Protein AF-A0A7J5XRP5-F1 (afdb_monomer_lite)

Radius of gyration: 28.53 Å; chains: 1; bounding box: 67×53×75 Å

InterPro domains:
  IPR001680 WD40 repeat [PS50082] (343-384)
  IPR001680 WD40 repeat [SM00320] (336-375)
  IPR011047 Quinoprotein alcohol dehydrogenase-like superfamily [SSF50998] (285-408)
  IPR015943 WD40/YVTN repeat-like-containing domain superfamily [G3DSA:2.130.10.10] (275-428)
  IPR051696 DENN Domain-Containing GEFs [PTHR12296] (22-413)

Sequence (429 aa):
MHMLLSLIYQVKTDSEKLLVQPDEHVKKFKLPLHTLHLEEFVRCIQECGIVKDVATIHRLFDALSDGEPKRVEPDLFKVFYNFWKEMEGQAQDVDLPSEVIDHLDNSECVYKLSSCIKTSHGVGKIAMTQKRLFLLSVGRLGFLEIAKFRDIEDVKISSAPFLLVRIPSLRIKTSGKLEVFEANLKTETELWNLMVKEMWAGRRMADQHKDPQYMTQALTNVLLIDAVMGCLQTQRSIIAASKLAYFDKIKYEVPMMVPKTTSETLKHKINPSLDLAEPQTVHWGRVVVFDAASWSMLQDCIQVGETQLNCMLGLVQEQVWIGSQDSVIYIIDTHSMSCNKQLTEHRHEVTGLTVDHRDVQMYSCSSDGTVLQWDSASLKVKRQIHVSCDRLSSIQIYDGTLWCCCDDSIVELKKSGTPQRRMVLLTTY

Secondary structure (DSSP, 8-state):
-HHHHHHHHHHHHTTS---PPPPTT--------SPBPHHHHHHHHHHTTS---HHHHHHHHHHH--SSS--B-HHHHHHHHHHHHHHHHHHHS----HHHHTTS-TT--EEEEPPSEEETTEEEEEEEESSEEEEEESSTTS-EEEEEGGGEEEEEEEEEEETTEEEEEEEEEETT-SSPEEE--GGGHHHHHHHHHHHHHHHHHHHHHT-THHHHHHHHHHHHHHHHHHHH-STTHHHHHHTT-HHHHHTTS------HHHHHHHTT---TTTT--S-----TTEE--B-TTT-PBPS--EE--SS-EEEEEEETTTEEEEEETTS-EEEEETTTTEEEEEE---SS-EEEEEEETTTTEEEEEETTSEEEEE-TTT--EEEEEE--SS-EEEEEEETTEEEEEESSEEEEEETTS-EEEEEE-----

Foldseek 3Di:
DVVLLVLLVCVVPVPDDDDDDDDPPDPDQDQDPAKDDLVRQLVSCVVLPLDNDSVLSNLLQQLQFDDPPTIHGSVLSVLLSVLLVVLSVCQSPPPADPLVVVVADPSKGFSDWAPFWQKPVGTFIWTDTLFAIWGQHDDDRRIDTQETLQFWDDWDWDWDDDPPDTFIWIWTDGPPDPDIIIIRRRPCNLLVSLLSLLLSLLVVVCVQLVNCVSSVLSSSLSSSLVSQLSSPVDPCSSVSSSSSSDSSVCVPVDPPCDDPVVSVVNSPDDPVCPPDDDPDDPQAQWAWDADPVVRDTDPDIERQDRFHWAEWDDDDPQWIWIWTQCQKIFIARNVVRYGPDIDRPGPGTWQEKEADPVVRWIWTDHQQQWIFIADPPPRDTPDIAGDPANTFRYWYDDPQWIWTDGPFWIWTAHPVNHTDDIGGDDDPD

pLDDT: mean 79.95, std 18.97, range [25.89, 97.94]

Structure (mmCIF, N/CA/C/O backbone):
data_AF-A0A7J5XRP5-F1
#
_entry.id   AF-A0A7J5XRP5-F1
#
loop_
_atom_site.group_PDB
_atom_site.id
_atom_site.type_symbol
_atom_site.label_atom_id
_atom_site.label_alt_id
_atom_site.label_comp_id
_atom_site.label_asym_id
_atom_site.label_entity_id
_atom_site.label_seq_id
_atom_site.pdbx_PDB_ins_code
_atom_site.Cartn_x
_atom_site.Cartn_y
_atom_site.Cartn_z
_atom_site.occupancy
_atom_site.B_iso_or_equiv
_atom_site.auth_seq_id
_atom_site.auth_comp_id
_atom_site.auth_asym_id
_atom_site.auth_atom_id
_atom_site.pdbx_PDB_model_num
ATOM 1 N N . MET A 1 1 ? 6.418 -5.985 10.157 1.00 39.41 1 MET A N 1
ATOM 2 C CA . MET A 1 1 ? 5.352 -6.428 9.217 1.00 39.41 1 MET A CA 1
ATOM 3 C C . MET A 1 1 ? 5.629 -7.749 8.471 1.00 39.41 1 MET A C 1
ATOM 5 O O . MET A 1 1 ? 4.698 -8.531 8.362 1.00 39.41 1 MET A O 1
ATOM 9 N N . HIS A 1 2 ? 6.859 -8.061 8.016 1.00 29.69 2 HIS A N 1
ATOM 10 C CA . HIS A 1 2 ? 7.181 -9.383 7.416 1.00 29.69 2 HIS A CA 1
ATOM 11 C C . HIS A 1 2 ? 6.915 -10.569 8.368 1.00 29.69 2 HIS A C 1
ATOM 13 O O . HIS A 1 2 ? 6.499 -11.632 7.930 1.00 29.69 2 HIS A O 1
ATOM 19 N N . MET A 1 3 ? 7.077 -10.359 9.679 1.00 31.64 3 MET A N 1
ATOM 20 C CA . MET A 1 3 ? 6.757 -11.358 10.712 1.00 31.64 3 MET A CA 1
ATOM 21 C C . MET A 1 3 ? 5.239 -11.561 10.897 1.00 31.64 3 MET A C 1
ATOM 23 O O . MET A 1 3 ? 4.789 -12.669 11.151 1.00 31.64 3 MET A O 1
ATOM 27 N N . LEU A 1 4 ? 4.448 -10.500 10.698 1.00 37.31 4 LEU A N 1
ATOM 28 C CA . LEU A 1 4 ? 2.985 -10.509 10.824 1.00 37.31 4 LEU A CA 1
ATOM 29 C C . LEU A 1 4 ? 2.333 -11.217 9.626 1.00 37.31 4 LEU A C 1
ATOM 31 O O . LEU A 1 4 ? 1.384 -11.968 9.795 1.00 37.31 4 LEU A O 1
ATOM 35 N N . LEU A 1 5 ? 2.893 -11.037 8.425 1.00 37.50 5 LEU A N 1
ATOM 36 C CA . LEU A 1 5 ? 2.474 -11.762 7.220 1.00 37.50 5 LEU A CA 1
ATOM 37 C C . LEU A 1 5 ? 2.942 -13.229 7.226 1.00 37.50 5 LEU A C 1
ATOM 39 O O . LEU A 1 5 ? 2.206 -14.097 6.769 1.00 37.50 5 LEU A O 1
ATOM 43 N N . SER A 1 6 ? 4.122 -13.518 7.790 1.00 31.50 6 SER A N 1
ATOM 44 C CA . SER A 1 6 ? 4.639 -14.887 7.938 1.00 31.50 6 SER A CA 1
ATOM 45 C C . SER A 1 6 ? 3.804 -15.737 8.904 1.00 31.50 6 SER A C 1
ATOM 47 O O . SER A 1 6 ? 3.537 -16.894 8.587 1.00 31.50 6 SER A O 1
ATOM 49 N N . LEU A 1 7 ? 3.338 -15.181 10.032 1.00 35.69 7 LEU A N 1
ATOM 50 C CA . LEU A 1 7 ? 2.505 -15.937 10.979 1.00 35.69 7 LEU A CA 1
ATOM 51 C C . LEU A 1 7 ? 1.075 -16.169 10.474 1.00 35.69 7 LEU A C 1
ATOM 53 O O . LEU A 1 7 ? 0.518 -17.241 10.691 1.00 35.69 7 LEU A O 1
ATOM 57 N N . ILE A 1 8 ? 0.489 -15.200 9.764 1.00 40.91 8 ILE A N 1
ATOM 58 C CA . ILE A 1 8 ? -0.857 -15.342 9.184 1.00 40.91 8 ILE A CA 1
ATOM 59 C C . ILE A 1 8 ? -0.892 -16.460 8.124 1.00 40.91 8 ILE A C 1
ATOM 61 O O . ILE A 1 8 ? -1.912 -17.131 7.977 1.00 40.91 8 ILE A O 1
ATOM 65 N N . TYR A 1 9 ? 0.223 -16.700 7.424 1.00 35.28 9 TYR A N 1
ATOM 66 C CA . TYR A 1 9 ? 0.339 -17.791 6.455 1.00 35.28 9 TYR A CA 1
ATOM 67 C C . TYR A 1 9 ? 0.461 -19.171 7.128 1.00 35.28 9 TYR A C 1
ATOM 69 O O . TYR A 1 9 ? -0.163 -20.117 6.665 1.00 35.28 9 TYR A O 1
ATOM 77 N N . GLN A 1 10 ? 1.182 -19.291 8.250 1.00 32.75 10 GLN A N 1
ATOM 78 C CA . GLN A 1 10 ? 1.394 -20.584 8.924 1.00 32.75 10 GLN A CA 1
ATOM 79 C C . GLN A 1 10 ? 0.151 -21.122 9.652 1.00 32.75 10 GLN A C 1
ATOM 81 O O . GLN A 1 10 ? -0.114 -22.321 9.620 1.00 32.75 10 GLN A O 1
ATOM 86 N N . VAL A 1 11 ? -0.668 -20.259 10.262 1.00 36.84 11 VAL A N 1
ATOM 87 C CA . VAL A 1 11 ? -1.780 -20.722 11.119 1.00 36.84 11 VAL A CA 1
ATOM 88 C C . VAL A 1 11 ? -2.961 -21.303 10.321 1.00 36.84 11 VAL A C 1
ATOM 90 O O . VAL A 1 11 ? -3.718 -22.111 10.855 1.00 36.84 11 VAL A O 1
ATOM 93 N N . LYS A 1 12 ? -3.114 -20.973 9.028 1.00 36.12 12 LYS A N 1
ATOM 94 C CA . LYS A 1 12 ? -4.201 -21.520 8.188 1.00 36.12 12 LYS A CA 1
ATOM 95 C C . LYS A 1 12 ? -3.837 -22.777 7.390 1.00 36.12 12 LYS A C 1
ATOM 97 O O . LYS A 1 12 ? -4.752 -23.456 6.931 1.00 36.12 12 LYS A O 1
ATOM 102 N N . THR A 1 13 ? -2.556 -23.125 7.260 1.00 34.62 13 THR A N 1
ATOM 103 C CA . THR A 1 13 ? -2.113 -24.345 6.554 1.00 34.62 13 THR A CA 1
ATOM 104 C C . THR A 1 13 ? -1.671 -25.485 7.474 1.00 34.62 13 THR A C 1
ATOM 106 O O . THR A 1 13 ? -1.651 -26.626 7.028 1.00 34.62 13 THR A O 1
ATOM 109 N N . ASP A 1 14 ? -1.429 -25.239 8.765 1.00 31.20 14 ASP A N 1
ATOM 110 C CA . ASP A 1 14 ? -0.902 -26.261 9.691 1.00 31.20 14 ASP A CA 1
ATOM 111 C C . ASP A 1 14 ? -1.982 -27.089 10.420 1.00 31.20 14 ASP A C 1
ATOM 113 O O . ASP A 1 14 ? -1.748 -27.647 11.496 1.00 31.20 14 ASP A O 1
ATOM 117 N N . SER A 1 15 ? -3.167 -27.255 9.820 1.00 34.41 15 SER A N 1
ATOM 118 C CA . SER A 1 15 ? -4.133 -28.261 10.300 1.00 34.41 15 SER A CA 1
ATOM 119 C C . SER A 1 15 ? -3.737 -29.708 9.956 1.00 34.41 15 SER A C 1
ATOM 121 O O . SER A 1 15 ? -4.424 -30.640 10.371 1.00 34.41 15 SER A O 1
ATOM 123 N N . GLU A 1 16 ? -2.567 -29.929 9.344 1.00 32.91 16 GLU A N 1
ATOM 124 C CA . GLU A 1 16 ? -1.901 -31.233 9.303 1.00 32.91 16 GLU A CA 1
ATOM 125 C C . GLU A 1 16 ? -0.414 -31.130 9.700 1.00 32.91 16 GLU A C 1
ATOM 127 O O . GLU A 1 16 ? 0.451 -30.794 8.904 1.00 32.91 16 GLU A O 1
ATOM 132 N N . LYS A 1 17 ? -0.147 -31.439 10.979 1.00 35.19 17 LYS A N 1
ATOM 133 C CA . LYS A 1 17 ? 1.115 -31.913 11.592 1.00 35.19 17 LYS A CA 1
ATOM 134 C C . LYS A 1 17 ? 2.434 -31.642 10.840 1.00 35.19 17 LYS A C 1
ATOM 136 O O . LYS A 1 17 ? 2.765 -32.382 9.922 1.00 35.19 17 LYS A O 1
ATOM 141 N N . LEU A 1 18 ? 3.318 -30.857 11.467 1.00 25.89 18 LEU A N 1
ATOM 142 C CA . LEU A 1 18 ? 4.744 -31.193 11.629 1.00 25.89 18 LEU A CA 1
ATOM 143 C C . LEU A 1 18 ? 5.338 -30.429 12.828 1.00 25.89 18 LEU A C 1
ATOM 145 O O . LEU A 1 18 ? 5.325 -29.205 12.888 1.00 25.89 18 LEU A O 1
ATOM 149 N N . LEU A 1 19 ? 5.844 -31.176 13.813 1.00 33.69 19 LEU A N 1
ATOM 150 C CA . LEU A 1 19 ? 6.581 -30.654 14.967 1.00 33.69 19 LEU A CA 1
ATOM 151 C C . LEU A 1 19 ? 7.938 -30.115 14.492 1.00 33.69 19 LEU A C 1
ATOM 153 O O . LEU A 1 19 ? 8.854 -30.901 14.252 1.00 33.69 19 LEU A O 1
ATOM 157 N N . VAL A 1 20 ? 8.078 -28.795 14.377 1.00 28.69 20 VAL A N 1
ATOM 158 C CA . VAL A 1 20 ? 9.371 -28.136 14.141 1.00 28.69 20 VAL A CA 1
ATOM 159 C C . VAL A 1 20 ? 9.915 -27.624 15.476 1.00 28.69 20 VAL A C 1
ATOM 161 O O . VAL A 1 20 ? 9.215 -26.955 16.236 1.00 28.69 20 VAL A O 1
ATOM 164 N N . GLN A 1 21 ? 11.154 -28.008 15.792 1.00 29.02 21 GLN A N 1
ATOM 165 C CA . GLN A 1 21 ? 11.863 -27.608 17.011 1.00 29.02 21 GLN A CA 1
ATOM 166 C C . GLN A 1 21 ? 12.104 -26.085 17.049 1.00 29.02 21 GLN A C 1
ATOM 168 O O . GLN A 1 21 ? 12.302 -25.483 15.994 1.00 29.02 21 GLN A O 1
ATOM 173 N N . PRO A 1 22 ? 12.110 -25.448 18.236 1.00 33.38 22 PRO A N 1
ATOM 174 C CA . PRO A 1 22 ? 12.289 -24.006 18.347 1.00 33.38 22 PRO A CA 1
ATOM 175 C C . PRO A 1 22 ? 13.739 -23.605 18.047 1.00 33.38 22 PRO A C 1
ATOM 177 O O . PRO A 1 22 ? 14.674 -24.062 18.700 1.00 33.38 22 PRO A O 1
ATOM 180 N N . ASP A 1 23 ? 13.899 -22.727 17.061 1.00 28.50 23 ASP A N 1
ATOM 181 C CA . ASP A 1 23 ? 15.174 -22.164 16.623 1.00 28.50 23 ASP A CA 1
ATOM 182 C C . ASP A 1 23 ? 15.768 -21.235 17.709 1.00 28.50 23 ASP A C 1
ATOM 184 O O . ASP A 1 23 ? 15.154 -20.247 18.127 1.00 28.50 23 ASP A O 1
ATOM 188 N N . GLU A 1 24 ? 16.962 -21.564 18.209 1.00 28.39 24 GLU A N 1
ATOM 189 C CA . GLU A 1 24 ? 17.597 -20.980 19.407 1.00 28.39 24 GLU A CA 1
ATOM 190 C C . GLU A 1 24 ? 18.203 -19.567 19.203 1.00 28.39 24 GLU A C 1
ATOM 192 O O . GLU A 1 24 ? 18.837 -19.026 20.109 1.00 28.39 24 GLU A O 1
ATOM 197 N N . HIS A 1 25 ? 17.993 -18.919 18.049 1.00 33.16 25 HIS A N 1
ATOM 198 C CA . HIS A 1 25 ? 18.662 -17.656 17.677 1.00 33.16 25 HIS A CA 1
ATOM 199 C C . HIS A 1 25 ? 17.788 -16.385 17.697 1.00 33.16 25 HIS A C 1
ATOM 201 O O . HIS A 1 25 ? 18.220 -15.322 17.239 1.00 33.16 25 HIS A O 1
ATOM 207 N N . VAL A 1 26 ? 16.584 -16.416 18.277 1.00 39.00 26 VAL A N 1
ATOM 208 C CA . VAL A 1 26 ? 15.756 -15.202 18.399 1.00 39.00 26 VAL A CA 1
ATOM 209 C C . VAL A 1 26 ? 16.257 -14.327 19.555 1.00 39.00 26 VAL A C 1
ATOM 211 O O . VAL A 1 26 ? 15.934 -14.554 20.724 1.00 39.00 26 VAL A O 1
ATOM 214 N N . LYS A 1 27 ? 17.024 -13.271 19.246 1.00 42.69 27 LYS A N 1
ATOM 215 C CA . LYS A 1 27 ? 17.283 -12.178 20.201 1.00 42.69 27 LYS A CA 1
ATOM 216 C C . LYS A 1 27 ? 15.938 -11.606 20.662 1.00 42.69 27 LYS A C 1
ATOM 218 O O . LYS A 1 27 ? 15.273 -10.898 19.913 1.00 42.69 27 LYS A O 1
ATOM 223 N N . LYS A 1 28 ? 15.532 -11.896 21.902 1.00 62.59 28 LYS A N 1
ATOM 224 C CA . LYS A 1 28 ? 14.346 -11.276 22.510 1.00 62.59 28 LYS A CA 1
ATOM 225 C C . LYS A 1 28 ? 14.557 -9.762 22.570 1.00 62.59 28 LYS A C 1
ATOM 227 O O . LYS A 1 28 ? 15.511 -9.302 23.201 1.00 62.59 28 LYS A O 1
ATOM 232 N N . PHE A 1 29 ? 13.676 -9.010 21.911 1.00 83.12 29 PHE A N 1
ATOM 233 C CA . PHE A 1 29 ? 13.659 -7.550 21.969 1.00 83.12 29 PHE A CA 1
ATOM 234 C C . PHE A 1 29 ? 13.621 -7.081 23.430 1.00 83.12 29 PHE A C 1
ATOM 236 O O . PHE A 1 29 ? 12.859 -7.611 24.244 1.00 83.12 29 PHE A O 1
ATOM 243 N N . LYS A 1 30 ? 14.463 -6.101 23.769 1.00 83.69 30 LYS A N 1
ATOM 244 C CA . LYS A 1 30 ? 14.527 -5.509 25.107 1.00 83.69 30 LYS A CA 1
ATOM 245 C C . LYS A 1 30 ? 13.911 -4.120 25.064 1.00 83.69 30 LYS A C 1
ATOM 247 O O . LYS A 1 30 ? 14.303 -3.301 24.241 1.00 83.69 30 LYS A O 1
ATOM 252 N N . LEU A 1 31 ? 12.980 -3.865 25.980 1.00 90.06 31 LEU A N 1
ATOM 253 C CA . LEU A 1 31 ? 12.365 -2.550 26.116 1.00 90.06 31 LEU A CA 1
ATOM 254 C C . LEU A 1 31 ? 13.415 -1.492 26.500 1.00 90.06 31 LEU A C 1
ATOM 256 O O . LEU A 1 31 ? 14.315 -1.790 27.295 1.00 90.06 31 LEU A O 1
ATOM 260 N N . PRO A 1 32 ? 13.296 -0.267 25.965 1.00 90.50 32 PRO A N 1
ATOM 261 C CA . PRO A 1 32 ? 14.174 0.838 26.323 1.00 90.50 32 PRO A CA 1
ATOM 262 C C . PRO A 1 32 ? 14.011 1.191 27.807 1.00 90.50 32 PRO A C 1
ATOM 264 O O . PRO A 1 32 ? 12.912 1.132 28.354 1.00 90.50 32 PRO A O 1
ATOM 267 N N . LEU A 1 33 ? 15.120 1.553 28.457 1.00 91.56 33 LEU A N 1
ATOM 268 C CA . LEU A 1 33 ? 15.154 1.978 29.867 1.00 91.56 33 LEU A CA 1
ATOM 269 C C . LEU A 1 33 ? 15.451 3.476 30.033 1.00 91.56 33 LEU A C 1
ATOM 271 O O . LEU A 1 33 ? 15.318 4.006 31.131 1.00 91.56 33 LEU A O 1
ATOM 275 N N . HIS A 1 34 ? 15.874 4.145 28.962 1.00 92.62 34 HIS A N 1
ATOM 276 C CA . HIS A 1 34 ? 16.183 5.572 28.923 1.00 92.62 34 HIS A CA 1
ATOM 277 C C . HIS A 1 34 ? 15.242 6.282 27.954 1.00 92.62 34 HIS A C 1
ATOM 279 O O . HIS A 1 34 ? 14.737 5.674 27.007 1.00 92.62 34 HIS A O 1
ATOM 285 N N . THR A 1 35 ? 14.996 7.561 28.221 1.00 94.25 35 THR A N 1
ATOM 286 C CA . THR A 1 35 ? 14.204 8.438 27.362 1.00 94.25 35 THR A CA 1
ATOM 287 C C . THR A 1 35 ? 14.788 8.463 25.953 1.00 94.25 35 THR A C 1
ATOM 289 O O . THR A 1 35 ? 15.995 8.610 25.791 1.00 94.25 35 THR A O 1
ATOM 292 N N . LEU A 1 36 ? 13.930 8.307 24.946 1.00 94.19 36 LEU A N 1
ATOM 293 C CA . LEU A 1 36 ? 14.344 8.155 23.556 1.00 94.19 36 LEU A CA 1
ATOM 294 C C . LEU A 1 36 ? 14.269 9.486 22.810 1.00 94.19 36 LEU A C 1
ATOM 296 O O . LEU A 1 36 ? 13.195 10.095 22.713 1.00 94.19 36 LEU A O 1
ATOM 300 N N . HIS A 1 37 ? 15.391 9.894 22.222 1.00 93.69 37 HIS A N 1
ATOM 301 C CA . HIS A 1 37 ? 15.424 10.907 21.167 1.00 93.69 37 HIS A CA 1
ATOM 302 C C . HIS A 1 37 ? 15.103 10.287 19.798 1.00 93.69 37 HIS A C 1
ATOM 304 O O . HIS A 1 37 ? 15.028 9.068 19.661 1.00 93.69 37 HIS A O 1
ATOM 310 N N . LEU A 1 38 ? 14.900 11.119 18.770 1.00 92.38 38 LEU A N 1
ATOM 311 C CA . LEU A 1 38 ? 14.408 10.674 17.459 1.00 92.38 38 LEU A CA 1
ATOM 312 C C . LEU A 1 38 ? 15.224 9.514 16.861 1.00 92.38 38 LEU A C 1
ATOM 314 O O . LEU A 1 38 ? 14.645 8.508 16.466 1.00 92.38 38 LEU A O 1
ATOM 318 N N . GLU A 1 39 ? 16.554 9.620 16.825 1.00 90.31 39 GLU A N 1
ATOM 319 C CA . GLU A 1 39 ? 17.420 8.583 16.240 1.00 90.31 39 GLU A CA 1
ATOM 320 C C . GLU A 1 39 ? 17.348 7.255 17.012 1.00 90.31 39 GLU A C 1
ATOM 322 O O . GLU A 1 39 ? 17.267 6.176 16.421 1.00 90.31 39 GLU A O 1
ATOM 327 N N . GLU A 1 40 ? 17.317 7.327 18.344 1.00 90.38 40 GLU A N 1
ATOM 328 C CA . GLU A 1 40 ? 17.208 6.156 19.218 1.00 90.38 40 GLU A CA 1
ATOM 329 C C . GLU A 1 40 ? 15.834 5.498 19.094 1.00 90.38 40 GLU A C 1
ATOM 331 O O . GLU A 1 40 ? 15.734 4.271 19.048 1.00 90.38 40 GLU A O 1
ATOM 336 N N . PHE A 1 41 ? 14.784 6.313 18.985 1.00 93.62 41 PHE A N 1
ATOM 337 C CA . PHE A 1 41 ? 13.424 5.859 18.745 1.00 93.62 41 PHE A CA 1
ATOM 338 C C . PHE A 1 41 ? 13.301 5.156 17.390 1.00 93.62 41 PHE A C 1
ATOM 340 O O . PHE A 1 41 ? 12.716 4.075 17.324 1.00 93.62 41 PHE A O 1
ATOM 347 N N . VAL A 1 42 ? 13.902 5.710 16.327 1.00 88.00 42 VAL A N 1
ATOM 348 C CA . VAL A 1 42 ? 13.935 5.081 14.996 1.00 88.00 42 VAL A CA 1
ATOM 349 C C . VAL A 1 42 ? 14.564 3.697 15.064 1.00 88.00 42 VAL A C 1
ATOM 351 O O . VAL A 1 42 ? 13.936 2.722 14.644 1.00 88.00 42 VAL A O 1
ATOM 354 N N . ARG A 1 43 ? 15.755 3.590 15.664 1.00 83.56 43 ARG A N 1
ATOM 355 C CA . ARG A 1 43 ? 16.434 2.304 15.844 1.00 83.56 43 ARG A CA 1
ATOM 356 C C . ARG A 1 43 ? 15.577 1.324 16.650 1.00 83.56 43 ARG A C 1
ATOM 358 O O . ARG A 1 43 ? 15.403 0.184 16.233 1.00 83.56 43 ARG A O 1
ATOM 365 N N . CYS A 1 44 ? 14.992 1.771 17.761 1.00 88.12 44 CYS A N 1
ATOM 366 C CA . CYS A 1 44 ? 14.190 0.923 18.642 1.00 88.12 44 CYS A CA 1
ATOM 367 C C . CYS A 1 44 ? 12.935 0.361 17.945 1.00 88.12 44 CYS A C 1
ATOM 369 O O . CYS A 1 44 ? 12.639 -0.828 18.069 1.00 88.12 44 CYS A O 1
ATOM 371 N N . ILE A 1 45 ? 12.224 1.186 17.165 1.00 87.12 45 ILE A N 1
ATOM 372 C CA . ILE A 1 45 ? 11.043 0.761 16.393 1.00 87.12 45 ILE A CA 1
ATOM 373 C C . ILE A 1 45 ? 11.410 -0.235 15.281 1.00 87.12 45 ILE A C 1
ATOM 375 O O . ILE A 1 45 ? 10.663 -1.185 15.028 1.00 87.12 45 ILE A O 1
ATOM 379 N N . GLN A 1 46 ? 12.559 -0.045 14.628 1.00 82.56 46 GLN A N 1
ATOM 380 C CA . GLN A 1 46 ? 13.045 -0.968 13.601 1.00 82.56 46 GLN A CA 1
ATOM 381 C C . GLN A 1 46 ? 13.477 -2.312 14.204 1.00 82.56 46 GLN A C 1
ATOM 383 O O . GLN A 1 46 ? 13.098 -3.361 13.681 1.00 82.56 46 GLN A O 1
ATOM 388 N N . GLU A 1 47 ? 14.203 -2.292 15.326 1.00 81.12 47 GLU A N 1
ATOM 389 C CA . GLU A 1 47 ? 14.647 -3.492 16.049 1.00 81.12 47 GLU A CA 1
ATOM 390 C C . GLU A 1 47 ? 13.475 -4.330 16.575 1.00 81.12 47 GLU A C 1
ATOM 392 O O . GLU A 1 47 ? 13.533 -5.558 16.550 1.00 81.12 47 GLU A O 1
ATOM 397 N N . CYS A 1 48 ? 12.390 -3.689 17.020 1.00 80.44 48 CYS A N 1
ATOM 398 C CA . CYS A 1 48 ? 11.202 -4.392 17.506 1.00 80.44 48 CYS A CA 1
ATOM 399 C C . CYS A 1 48 ? 10.251 -4.856 16.385 1.00 80.44 48 CYS A C 1
ATOM 401 O O . CYS A 1 48 ? 9.258 -5.538 16.649 1.00 80.44 48 CYS A O 1
ATOM 403 N N . GLY A 1 49 ? 10.558 -4.517 15.126 1.00 79.81 49 GLY A N 1
ATOM 404 C CA . GLY A 1 49 ? 9.880 -5.034 13.936 1.00 79.81 49 GLY A CA 1
ATOM 405 C C . GLY A 1 49 ? 8.501 -4.432 13.640 1.00 79.81 49 GLY A C 1
ATOM 406 O O . GLY A 1 49 ? 7.800 -4.954 12.759 1.00 79.81 49 GLY A O 1
ATOM 407 N N . ILE A 1 50 ? 8.122 -3.347 14.331 1.00 81.94 50 ILE A N 1
ATOM 408 C CA . ILE A 1 50 ? 6.836 -2.652 14.158 1.00 81.94 50 ILE A CA 1
ATOM 409 C C . ILE A 1 50 ? 6.761 -2.042 12.751 1.00 81.94 50 ILE A C 1
ATOM 411 O O . ILE A 1 50 ? 5.963 -2.487 11.922 1.00 81.94 50 ILE A O 1
ATOM 415 N N . VAL A 1 51 ? 7.649 -1.093 12.434 1.00 82.25 51 VAL A N 1
ATOM 416 C CA . VAL A 1 51 ? 7.692 -0.366 11.151 1.00 82.25 51 VAL A CA 1
ATOM 417 C C . VAL A 1 51 ? 9.146 -0.209 10.710 1.00 82.25 51 VAL A C 1
ATOM 419 O O . VAL A 1 51 ? 10.019 0.029 11.537 1.00 82.25 51 VAL A O 1
ATOM 422 N N . LYS A 1 52 ? 9.412 -0.334 9.403 1.00 78.12 52 LYS A N 1
ATOM 423 C CA . LYS A 1 52 ? 10.750 -0.106 8.824 1.00 78.12 52 LYS A CA 1
ATOM 424 C C . LYS A 1 52 ? 10.921 1.292 8.222 1.00 78.12 52 LYS A C 1
ATOM 426 O O . LYS A 1 52 ? 12.022 1.835 8.270 1.00 78.12 52 LYS A O 1
ATOM 431 N N . ASP A 1 53 ? 9.850 1.856 7.662 1.00 80.25 53 ASP A N 1
ATOM 432 C CA . ASP A 1 53 ? 9.865 3.146 6.967 1.00 80.25 53 ASP A CA 1
ATOM 433 C C . ASP A 1 53 ? 10.153 4.317 7.918 1.00 80.25 53 ASP A C 1
ATOM 435 O O . ASP A 1 53 ? 9.347 4.638 8.792 1.00 80.25 53 ASP A O 1
ATOM 439 N N . VAL A 1 54 ? 11.284 4.990 7.707 1.00 80.06 54 VAL A N 1
ATOM 440 C CA . VAL A 1 54 ? 11.779 6.067 8.577 1.00 80.06 54 VAL A CA 1
ATOM 441 C C . VAL A 1 54 ? 10.811 7.250 8.623 1.00 80.06 54 VAL A C 1
ATOM 443 O O . VAL A 1 54 ? 10.554 7.786 9.700 1.00 80.06 54 VAL A O 1
ATOM 446 N N . ALA A 1 55 ? 10.202 7.624 7.493 1.00 84.19 55 ALA A N 1
ATOM 447 C CA . ALA A 1 55 ? 9.262 8.745 7.447 1.00 84.19 55 ALA A CA 1
ATOM 448 C C . ALA A 1 55 ? 8.016 8.485 8.312 1.00 84.19 55 ALA A C 1
ATOM 450 O O . ALA A 1 55 ? 7.531 9.378 9.008 1.00 84.19 55 ALA A O 1
ATOM 451 N N . THR A 1 56 ? 7.506 7.253 8.303 1.00 86.19 56 THR A N 1
ATOM 452 C CA . THR A 1 56 ? 6.403 6.824 9.171 1.00 86.19 56 THR A CA 1
ATOM 453 C C . THR A 1 56 ? 6.821 6.796 10.639 1.00 86.19 56 THR A C 1
ATOM 455 O O . THR A 1 56 ? 6.058 7.253 11.491 1.00 86.19 56 THR A O 1
ATOM 458 N N . ILE A 1 57 ? 8.045 6.354 10.945 1.00 88.25 57 ILE A N 1
ATOM 459 C CA . ILE A 1 57 ? 8.561 6.355 12.321 1.00 88.25 57 ILE A CA 1
ATOM 460 C C . ILE A 1 57 ? 8.731 7.783 12.858 1.00 88.25 57 ILE A C 1
ATOM 462 O O . ILE A 1 57 ? 8.423 8.029 14.020 1.00 88.25 57 ILE A O 1
ATOM 466 N N . HIS A 1 58 ? 9.129 8.748 12.025 1.00 90.12 58 HIS A N 1
ATOM 467 C CA . HIS A 1 58 ? 9.186 10.159 12.421 1.00 90.12 58 HIS A CA 1
ATOM 468 C C . HIS A 1 58 ? 7.799 10.701 12.796 1.00 90.12 58 HIS A C 1
ATOM 470 O O . HIS A 1 58 ? 7.650 11.346 13.831 1.00 90.12 58 HIS A O 1
ATOM 476 N N . ARG A 1 59 ? 6.758 10.385 12.008 1.00 93.94 59 ARG A N 1
ATOM 477 C CA . ARG A 1 59 ? 5.372 10.765 12.345 1.00 93.94 59 ARG A CA 1
ATOM 478 C C . ARG A 1 59 ? 4.888 10.098 13.634 1.00 93.94 59 ARG A C 1
ATOM 480 O O . ARG A 1 59 ? 4.156 10.720 14.398 1.00 93.94 59 ARG A O 1
ATOM 487 N N . LEU A 1 60 ? 5.298 8.851 13.880 1.00 95.25 60 LEU A N 1
ATOM 488 C CA . LEU A 1 60 ? 5.007 8.137 15.124 1.00 95.25 60 LEU A CA 1
ATOM 489 C C . LEU A 1 60 ? 5.707 8.781 16.324 1.00 95.25 60 LEU A C 1
ATOM 491 O O . LEU A 1 60 ? 5.071 8.982 17.355 1.00 95.25 60 LEU A O 1
ATOM 495 N N . PHE A 1 61 ? 6.982 9.141 16.181 1.00 95.19 61 PHE A N 1
ATOM 496 C CA . PHE A 1 61 ? 7.726 9.873 17.202 1.00 95.19 61 PHE A CA 1
ATOM 497 C C . PHE A 1 61 ? 7.018 11.184 17.535 1.00 95.19 61 PHE A C 1
ATOM 499 O O . PHE A 1 61 ? 6.695 11.425 18.692 1.00 95.19 61 PHE A O 1
ATOM 506 N N . ASP A 1 62 ? 6.660 11.966 16.514 1.00 93.25 62 ASP A N 1
ATOM 507 C CA . ASP A 1 62 ? 5.908 13.209 16.681 1.00 93.25 62 ASP A CA 1
ATOM 508 C C . ASP A 1 62 ? 4.543 13.002 17.349 1.00 93.25 62 ASP A C 1
ATOM 510 O O . ASP A 1 62 ? 4.047 13.914 18.013 1.00 93.25 62 ASP A O 1
ATOM 514 N N . ALA A 1 63 ? 3.903 11.847 17.148 1.00 93.88 63 ALA A N 1
ATOM 515 C CA . ALA A 1 63 ? 2.636 11.495 17.783 1.00 93.88 63 ALA A CA 1
ATOM 516 C C . ALA A 1 63 ? 2.792 11.123 19.262 1.00 93.88 63 ALA A C 1
ATOM 518 O O . ALA A 1 63 ? 1.903 11.432 20.048 1.00 93.88 63 ALA A O 1
ATOM 519 N N . LEU A 1 64 ? 3.902 10.490 19.641 1.00 93.44 64 LEU A N 1
ATOM 520 C CA . LEU A 1 64 ? 4.159 10.038 21.011 1.00 93.44 64 LEU A CA 1
ATOM 521 C C . LEU A 1 64 ? 4.949 11.048 21.854 1.00 93.44 64 LEU A C 1
ATOM 523 O O . LEU A 1 64 ? 4.945 10.951 23.076 1.00 93.44 64 LEU A O 1
ATOM 527 N N . SER A 1 65 ? 5.629 12.009 21.233 1.00 91.38 65 SER A N 1
ATOM 528 C CA . SER A 1 65 ? 6.368 13.048 21.944 1.00 91.38 65 SER A CA 1
ATOM 529 C C . SER A 1 65 ? 5.479 14.265 22.214 1.00 91.38 65 SER A C 1
ATOM 531 O O . SER A 1 65 ? 5.019 14.915 21.269 1.00 91.38 65 SER A O 1
ATOM 533 N N . ASP A 1 66 ? 5.306 14.620 23.487 1.00 75.44 66 ASP A N 1
ATOM 534 C CA . ASP A 1 66 ? 4.708 15.887 23.916 1.00 75.44 66 ASP A CA 1
ATOM 535 C C . ASP A 1 66 ? 5.778 16.754 24.609 1.00 75.44 66 ASP A C 1
ATOM 537 O O . ASP A 1 66 ? 6.429 16.313 25.555 1.00 75.44 66 ASP A O 1
ATOM 541 N N . GLY A 1 67 ? 5.951 18.001 24.152 1.00 69.81 67 GLY A N 1
ATOM 542 C CA . GLY A 1 67 ? 6.857 18.993 24.753 1.00 69.81 67 GLY A CA 1
ATOM 543 C C . GLY A 1 67 ? 8.118 19.317 23.941 1.00 69.81 67 GLY A C 1
ATOM 544 O O . GLY A 1 67 ? 8.376 18.730 22.894 1.00 69.81 67 GLY A O 1
ATOM 545 N N . GLU A 1 68 ? 8.892 20.285 24.442 1.00 77.12 68 GLU A N 1
ATOM 546 C CA . GLU A 1 68 ? 10.190 20.699 23.894 1.00 77.12 68 GLU A CA 1
ATOM 547 C C . GLU A 1 68 ? 11.284 20.532 24.971 1.00 77.12 68 GLU A C 1
ATOM 549 O O . GLU A 1 68 ? 11.117 21.048 26.081 1.00 77.12 68 GLU A O 1
ATOM 554 N N . PRO A 1 69 ? 12.401 19.833 24.689 1.00 83.94 69 PRO A N 1
ATOM 555 C CA . PRO A 1 69 ? 12.692 19.112 23.449 1.00 83.94 69 PRO A CA 1
ATOM 556 C C . PRO A 1 69 ? 11.841 17.841 23.311 1.00 83.94 69 PRO A C 1
ATOM 558 O O . PRO A 1 69 ? 11.583 17.149 24.300 1.00 83.94 69 PRO A O 1
ATOM 561 N N . LYS A 1 70 ? 11.451 17.509 22.076 1.00 91.69 70 LYS A N 1
ATOM 562 C CA . LYS A 1 70 ? 10.688 16.289 21.782 1.00 91.69 70 LYS A CA 1
ATOM 563 C C . LYS A 1 70 ? 11.451 15.032 22.192 1.00 91.69 70 LYS A C 1
ATOM 565 O O . LYS A 1 70 ? 12.597 14.826 21.786 1.00 91.69 70 LYS A O 1
ATOM 570 N N . ARG A 1 71 ? 10.782 14.180 22.965 1.00 93.06 71 ARG A N 1
ATOM 571 C CA . ARG A 1 71 ? 11.296 12.896 23.445 1.00 93.06 71 ARG A CA 1
ATOM 572 C C . ARG A 1 71 ? 10.160 11.949 23.818 1.00 93.06 71 ARG A C 1
ATOM 574 O O . ARG A 1 71 ? 9.053 12.407 24.094 1.00 93.06 71 ARG A O 1
ATOM 581 N N . VAL A 1 72 ? 10.442 10.648 23.831 1.00 94.19 72 VAL A N 1
ATOM 582 C CA . VAL A 1 72 ? 9.488 9.606 24.242 1.00 94.19 72 VAL A CA 1
ATOM 583 C C . VAL A 1 72 ? 10.007 8.927 25.503 1.00 94.19 72 VAL A C 1
ATOM 585 O O . VAL A 1 72 ? 11.095 8.352 25.504 1.00 94.19 72 VAL A O 1
ATOM 588 N N . GLU A 1 73 ? 9.232 9.000 26.584 1.00 93.69 73 GLU A N 1
ATOM 589 C CA . GLU A 1 73 ? 9.603 8.371 27.853 1.00 93.69 73 GLU A CA 1
ATOM 590 C C . GLU A 1 73 ? 9.510 6.832 27.771 1.00 93.69 73 GLU A C 1
ATOM 592 O O . GLU A 1 73 ? 8.619 6.310 27.088 1.00 93.69 73 GLU A O 1
ATOM 597 N N . PRO A 1 74 ? 10.376 6.082 28.484 1.00 94.50 74 PRO A N 1
ATOM 598 C CA . PRO A 1 74 ? 10.395 4.615 28.451 1.00 94.50 74 PRO A CA 1
ATOM 599 C C . PRO A 1 74 ? 9.047 3.977 28.784 1.00 94.50 74 PRO A C 1
ATOM 601 O O . PRO A 1 74 ? 8.627 3.022 28.130 1.00 94.50 74 PRO A O 1
ATOM 604 N N . ASP A 1 75 ? 8.349 4.531 29.778 1.00 93.56 75 ASP A N 1
ATOM 605 C CA . ASP A 1 75 ? 7.043 4.037 30.212 1.00 93.56 75 ASP A CA 1
ATOM 606 C C . ASP A 1 75 ? 5.993 4.197 29.112 1.00 93.56 75 ASP A C 1
ATOM 608 O O . ASP A 1 75 ? 5.220 3.273 28.856 1.00 93.56 75 ASP A O 1
ATOM 612 N N . LEU A 1 76 ? 6.012 5.326 28.397 1.00 93.50 76 LEU A N 1
ATOM 613 C CA . LEU A 1 76 ? 5.106 5.559 27.277 1.00 93.50 76 LEU A CA 1
ATOM 614 C C . LEU A 1 76 ? 5.405 4.606 26.113 1.00 93.50 76 LEU A C 1
ATOM 616 O O . LEU A 1 76 ? 4.483 4.013 25.551 1.00 93.50 76 LEU A O 1
ATOM 620 N N . PHE A 1 77 ? 6.686 4.404 25.783 1.00 94.25 77 PHE A N 1
ATOM 621 C CA . PHE A 1 77 ? 7.085 3.432 24.763 1.00 94.25 77 PHE A CA 1
ATOM 622 C C . PHE A 1 77 ? 6.625 2.019 25.130 1.00 94.25 77 PHE A C 1
ATOM 624 O O . PHE A 1 77 ? 6.113 1.292 24.282 1.00 94.25 77 PHE A O 1
ATOM 631 N N . LYS A 1 78 ? 6.776 1.625 26.399 1.00 93.81 78 LYS A N 1
ATOM 632 C CA . LYS A 1 78 ? 6.341 0.319 26.898 1.00 93.81 78 LYS A CA 1
ATOM 633 C C . LYS A 1 78 ? 4.831 0.131 26.767 1.00 93.81 78 LYS A C 1
ATOM 635 O O . LYS A 1 78 ? 4.408 -0.930 26.315 1.00 93.81 78 LYS A O 1
ATOM 640 N N . VAL A 1 79 ? 4.029 1.135 27.129 1.00 94.00 79 VAL A N 1
ATOM 641 C CA . VAL A 1 79 ? 2.566 1.084 26.958 1.00 94.00 79 VAL A CA 1
ATOM 642 C C . VAL A 1 79 ? 2.205 0.938 25.479 1.00 94.00 79 VAL A C 1
ATOM 644 O O . VAL A 1 79 ? 1.439 0.043 25.129 1.00 94.00 79 VAL A O 1
ATOM 647 N N . PHE A 1 80 ? 2.813 1.744 24.603 1.00 94.50 80 PHE A N 1
ATOM 648 C CA . PHE A 1 80 ? 2.615 1.648 23.154 1.00 94.50 80 PHE A CA 1
ATOM 649 C C . PHE A 1 80 ? 2.981 0.260 22.606 1.00 94.50 80 PHE A C 1
ATOM 651 O O . PHE A 1 80 ? 2.192 -0.350 21.887 1.00 94.50 80 PHE A O 1
ATOM 658 N N . TYR A 1 81 ? 4.157 -0.258 22.966 1.00 92.12 81 TYR A N 1
ATOM 659 C CA . TYR A 1 81 ? 4.644 -1.557 22.508 1.00 92.12 81 TYR A CA 1
ATOM 660 C C . TYR A 1 81 ? 3.736 -2.703 22.968 1.00 92.12 81 TYR A C 1
ATOM 662 O O . TYR A 1 81 ? 3.409 -3.583 22.175 1.00 92.12 81 TYR A O 1
ATOM 670 N N . ASN A 1 82 ? 3.296 -2.682 24.229 1.00 90.75 82 ASN A N 1
ATOM 671 C CA . ASN A 1 82 ? 2.378 -3.689 24.755 1.00 90.75 82 ASN A CA 1
ATOM 672 C C . ASN A 1 82 ? 1.035 -3.648 24.025 1.00 90.75 82 ASN A C 1
ATOM 674 O O . ASN A 1 82 ? 0.555 -4.692 23.598 1.00 90.75 82 ASN A O 1
ATOM 678 N N . PHE A 1 83 ? 0.478 -2.455 23.799 1.00 90.88 83 PHE A N 1
ATOM 679 C CA . PHE A 1 83 ? -0.775 -2.306 23.062 1.00 90.88 83 PHE A CA 1
ATOM 680 C C . PHE A 1 83 ? -0.652 -2.819 21.621 1.00 90.88 83 PHE A C 1
ATOM 682 O O . PHE A 1 83 ? -1.513 -3.552 21.142 1.00 90.88 83 PHE A O 1
ATOM 689 N N . TRP A 1 84 ? 0.458 -2.508 20.941 1.00 89.69 84 TRP A N 1
ATOM 690 C CA . TRP A 1 84 ? 0.747 -3.055 19.614 1.00 89.69 84 TRP A CA 1
ATOM 691 C C . TRP A 1 84 ? 0.782 -4.590 19.621 1.00 89.69 84 TRP A C 1
ATOM 693 O O . TRP A 1 84 ? 0.229 -5.230 18.728 1.00 89.69 84 TRP A O 1
ATOM 703 N N . LYS A 1 85 ? 1.420 -5.198 20.628 1.00 86.00 85 LYS A N 1
ATOM 704 C CA . LYS A 1 85 ? 1.501 -6.660 20.754 1.00 86.00 85 LYS A CA 1
ATOM 705 C C . LYS A 1 85 ? 0.166 -7.308 21.103 1.00 86.00 85 LYS A C 1
ATOM 707 O O . LYS A 1 85 ? -0.134 -8.374 20.575 1.00 86.00 85 LYS A O 1
ATOM 712 N N . GLU A 1 86 ? -0.657 -6.657 21.917 1.00 85.88 86 GLU A N 1
ATOM 713 C CA . GLU A 1 86 ? -2.030 -7.094 22.180 1.00 85.88 86 GLU A CA 1
ATOM 714 C C . GLU A 1 86 ? -2.885 -7.054 20.908 1.00 85.88 86 GLU A C 1
ATOM 716 O O . GLU A 1 86 ? -3.601 -8.012 20.630 1.00 85.88 86 GLU A O 1
ATOM 721 N N . MET A 1 87 ? -2.773 -5.994 20.100 1.00 83.38 87 MET A N 1
ATOM 722 C CA . MET A 1 87 ? -3.447 -5.912 18.800 1.00 83.38 87 MET A CA 1
ATOM 723 C C . MET A 1 87 ? -2.992 -7.014 17.834 1.00 83.38 87 MET A C 1
ATOM 725 O O . MET A 1 87 ? -3.822 -7.604 17.148 1.00 83.38 87 MET A O 1
ATOM 729 N N . GLU A 1 88 ? -1.686 -7.297 17.775 1.00 75.75 88 GLU A N 1
ATOM 730 C CA . GLU A 1 88 ? -1.118 -8.363 16.937 1.00 75.75 88 GLU A CA 1
ATOM 731 C C . GLU A 1 88 ? -1.674 -9.739 17.336 1.00 75.75 88 GLU A C 1
ATOM 733 O O . GLU A 1 88 ? -2.104 -10.491 16.463 1.00 75.75 88 GLU A O 1
ATOM 738 N N . GLY A 1 89 ? -1.756 -10.031 18.640 1.00 72.44 89 GLY A N 1
ATOM 739 C CA . GLY A 1 89 ? -2.380 -11.259 19.143 1.00 72.44 89 GLY A CA 1
ATOM 740 C C . GLY A 1 89 ? -3.882 -11.326 18.850 1.00 72.44 89 GLY A C 1
ATOM 741 O O . GLY A 1 89 ? -4.369 -12.329 18.340 1.00 72.44 89 GLY A O 1
ATOM 742 N N . GLN A 1 90 ? -4.620 -10.234 19.076 1.00 71.38 90 GLN A N 1
ATOM 743 C CA . GLN A 1 90 ? -6.059 -10.179 18.783 1.00 71.38 90 GLN A CA 1
ATOM 744 C C . GLN A 1 90 ? -6.371 -10.383 17.300 1.00 71.38 90 GLN A C 1
ATOM 746 O O . GLN A 1 90 ? -7.407 -10.959 16.991 1.00 71.38 90 GLN A O 1
ATOM 751 N N . ALA A 1 91 ? -5.508 -9.917 16.392 1.00 68.69 91 ALA A N 1
ATOM 752 C CA . ALA A 1 91 ? -5.666 -10.128 14.955 1.00 68.69 91 ALA A CA 1
ATOM 753 C C . ALA A 1 91 ? -5.387 -11.584 14.529 1.00 68.69 91 ALA A C 1
ATOM 755 O O . ALA A 1 91 ? -5.949 -12.039 13.534 1.00 68.69 91 ALA A O 1
ATOM 756 N N . GLN A 1 92 ? -4.540 -12.312 15.265 1.00 63.00 92 GLN A N 1
ATOM 757 C CA . GLN A 1 92 ? -4.244 -13.731 15.019 1.00 63.00 92 GLN A CA 1
ATOM 758 C C . GLN A 1 92 ? -5.348 -14.655 15.559 1.00 63.00 92 GLN A C 1
ATOM 760 O O . GLN A 1 92 ? -5.691 -15.631 14.898 1.00 63.00 92 GLN A O 1
ATOM 765 N N . ASP A 1 93 ? -5.959 -14.293 16.691 1.00 60.84 93 ASP A N 1
ATOM 766 C CA . ASP A 1 93 ? -6.987 -15.083 17.385 1.00 60.84 93 ASP A CA 1
ATOM 767 C C . ASP A 1 93 ? -8.432 -14.614 17.098 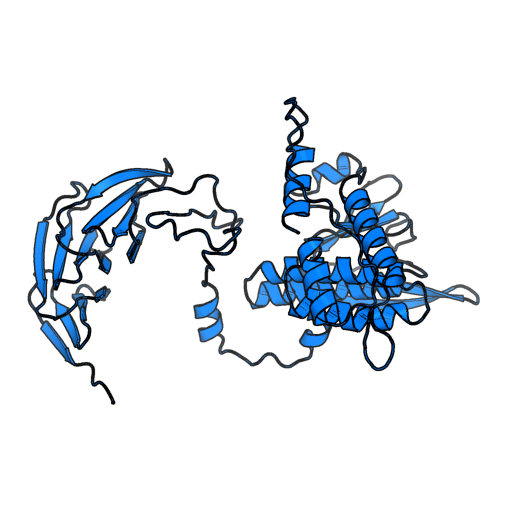1.00 60.84 93 ASP A C 1
ATOM 769 O O . ASP A 1 93 ? -9.339 -14.823 17.911 1.00 60.84 93 ASP A O 1
ATOM 773 N N . VAL A 1 94 ? -8.693 -13.942 15.966 1.00 67.50 94 VAL A N 1
ATOM 774 C CA . VAL A 1 94 ? -10.069 -13.534 15.628 1.00 67.50 94 VAL A CA 1
ATOM 775 C C . VAL A 1 94 ? -10.910 -14.766 15.289 1.00 67.50 94 VAL A C 1
ATOM 777 O O . VAL A 1 94 ? -10.860 -15.277 14.172 1.00 67.50 94 VAL A O 1
ATOM 780 N N . ASP A 1 95 ? -11.750 -15.187 16.234 1.00 67.88 95 ASP A N 1
ATOM 781 C CA . ASP A 1 95 ? -12.771 -16.210 16.008 1.00 67.88 95 ASP A CA 1
ATOM 782 C C . ASP A 1 95 ? -13.902 -15.640 15.131 1.00 67.88 95 ASP A C 1
ATOM 784 O O . ASP A 1 95 ? -14.806 -14.933 15.596 1.00 67.88 95 ASP A O 1
ATOM 788 N N . LEU A 1 96 ? -13.790 -15.863 13.819 1.00 74.00 96 LEU A N 1
ATOM 789 C CA . LEU A 1 96 ? -14.812 -15.510 12.839 1.00 74.00 96 LEU A CA 1
ATOM 790 C C . LEU A 1 96 ? -15.712 -16.727 12.585 1.00 74.00 96 LEU A C 1
ATOM 792 O O . LEU A 1 96 ? -15.188 -17.804 12.302 1.00 74.00 96 LEU A O 1
ATOM 796 N N . PRO A 1 97 ? -17.050 -16.563 12.594 1.00 73.19 97 PRO A N 1
ATOM 797 C CA . PRO A 1 97 ? -17.961 -17.619 12.162 1.00 73.19 97 PRO A CA 1
ATOM 798 C C . PRO A 1 97 ? -17.585 -18.145 10.772 1.00 73.19 97 PRO A C 1
ATOM 800 O O . PRO A 1 97 ? -17.174 -17.363 9.909 1.00 73.19 97 PRO A O 1
ATOM 803 N N . SER A 1 98 ? -17.744 -19.448 10.534 1.00 73.69 98 SER A N 1
ATOM 804 C CA . SER A 1 98 ? -17.367 -20.088 9.266 1.00 73.69 98 SER A CA 1
ATOM 805 C C . SER A 1 98 ? -18.035 -19.427 8.060 1.00 73.69 98 SER A C 1
ATOM 807 O O . SER A 1 98 ? -17.390 -19.224 7.036 1.00 73.69 98 SER A O 1
ATOM 809 N N . GLU A 1 99 ? -19.277 -18.962 8.218 1.00 72.44 99 GLU A N 1
ATOM 810 C CA . GLU A 1 99 ? -20.002 -18.250 7.167 1.00 72.44 99 GLU A CA 1
ATOM 811 C C . GLU A 1 99 ? -19.306 -16.947 6.766 1.00 72.44 99 GLU A C 1
ATOM 813 O O . GLU A 1 99 ? -19.406 -16.528 5.622 1.00 72.44 99 GLU A O 1
ATOM 818 N N . VAL A 1 100 ? -18.596 -16.284 7.682 1.00 74.56 100 VAL A N 1
ATOM 819 C CA . VAL A 1 100 ? -17.807 -15.082 7.376 1.00 74.56 100 VAL A CA 1
ATOM 820 C C . VAL A 1 100 ? -16.531 -15.460 6.635 1.00 74.56 100 VAL A C 1
ATOM 822 O O . VAL A 1 100 ? -16.158 -14.767 5.692 1.00 74.56 100 VAL A O 1
ATOM 825 N N . ILE A 1 101 ? -15.871 -16.546 7.050 1.00 77.56 101 ILE A N 1
ATOM 826 C CA . ILE A 1 101 ? -14.626 -17.026 6.438 1.00 77.56 101 ILE A CA 1
ATOM 827 C C . ILE A 1 101 ? -14.847 -17.335 4.955 1.00 77.56 101 ILE A C 1
ATOM 829 O O . ILE A 1 101 ? -14.033 -16.918 4.137 1.00 77.56 101 ILE A O 1
ATOM 833 N N . ASP A 1 102 ? -15.980 -17.948 4.606 1.00 78.56 102 ASP A N 1
ATOM 834 C CA . ASP A 1 102 ? -16.347 -18.271 3.220 1.00 78.56 102 ASP A CA 1
ATOM 835 C C . ASP A 1 102 ? -16.510 -17.032 2.319 1.00 78.56 102 ASP A C 1
ATOM 837 O O . ASP A 1 102 ? -16.429 -17.131 1.094 1.00 78.56 102 ASP A O 1
ATOM 841 N N . HIS A 1 103 ? -16.736 -15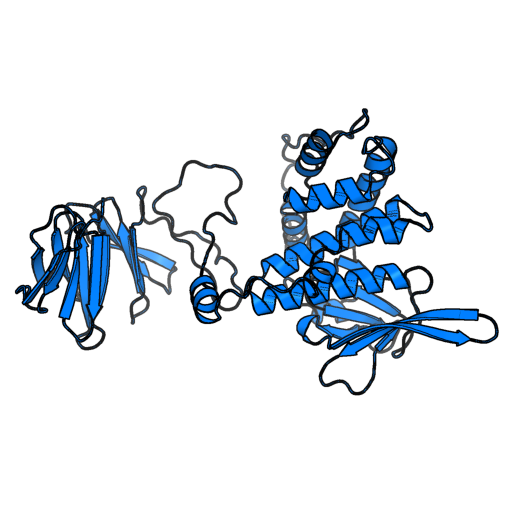.851 2.904 1.00 78.31 103 HIS A N 1
ATOM 842 C CA . HIS A 1 103 ? -16.842 -14.593 2.161 1.00 78.31 103 HIS A CA 1
ATOM 843 C C . HIS A 1 103 ? -15.504 -13.861 2.012 1.00 78.31 103 HIS A C 1
ATOM 845 O O . HIS A 1 103 ? -15.456 -12.875 1.268 1.00 78.31 103 HIS A O 1
ATOM 851 N N . LEU A 1 104 ? -14.449 -14.274 2.723 1.00 78.25 104 LEU A N 1
ATOM 852 C CA . LEU A 1 104 ? -13.123 -13.658 2.671 1.00 78.25 104 LEU A CA 1
ATOM 853 C C . LEU A 1 104 ? -12.258 -14.332 1.603 1.00 78.25 104 LEU A C 1
ATOM 855 O O . LEU A 1 104 ? -12.235 -15.553 1.480 1.00 78.25 104 LEU A O 1
ATOM 859 N N . ASP A 1 105 ? -11.490 -13.536 0.858 1.00 75.56 105 ASP A N 1
ATOM 860 C CA . ASP A 1 105 ? -10.497 -14.096 -0.065 1.00 75.56 105 ASP A CA 1
ATOM 861 C C . ASP A 1 105 ? -9.377 -14.812 0.719 1.00 75.56 105 ASP A C 1
ATOM 863 O O . ASP A 1 105 ? -9.069 -14.433 1.850 1.00 75.56 105 ASP A O 1
ATOM 867 N N . ASN A 1 106 ? -8.672 -15.765 0.093 1.00 68.38 106 ASN A N 1
ATOM 868 C CA . ASN A 1 106 ? -7.601 -16.549 0.739 1.00 68.38 106 ASN A CA 1
ATOM 869 C C . ASN A 1 106 ? -6.485 -15.707 1.397 1.00 68.38 106 ASN A C 1
ATOM 871 O O . ASN A 1 106 ? -5.804 -16.189 2.296 1.00 68.38 106 ASN A O 1
ATOM 875 N N . SER A 1 107 ? -6.296 -14.455 0.965 1.00 73.62 107 SER A N 1
ATOM 876 C CA . SER A 1 107 ? -5.321 -13.510 1.529 1.00 73.62 107 SER A CA 1
ATOM 877 C C . SER A 1 107 ? -5.945 -12.371 2.344 1.00 73.62 107 SER A C 1
ATOM 879 O O . SER A 1 107 ? -5.226 -11.495 2.823 1.00 73.62 107 SER A O 1
ATOM 881 N N . GLU A 1 108 ? -7.271 -12.325 2.495 1.00 79.88 108 GLU A N 1
ATOM 882 C CA . GLU A 1 108 ? -7.978 -11.268 3.221 1.00 79.88 108 GLU A CA 1
ATOM 883 C C . GLU A 1 108 ? -7.988 -11.537 4.731 1.00 79.88 108 GLU A C 1
ATOM 885 O O . GLU A 1 108 ? -8.350 -12.620 5.182 1.00 79.88 108 GLU A O 1
ATOM 890 N N . CYS A 1 109 ? -7.582 -10.536 5.518 1.00 83.31 109 CYS A N 1
ATOM 891 C CA . CYS A 1 109 ? -7.460 -10.649 6.971 1.00 83.31 109 CYS A CA 1
ATOM 892 C C . CYS A 1 109 ? -8.198 -9.511 7.670 1.00 83.31 109 CYS A C 1
ATOM 894 O O . CYS A 1 109 ? -8.235 -8.382 7.176 1.00 83.31 109 CYS A O 1
ATOM 896 N N . VAL A 1 110 ? -8.766 -9.802 8.841 1.00 86.38 110 VAL A N 1
ATOM 897 C CA . VAL A 1 110 ? -9.371 -8.786 9.706 1.00 86.38 110 VAL A CA 1
ATOM 898 C C . VAL A 1 110 ? -8.287 -8.185 10.589 1.00 86.38 110 VAL A C 1
ATOM 900 O O . VAL A 1 110 ? -7.684 -8.875 11.399 1.00 86.38 110 VAL A O 1
ATOM 903 N N . TYR A 1 111 ? -8.062 -6.883 10.440 1.00 87.12 111 TYR A N 1
ATOM 904 C CA . TYR A 1 111 ? -7.028 -6.150 11.175 1.00 87.12 111 TYR A CA 1
ATOM 905 C C . TYR A 1 111 ? -7.584 -5.347 12.347 1.00 87.12 111 TYR A C 1
ATOM 907 O O . TYR A 1 111 ? -6.852 -5.013 13.275 1.00 87.12 111 TYR A O 1
ATOM 915 N N . LYS A 1 112 ? -8.876 -5.008 12.304 1.00 89.94 112 LYS A N 1
ATOM 916 C CA . LYS A 1 112 ? -9.538 -4.251 13.365 1.00 89.94 112 LYS A CA 1
ATOM 917 C C . LYS A 1 112 ? -11.003 -4.636 13.482 1.00 89.94 112 LYS A C 1
ATOM 919 O O . LYS A 1 112 ? -11.704 -4.751 12.477 1.00 89.94 112 LYS A O 1
ATOM 924 N N . LEU A 1 113 ? -11.459 -4.747 14.725 1.00 91.00 113 LEU A N 1
ATOM 925 C CA . LEU A 1 113 ? -12.861 -4.889 15.099 1.00 91.00 113 LEU A CA 1
ATOM 926 C C . LEU A 1 113 ? -13.300 -3.722 15.982 1.00 91.00 113 LEU A C 1
ATOM 928 O O . LEU A 1 113 ? -12.529 -3.237 16.812 1.00 91.00 113 LEU A O 1
ATOM 932 N N . SER A 1 114 ? -14.542 -3.274 15.807 1.00 92.19 114 SER A N 1
ATOM 933 C CA . SER A 1 114 ? -15.166 -2.305 16.711 1.00 92.19 114 SER A CA 1
ATOM 934 C C . SER A 1 114 ? -15.746 -3.002 17.940 1.00 92.19 114 SER A C 1
ATOM 936 O O . SER A 1 114 ? -15.960 -4.222 17.951 1.00 92.19 114 SER A O 1
ATOM 938 N N . SER A 1 115 ? -16.127 -2.216 18.948 1.00 90.56 115 SER A N 1
ATOM 939 C CA . SER A 1 115 ? -17.118 -2.680 19.922 1.00 90.56 115 SER A CA 1
ATOM 940 C C . SER A 1 115 ? -18.452 -3.042 19.249 1.00 90.56 115 SER A C 1
ATOM 942 O O . SER A 1 115 ? -18.733 -2.668 18.105 1.00 90.56 115 SER A O 1
ATOM 944 N N . CYS A 1 116 ? -19.286 -3.814 19.953 1.00 91.50 116 CYS A N 1
ATOM 945 C CA . CYS A 1 116 ? -20.627 -4.149 19.478 1.00 91.50 116 CYS A CA 1
ATOM 946 C C . CYS A 1 116 ? -21.520 -2.900 19.528 1.00 91.50 116 CYS A C 1
ATOM 948 O O . CYS A 1 116 ? -21.765 -2.338 20.598 1.00 91.50 116 CYS A O 1
ATOM 950 N N . ILE A 1 117 ? -21.984 -2.457 18.363 1.00 92.62 117 ILE A N 1
ATOM 951 C CA . ILE A 1 117 ? -22.625 -1.158 18.164 1.00 92.62 117 ILE A CA 1
ATOM 952 C C . ILE A 1 117 ? -23.952 -1.295 17.421 1.00 92.62 117 ILE A C 1
ATOM 954 O O . ILE A 1 117 ? -24.224 -2.285 16.744 1.00 92.62 117 ILE A O 1
ATOM 958 N N . LYS A 1 118 ? -24.784 -0.255 17.521 1.00 92.12 118 LYS A N 1
ATOM 959 C CA . LYS A 1 118 ? -25.985 -0.117 16.694 1.00 92.12 118 LYS A CA 1
ATOM 960 C C . LYS A 1 118 ? -25.618 0.534 15.363 1.00 92.12 118 LYS A C 1
ATOM 962 O O . LYS A 1 118 ? -24.960 1.573 15.346 1.00 92.12 118 LYS A O 1
ATOM 967 N N . THR A 1 119 ? -26.104 -0.043 14.273 1.00 93.25 119 THR A N 1
ATOM 968 C CA . THR A 1 119 ? -25.966 0.494 12.918 1.00 93.25 119 THR A CA 1
ATOM 969 C C . THR A 1 119 ? -27.332 0.605 12.240 1.00 93.25 119 THR A C 1
ATOM 971 O O . THR A 1 119 ? -28.331 0.057 12.712 1.00 93.25 119 THR A O 1
ATOM 974 N N . SER A 1 120 ? -27.358 1.289 11.101 1.00 92.25 120 SER A N 1
ATOM 975 C CA . SER A 1 120 ? -28.461 1.298 10.125 1.00 92.25 120 SER A CA 1
ATOM 976 C C . SER A 1 120 ? -28.912 -0.100 9.672 1.00 92.25 120 SER A C 1
ATOM 978 O O . SER A 1 120 ? -30.051 -0.252 9.252 1.00 92.25 120 SER A O 1
ATOM 980 N N . HIS A 1 121 ? -28.059 -1.120 9.808 1.00 90.94 121 HIS A N 1
ATOM 981 C CA . HIS A 1 121 ? -28.315 -2.497 9.374 1.00 90.94 121 HIS A CA 1
ATOM 982 C C . HIS A 1 121 ? -28.408 -3.482 10.554 1.00 90.94 121 HIS A C 1
ATOM 984 O O . HIS A 1 121 ? -28.217 -4.686 10.400 1.00 90.94 121 HIS A O 1
ATOM 990 N N . GLY A 1 122 ? -28.698 -2.971 11.755 1.00 90.38 122 GLY A N 1
ATOM 991 C CA . GLY A 1 122 ? -28.817 -3.770 12.974 1.00 90.38 122 GLY A CA 1
ATOM 992 C C . GLY A 1 122 ? -27.599 -3.671 13.891 1.00 90.38 122 GLY A C 1
ATOM 993 O O . GLY A 1 122 ? -26.748 -2.791 13.747 1.00 90.38 122 GLY A O 1
ATOM 994 N N . VAL A 1 123 ? -27.562 -4.538 14.902 1.00 91.56 123 VAL A N 1
ATOM 995 C CA . VAL A 1 123 ? -26.511 -4.553 15.930 1.00 91.56 123 VAL A CA 1
ATOM 996 C C . VAL A 1 123 ? -25.397 -5.514 15.522 1.00 91.56 123 VAL A C 1
ATOM 998 O O . VAL A 1 123 ? -25.668 -6.642 15.110 1.00 91.56 123 VAL A O 1
ATOM 1001 N N . GLY A 1 124 ? -24.146 -5.075 15.645 1.00 91.94 124 GLY A N 1
ATOM 1002 C CA . GLY A 1 124 ? -22.991 -5.876 15.252 1.00 91.94 124 GLY A CA 1
ATOM 1003 C C . GLY A 1 124 ? -21.652 -5.191 15.497 1.00 91.94 124 GLY A C 1
ATOM 1004 O O . GLY A 1 124 ? -21.595 -4.113 16.089 1.00 91.94 124 GLY A O 1
ATOM 1005 N N . LYS A 1 125 ? -20.572 -5.819 15.029 1.00 92.56 125 LYS A N 1
ATOM 1006 C CA . LYS A 1 125 ? -19.216 -5.247 15.033 1.00 92.56 125 LYS A CA 1
ATOM 1007 C C . LYS A 1 125 ? -18.796 -4.885 13.617 1.00 92.56 125 LYS A C 1
ATOM 1009 O O . LYS A 1 125 ? -18.990 -5.677 12.700 1.00 92.56 125 LYS A O 1
ATOM 1014 N N . ILE A 1 126 ? -18.198 -3.716 13.434 1.00 94.44 126 ILE A N 1
ATOM 1015 C CA . ILE A 1 126 ? -17.540 -3.370 12.176 1.00 94.44 126 ILE A CA 1
ATOM 1016 C C . ILE A 1 126 ? -16.179 -4.054 12.162 1.00 94.44 126 ILE A C 1
ATOM 1018 O O . ILE A 1 126 ? -15.422 -3.951 13.126 1.00 94.44 126 ILE A O 1
ATOM 1022 N N . ALA A 1 127 ? -15.877 -4.730 11.063 1.00 92.12 127 ALA A N 1
ATOM 1023 C CA . ALA A 1 127 ? -14.583 -5.311 10.778 1.00 92.12 127 ALA A CA 1
ATOM 1024 C C . ALA A 1 127 ? -13.919 -4.564 9.622 1.00 92.12 127 ALA A C 1
ATOM 1026 O O . ALA A 1 127 ? -14.573 -4.210 8.635 1.00 92.12 127 ALA A O 1
ATOM 1027 N N . MET A 1 128 ? -12.616 -4.333 9.753 1.00 94.06 128 MET A N 1
ATOM 1028 C CA . MET A 1 128 ? -11.781 -3.727 8.726 1.00 94.06 128 MET A CA 1
ATOM 1029 C C . MET A 1 128 ? -10.757 -4.737 8.225 1.00 94.06 128 MET A C 1
ATOM 1031 O O . MET A 1 128 ? -10.006 -5.310 9.016 1.00 94.06 128 MET A O 1
ATOM 1035 N N . THR A 1 129 ? -10.704 -4.900 6.908 1.00 90.50 129 THR A N 1
ATOM 1036 C CA . THR A 1 129 ? -9.650 -5.650 6.217 1.00 90.50 129 THR A CA 1
ATOM 1037 C C . THR A 1 129 ? -8.747 -4.702 5.448 1.00 90.50 129 THR A C 1
ATOM 1039 O O . THR A 1 129 ? -8.960 -3.490 5.427 1.00 90.50 129 THR A O 1
ATOM 1042 N N . GLN A 1 130 ? -7.756 -5.239 4.742 1.00 87.25 130 GLN A N 1
ATOM 1043 C CA . GLN A 1 130 ? -6.985 -4.456 3.783 1.00 87.25 130 GLN A CA 1
ATOM 1044 C C . GLN A 1 130 ? -7.780 -4.066 2.520 1.00 87.25 130 GLN A C 1
ATOM 1046 O O . GLN A 1 130 ? -7.272 -3.312 1.694 1.00 87.25 130 GLN A O 1
ATOM 1051 N N . LYS A 1 131 ? -9.011 -4.572 2.327 1.00 87.88 131 LYS A N 1
ATOM 1052 C CA . LYS A 1 131 ? -9.820 -4.344 1.112 1.00 87.88 131 LYS A CA 1
ATOM 1053 C C . LYS A 1 131 ? -11.112 -3.570 1.368 1.00 87.88 131 LYS A C 1
ATOM 1055 O O . LYS A 1 131 ? -11.520 -2.768 0.518 1.00 87.88 131 LYS A O 1
ATOM 1060 N N . ARG A 1 132 ? -11.781 -3.829 2.492 1.00 93.50 132 ARG A N 1
ATOM 1061 C CA . ARG A 1 132 ? -13.159 -3.387 2.724 1.00 93.50 132 ARG A CA 1
ATOM 1062 C C . ARG A 1 132 ? -13.527 -3.325 4.201 1.00 93.50 132 ARG A C 1
ATOM 1064 O O . ARG A 1 132 ? -12.794 -3.772 5.080 1.00 93.50 132 ARG A O 1
ATOM 1071 N N . LEU A 1 133 ? -14.709 -2.769 4.430 1.00 96.31 133 LEU A N 1
ATOM 1072 C CA . LEU A 1 133 ? -15.420 -2.779 5.695 1.00 96.31 133 LEU A CA 1
ATOM 1073 C C . LEU A 1 133 ? -16.621 -3.712 5.582 1.00 96.31 133 LEU A C 1
ATOM 1075 O O . LEU A 1 133 ? -17.364 -3.656 4.596 1.00 96.31 133 LEU A O 1
ATOM 1079 N N . PHE A 1 134 ? -16.859 -4.509 6.616 1.00 93.19 134 PHE A N 1
ATOM 1080 C CA . PHE A 1 134 ? -18.073 -5.308 6.737 1.00 93.19 134 PHE A CA 1
ATOM 1081 C C . PHE A 1 134 ? -18.608 -5.305 8.167 1.00 93.19 134 PHE A C 1
ATOM 1083 O O . PHE A 1 134 ? -17.893 -5.003 9.120 1.00 93.19 134 PHE A O 1
ATOM 1090 N N . LEU A 1 135 ? -19.898 -5.591 8.305 1.00 92.62 135 LEU A N 1
ATOM 1091 C CA . LEU A 1 135 ? -20.599 -5.698 9.573 1.00 92.62 135 LEU A CA 1
ATOM 1092 C C . LEU A 1 135 ? -20.789 -7.175 9.917 1.00 92.62 135 LEU A C 1
ATOM 1094 O O . LEU A 1 135 ? -21.422 -7.920 9.173 1.00 92.62 135 LEU A O 1
ATOM 1098 N N . LEU A 1 136 ? -20.286 -7.558 11.084 1.00 89.81 136 LEU A N 1
ATOM 1099 C CA . LEU A 1 136 ? -20.575 -8.821 11.745 1.00 89.81 136 LEU A CA 1
ATOM 1100 C C . LEU A 1 136 ? -21.854 -8.663 12.566 1.00 89.81 136 LEU A C 1
ATOM 1102 O O . LEU A 1 136 ? -21.815 -8.165 13.696 1.00 89.81 136 LEU A O 1
ATOM 1106 N N . SER A 1 137 ? -22.998 -9.002 11.973 1.00 84.75 137 SER A N 1
ATOM 1107 C CA . SER A 1 137 ? -24.308 -8.832 12.610 1.00 84.75 137 SER A CA 1
ATOM 1108 C C . SER A 1 137 ? -24.586 -9.930 13.633 1.00 84.75 137 SER A C 1
ATOM 1110 O O . SER A 1 137 ? -24.364 -11.107 13.354 1.00 84.75 137 SER A O 1
ATOM 1112 N N . VAL A 1 138 ? -25.176 -9.573 14.774 1.00 76.25 138 VAL A N 1
ATOM 1113 C CA . VAL A 1 138 ? -25.698 -10.561 15.727 1.00 76.25 138 VAL A CA 1
ATOM 1114 C C . VAL A 1 138 ? -27.026 -11.112 15.182 1.00 76.25 138 VAL A C 1
ATOM 1116 O O . VAL A 1 138 ? -28.061 -10.460 15.314 1.00 76.25 138 VAL A O 1
ATOM 1119 N N . GLY A 1 139 ? -27.011 -12.287 14.536 1.00 67.19 139 GLY A N 1
ATOM 1120 C CA . GLY A 1 139 ? -28.221 -12.988 14.070 1.00 67.19 139 GLY A CA 1
ATOM 1121 C C . GLY A 1 139 ? -28.232 -13.385 12.583 1.00 67.19 139 GLY A C 1
ATOM 1122 O O . GLY A 1 139 ? -27.230 -13.852 12.055 1.00 67.19 139 GLY A O 1
ATOM 1123 N N . ARG A 1 140 ? -29.396 -13.226 11.923 1.00 55.31 140 ARG A N 1
ATOM 1124 C CA . ARG A 1 140 ? -29.854 -13.947 10.705 1.00 55.31 140 ARG A CA 1
ATOM 1125 C C . ARG A 1 140 ? -28.959 -13.942 9.454 1.00 55.31 140 ARG A C 1
ATOM 1127 O O . ARG A 1 140 ? -29.276 -14.711 8.553 1.00 55.31 140 ARG A O 1
ATOM 1134 N N . LEU A 1 141 ? -27.915 -13.117 9.360 1.00 60.28 141 LEU A N 1
ATOM 1135 C CA . LEU A 1 141 ? -27.049 -13.084 8.170 1.00 60.28 141 LEU A CA 1
ATOM 1136 C C . LEU A 1 141 ? -25.542 -13.085 8.441 1.00 60.28 141 LEU A C 1
ATOM 1138 O O . LEU A 1 141 ? -24.808 -13.252 7.480 1.00 60.28 141 LEU A O 1
ATOM 1142 N N . GLY A 1 142 ? -25.074 -12.969 9.691 1.00 75.00 142 GLY A N 1
ATOM 1143 C CA . GLY A 1 142 ? -23.656 -13.080 10.094 1.00 75.00 142 GLY A CA 1
ATOM 1144 C C . GLY A 1 142 ? -22.665 -12.057 9.503 1.00 75.00 142 GLY A C 1
ATOM 1145 O O . GLY A 1 142 ? -21.752 -11.623 10.200 1.00 75.00 142 GLY A O 1
ATOM 1146 N N . PHE A 1 143 ? -22.867 -11.620 8.261 1.00 86.50 143 PHE A N 1
ATOM 1147 C CA . PHE A 1 143 ? -21.959 -10.858 7.422 1.00 86.50 143 PHE A CA 1
ATOM 1148 C C . PHE A 1 143 ? -22.738 -9.903 6.507 1.00 86.50 143 PHE A C 1
ATOM 1150 O O . PHE A 1 143 ? -23.695 -10.287 5.834 1.00 86.50 143 PHE A O 1
ATOM 1157 N N . LEU A 1 144 ? -22.296 -8.650 6.442 1.00 89.69 144 LEU A N 1
ATOM 1158 C CA . LEU A 1 144 ? -22.795 -7.654 5.496 1.00 89.69 144 LEU A CA 1
ATOM 1159 C C . LEU A 1 144 ? -21.640 -6.773 5.019 1.00 89.69 144 LEU A C 1
ATOM 1161 O O . LEU A 1 144 ? -21.048 -6.047 5.816 1.00 89.69 144 LEU A O 1
ATOM 1165 N N . GLU A 1 145 ? -21.354 -6.759 3.715 1.00 91.56 145 GLU A N 1
ATOM 1166 C CA . GLU A 1 145 ? -20.365 -5.834 3.151 1.00 91.56 145 GLU A CA 1
ATOM 1167 C C . GLU A 1 145 ? -20.878 -4.385 3.217 1.00 91.56 145 GLU A C 1
ATOM 1169 O O . GLU A 1 145 ? -21.835 -4.000 2.534 1.00 91.56 145 GLU A O 1
ATOM 1174 N N . ILE A 1 146 ? -20.206 -3.559 4.024 1.00 94.81 146 ILE A N 1
ATOM 1175 C CA . ILE A 1 146 ? -20.515 -2.134 4.167 1.00 94.81 146 ILE A CA 1
ATOM 1176 C C . ILE A 1 146 ? -20.045 -1.415 2.902 1.00 94.81 146 ILE A C 1
ATOM 1178 O O . ILE A 1 146 ? -20.864 -0.879 2.151 1.00 94.81 146 ILE A O 1
ATOM 1182 N N . ALA A 1 147 ? -18.734 -1.442 2.649 1.00 96.19 147 ALA A N 1
ATOM 1183 C CA . ALA A 1 147 ? -18.110 -0.787 1.506 1.00 96.19 147 ALA A CA 1
ATOM 1184 C C . ALA A 1 147 ? -16.704 -1.338 1.247 1.00 96.19 147 ALA A C 1
ATOM 1186 O O . ALA A 1 147 ? -15.918 -1.500 2.183 1.00 96.19 147 ALA A O 1
ATOM 1187 N N . LYS A 1 148 ? -16.336 -1.518 -0.023 1.00 95.38 148 LYS A N 1
ATOM 1188 C CA . LYS A 1 148 ? -14.924 -1.603 -0.420 1.00 95.38 148 LYS A CA 1
ATOM 1189 C C . LYS A 1 148 ? -14.331 -0.202 -0.412 1.00 95.38 148 LYS A C 1
ATOM 1191 O O . LYS A 1 148 ? -14.996 0.736 -0.842 1.00 95.38 148 LYS A O 1
ATOM 1196 N N . PHE A 1 149 ? -13.070 -0.046 -0.002 1.00 95.31 149 PHE A N 1
ATOM 1197 C CA . PHE A 1 149 ? -12.454 1.290 0.063 1.00 95.31 149 PHE A CA 1
ATOM 1198 C C . PHE A 1 149 ? -12.450 2.014 -1.288 1.00 95.31 149 PHE A C 1
ATOM 1200 O O . PHE A 1 149 ? -12.543 3.235 -1.325 1.00 95.31 149 PHE A O 1
ATOM 1207 N N . ARG A 1 150 ? -12.386 1.265 -2.398 1.00 93.25 150 ARG A N 1
ATOM 1208 C CA . ARG A 1 150 ? -12.420 1.818 -3.762 1.00 93.25 150 ARG A CA 1
ATOM 1209 C C . ARG A 1 150 ? -13.773 2.433 -4.138 1.00 93.25 150 ARG A C 1
ATOM 1211 O O . ARG A 1 150 ? -13.812 3.317 -4.982 1.00 93.25 150 ARG A O 1
ATOM 1218 N N . ASP A 1 151 ? -14.848 1.984 -3.492 1.00 93.81 151 ASP A N 1
ATOM 1219 C CA . ASP A 1 151 ? -16.224 2.374 -3.809 1.00 93.81 151 ASP A CA 1
ATOM 1220 C C . ASP A 1 151 ? -16.753 3.447 -2.843 1.00 93.81 151 ASP A C 1
ATOM 1222 O O . ASP A 1 151 ? -17.893 3.888 -2.968 1.00 93.81 151 ASP A O 1
ATOM 1226 N N . ILE A 1 152 ? -15.961 3.877 -1.853 1.00 95.69 152 ILE A N 1
ATOM 1227 C CA . ILE A 1 152 ? -16.356 4.938 -0.917 1.00 95.69 152 ILE A CA 1
ATOM 1228 C C . ILE A 1 152 ? -16.375 6.292 -1.641 1.00 95.69 152 ILE A C 1
ATOM 1230 O O . ILE A 1 152 ? -15.403 6.685 -2.288 1.00 95.69 152 ILE A O 1
ATOM 1234 N N . GLU A 1 153 ? -17.474 7.031 -1.479 1.00 94.44 153 GLU A N 1
ATOM 1235 C CA . GLU A 1 153 ? -17.666 8.380 -2.025 1.00 94.44 153 GLU A CA 1
ATOM 1236 C C . GLU A 1 153 ? -17.537 9.476 -0.963 1.00 94.44 153 GLU A C 1
ATOM 1238 O O . GLU A 1 153 ? -17.022 10.555 -1.255 1.00 94.44 153 GLU A O 1
ATOM 1243 N N . ASP A 1 154 ? -18.022 9.221 0.256 1.00 94.81 154 ASP A N 1
ATOM 1244 C CA . ASP A 1 154 ? -18.006 10.181 1.366 1.00 94.81 154 ASP A CA 1
ATOM 1245 C C . ASP A 1 154 ? -17.910 9.455 2.714 1.00 94.81 154 ASP A C 1
ATOM 1247 O O . ASP A 1 154 ? -18.539 8.412 2.916 1.00 94.81 154 ASP A O 1
ATOM 1251 N N . VAL A 1 155 ? -17.144 10.033 3.642 1.00 95.75 155 VAL A N 1
ATOM 1252 C CA . VAL A 1 155 ? -16.993 9.563 5.027 1.00 95.75 155 VAL A CA 1
ATOM 1253 C C . VAL A 1 155 ? -17.052 10.771 5.943 1.00 95.75 155 VAL A C 1
ATOM 1255 O O . VAL A 1 155 ? -16.208 11.671 5.862 1.00 95.75 155 VAL A O 1
ATOM 1258 N N . LYS A 1 156 ? -18.039 10.788 6.836 1.00 94.62 156 LYS A N 1
ATOM 1259 C CA . LYS A 1 156 ? -18.233 11.898 7.769 1.00 94.62 156 LYS A CA 1
ATOM 1260 C C . LYS A 1 156 ? -18.767 11.439 9.108 1.00 94.62 156 LYS A C 1
ATOM 1262 O O . LYS A 1 156 ? -19.438 10.415 9.219 1.00 94.62 156 LYS A O 1
ATOM 1267 N N . ILE A 1 157 ? -18.526 12.273 10.106 1.00 94.19 157 ILE A N 1
ATOM 1268 C CA . ILE A 1 157 ? -19.157 12.158 11.411 1.00 94.19 157 ILE A CA 1
ATOM 1269 C C . ILE A 1 157 ? -20.407 13.027 11.392 1.00 94.19 157 ILE A C 1
ATOM 1271 O O . ILE A 1 157 ? -20.364 14.205 11.035 1.00 94.19 157 ILE A O 1
ATOM 1275 N N . SER A 1 158 ? -21.531 12.443 11.774 1.00 89.12 158 SER A N 1
ATOM 1276 C CA . SER A 1 158 ? -22.757 13.173 12.073 1.00 89.12 158 SER A CA 1
ATOM 1277 C C . SER A 1 158 ? -23.130 12.975 13.529 1.00 89.12 158 SER A C 1
ATOM 1279 O O . SER A 1 158 ? -22.716 12.015 14.173 1.00 89.12 158 SER A O 1
ATOM 1281 N N . SER A 1 159 ? -23.965 13.866 14.050 1.00 83.50 159 SER A N 1
ATOM 1282 C CA . SER A 1 159 ? -24.607 13.654 15.340 1.00 83.50 159 SER A CA 1
ATOM 1283 C C . SER A 1 159 ? -26.110 13.787 15.177 1.00 83.50 159 SER A C 1
ATOM 1285 O O . SER A 1 159 ? -26.599 14.802 14.682 1.00 83.50 159 SER A O 1
ATOM 1287 N N . ALA A 1 160 ? -26.838 12.742 15.561 1.00 69.31 160 ALA A N 1
ATOM 1288 C CA . ALA A 1 160 ? -28.288 12.792 15.646 1.00 69.31 160 ALA A CA 1
ATOM 1289 C C . ALA A 1 160 ? -28.685 13.183 17.080 1.00 69.31 160 ALA A C 1
ATOM 1291 O O . ALA A 1 160 ? -28.100 12.657 18.038 1.00 69.31 160 ALA A O 1
ATOM 1292 N N . PRO A 1 161 ? -29.646 14.106 17.262 1.00 70.44 161 PRO A N 1
ATOM 1293 C CA . PRO A 1 161 ? -30.199 14.380 18.578 1.00 70.44 161 PRO A CA 1
ATOM 1294 C C . PRO A 1 161 ? -30.997 13.157 19.050 1.00 70.44 161 PRO A C 1
ATOM 1296 O O . PRO A 1 161 ? -31.933 12.723 18.381 1.00 70.44 161 PRO A O 1
ATOM 1299 N N . PHE A 1 162 ? -30.632 12.600 20.203 1.00 67.69 162 PHE A N 1
ATOM 1300 C CA . PHE A 1 162 ? -31.396 11.559 20.880 1.00 67.69 162 PHE A CA 1
ATOM 1301 C C . PHE A 1 162 ? -31.711 12.030 22.299 1.00 67.69 162 PHE A C 1
ATOM 1303 O O . PHE A 1 162 ? -30.843 12.048 23.175 1.00 67.69 162 PHE A O 1
ATOM 1310 N N . LEU A 1 163 ? -32.963 12.442 22.520 1.00 77.81 163 LEU A N 1
ATOM 1311 C CA . LEU A 1 163 ? -33.387 13.129 23.745 1.00 77.81 163 LEU A CA 1
ATOM 1312 C C . LEU A 1 163 ? -32.494 14.360 24.015 1.00 77.81 163 LEU A C 1
ATOM 1314 O O . LEU A 1 163 ? -32.442 15.268 23.189 1.00 77.81 163 LEU A O 1
ATOM 1318 N N . LEU A 1 164 ? -31.785 14.388 25.149 1.00 74.06 164 LEU A N 1
ATOM 1319 C CA . LEU A 1 164 ? -30.889 15.476 25.564 1.00 74.06 164 LEU A CA 1
ATOM 1320 C C . LEU A 1 164 ? -29.418 15.257 25.154 1.00 74.06 164 LEU A C 1
ATOM 1322 O O . LEU A 1 164 ? -28.571 16.088 25.471 1.00 74.06 164 LEU A O 1
ATOM 1326 N N . VAL A 1 165 ? -29.089 14.151 24.473 1.00 72.62 165 VAL A N 1
ATOM 1327 C CA . VAL A 1 165 ? -27.704 13.765 24.156 1.00 72.62 165 VAL A CA 1
ATOM 1328 C C . VAL A 1 165 ? -27.498 13.695 22.642 1.00 72.62 165 VAL A C 1
ATOM 1330 O O . VAL A 1 165 ? -28.361 13.242 21.892 1.00 72.62 165 VAL A O 1
ATOM 1333 N N . ARG A 1 166 ? -26.329 14.140 22.171 1.00 80.06 166 ARG A N 1
ATOM 1334 C CA . ARG A 1 166 ? -25.889 13.962 20.780 1.00 80.06 166 ARG A CA 1
ATOM 1335 C C . ARG A 1 166 ? -25.007 12.727 20.688 1.00 80.06 166 ARG A C 1
ATOM 1337 O O . ARG A 1 166 ? -23.964 12.676 21.333 1.00 80.06 166 ARG A O 1
ATOM 1344 N N . ILE A 1 167 ? -25.418 11.749 19.887 1.00 81.88 167 ILE A N 1
ATOM 1345 C CA . ILE A 1 167 ? -24.644 10.520 19.692 1.00 81.88 167 ILE A CA 1
ATOM 1346 C C . ILE A 1 167 ? -23.837 10.663 18.395 1.00 81.88 167 ILE A C 1
ATOM 1348 O O . ILE A 1 167 ? -24.445 10.765 17.323 1.00 81.88 167 ILE A O 1
ATOM 1352 N N . PRO A 1 168 ? -22.493 10.702 18.463 1.00 88.06 168 PRO A N 1
ATOM 1353 C CA . PRO A 1 168 ? -21.666 10.731 17.268 1.00 88.06 168 PRO A CA 1
ATOM 1354 C C . PRO A 1 168 ? -21.806 9.403 16.520 1.00 88.06 168 PRO A C 1
ATOM 1356 O O . PRO A 1 168 ? -21.813 8.324 17.121 1.00 88.06 168 PRO A O 1
ATOM 1359 N N . SER A 1 169 ? -21.970 9.508 15.206 1.00 91.38 169 SER A N 1
ATOM 1360 C CA . SER A 1 169 ? -22.205 8.381 14.311 1.00 91.38 169 SER A CA 1
ATOM 1361 C C . SER A 1 169 ? -21.356 8.544 13.056 1.00 91.38 169 SER A C 1
ATOM 1363 O O . SER A 1 169 ? -21.292 9.628 12.471 1.00 91.38 169 SER A O 1
ATOM 1365 N N . LEU A 1 170 ? -20.689 7.468 12.651 1.00 96.44 170 LEU A N 1
ATOM 1366 C CA . LEU A 1 170 ? -19.938 7.405 11.406 1.00 96.44 170 LEU A CA 1
ATOM 1367 C C . LEU A 1 170 ? -20.911 7.145 10.260 1.00 96.44 170 LEU A C 1
ATOM 1369 O O . LEU A 1 170 ? -21.704 6.206 10.330 1.00 96.44 170 LEU A O 1
ATOM 1373 N N . ARG A 1 171 ? -20.829 7.953 9.203 1.00 96.62 171 ARG A N 1
ATOM 1374 C CA . ARG A 1 171 ? -21.611 7.778 7.978 1.00 96.62 171 ARG A CA 1
ATOM 1375 C C . ARG A 1 171 ? -20.698 7.529 6.792 1.00 96.62 171 ARG A C 1
ATOM 1377 O O . ARG A 1 171 ? -19.780 8.313 6.552 1.00 96.62 171 ARG A O 1
ATOM 1384 N N . ILE A 1 172 ? -20.981 6.460 6.054 1.00 97.62 172 ILE A N 1
ATOM 1385 C CA . ILE A 1 172 ? -20.235 6.036 4.869 1.00 97.62 172 ILE A CA 1
ATOM 1386 C C . ILE A 1 172 ? -21.200 5.992 3.689 1.00 97.62 172 ILE A C 1
ATOM 1388 O O . ILE A 1 172 ? -22.183 5.249 3.700 1.00 97.62 172 ILE A O 1
ATOM 1392 N N . LYS A 1 173 ? -20.916 6.803 2.670 1.00 96.94 173 LYS A N 1
ATOM 1393 C CA . LYS A 1 173 ? -21.610 6.768 1.385 1.00 96.94 173 LYS A CA 1
ATOM 1394 C C . LYS A 1 173 ? -20.780 5.955 0.397 1.00 96.94 173 LYS A C 1
ATOM 1396 O O . LYS A 1 173 ? -19.579 6.192 0.260 1.00 96.94 173 LYS A O 1
ATOM 1401 N N . THR A 1 174 ? -21.425 5.032 -0.302 1.00 95.12 174 THR A N 1
ATOM 1402 C CA . THR A 1 174 ? -20.781 4.110 -1.244 1.00 95.12 174 THR A CA 1
ATOM 1403 C C . THR A 1 174 ? -21.402 4.265 -2.620 1.00 95.12 174 THR A C 1
ATOM 1405 O O . THR A 1 174 ? -22.616 4.428 -2.740 1.00 95.12 174 THR A O 1
ATOM 1408 N N . SER A 1 175 ? -20.575 4.197 -3.657 1.00 92.38 175 SER A N 1
ATOM 1409 C CA . SER A 1 175 ? -21.030 4.300 -5.033 1.00 92.38 175 SER A CA 1
ATOM 1410 C C . SER A 1 175 ? -21.990 3.169 -5.387 1.00 92.38 175 SER A C 1
ATOM 1412 O O . SER A 1 175 ? -21.831 2.031 -4.946 1.00 92.38 175 SER A O 1
ATOM 1414 N N . GLY A 1 176 ? -23.038 3.501 -6.137 1.00 87.56 176 GLY A N 1
ATOM 1415 C CA . GLY A 1 176 ? -24.096 2.560 -6.511 1.00 87.56 176 GLY A CA 1
ATOM 1416 C C . GLY A 1 176 ? -25.061 2.159 -5.385 1.00 87.56 176 GLY A C 1
ATOM 1417 O O . GLY A 1 176 ? -26.054 1.496 -5.676 1.00 87.56 176 GLY A O 1
ATOM 1418 N N . LYS A 1 177 ? -24.842 2.573 -4.125 1.00 88.56 177 LYS A N 1
ATOM 1419 C CA . LYS A 1 177 ? -25.790 2.352 -3.018 1.00 88.56 177 LYS A CA 1
ATOM 1420 C C . LYS A 1 177 ? -26.603 3.621 -2.738 1.00 88.56 177 LYS A C 1
ATOM 1422 O O . LYS A 1 177 ? -26.047 4.697 -2.530 1.00 88.56 177 LYS A O 1
ATOM 1427 N N . LEU A 1 178 ? -27.933 3.485 -2.718 1.00 83.88 178 LEU A N 1
ATOM 1428 C CA . LEU A 1 178 ? -28.858 4.581 -2.387 1.00 83.88 178 LEU A CA 1
ATOM 1429 C C . LEU A 1 178 ? -28.825 4.931 -0.892 1.00 83.88 178 LEU A C 1
ATOM 1431 O O . LEU A 1 178 ? -28.927 6.100 -0.524 1.00 83.88 178 LEU A O 1
ATOM 1435 N N . GLU A 1 179 ? -28.675 3.923 -0.035 1.00 90.44 179 GLU A N 1
ATOM 1436 C CA . GLU A 1 179 ? -28.662 4.095 1.415 1.00 90.44 179 GLU A CA 1
ATOM 1437 C C . GLU A 1 179 ? -27.252 4.386 1.939 1.00 90.44 179 GLU A C 1
ATOM 1439 O O . GLU A 1 179 ? -26.269 3.753 1.550 1.00 90.44 179 GLU A O 1
ATOM 1444 N N . VAL A 1 180 ? -27.160 5.349 2.859 1.00 94.56 180 VAL A N 1
ATOM 1445 C CA . VAL A 1 180 ? -25.918 5.684 3.565 1.00 94.56 180 VAL A CA 1
ATOM 1446 C C . VAL A 1 180 ? -25.789 4.773 4.776 1.00 94.56 180 VAL A C 1
ATOM 1448 O O . VAL A 1 180 ? -26.664 4.773 5.643 1.00 94.56 180 VAL A O 1
ATOM 1451 N N . PHE A 1 181 ? -24.677 4.048 4.876 1.00 95.94 181 PHE A N 1
ATOM 1452 C CA . PHE A 1 181 ? -24.394 3.261 6.068 1.00 95.94 181 PHE A CA 1
ATOM 1453 C C . PHE A 1 181 ? -24.099 4.192 7.245 1.00 95.94 181 PHE A C 1
ATOM 1455 O O . PHE A 1 181 ? -23.246 5.072 7.150 1.00 95.94 181 PHE A O 1
ATOM 1462 N N . GLU A 1 182 ? -24.797 3.989 8.357 1.00 95.50 182 GLU A N 1
ATOM 1463 C CA . GLU A 1 182 ? -24.628 4.746 9.600 1.00 95.50 182 GLU A CA 1
ATOM 1464 C C . GLU A 1 182 ? -24.339 3.817 10.783 1.00 95.50 182 GLU A C 1
ATOM 1466 O O . GLU A 1 182 ? -24.995 2.782 10.930 1.00 95.50 182 GLU A O 1
ATOM 1471 N N . ALA A 1 183 ? -23.364 4.188 11.616 1.00 95.12 183 ALA A N 1
ATOM 1472 C CA . ALA A 1 183 ? -22.881 3.402 12.748 1.00 95.12 183 ALA A CA 1
ATOM 1473 C C . ALA A 1 183 ? -22.605 4.264 13.990 1.00 95.12 183 ALA A C 1
ATOM 1475 O O . ALA A 1 183 ? -21.805 5.199 13.950 1.00 95.12 183 ALA A O 1
ATOM 1476 N N . ASN A 1 184 ? -23.214 3.900 15.120 1.00 93.06 184 ASN A N 1
ATOM 1477 C CA . ASN A 1 184 ? -23.142 4.660 16.370 1.00 93.06 184 ASN A CA 1
ATOM 1478 C C . ASN A 1 184 ? -21.964 4.173 17.225 1.00 93.06 184 ASN A C 1
ATOM 1480 O O . ASN A 1 184 ? -22.143 3.394 18.164 1.00 93.06 184 ASN A O 1
ATOM 1484 N N . LEU A 1 185 ? -20.761 4.638 16.892 1.00 90.06 185 LEU A N 1
ATOM 1485 C CA . LEU A 1 185 ? -19.490 4.188 17.479 1.00 90.06 185 LEU A CA 1
ATOM 1486 C C . LEU A 1 185 ? -19.129 4.864 18.812 1.00 90.06 185 LEU A C 1
ATOM 1488 O O . LEU A 1 185 ? -18.115 4.527 19.420 1.00 90.06 185 LEU A O 1
ATOM 1492 N N . LYS A 1 186 ? -19.955 5.801 19.302 1.00 88.25 186 LYS A N 1
ATOM 1493 C CA . LYS A 1 186 ? -19.749 6.507 20.580 1.00 88.25 186 LYS A CA 1
ATOM 1494 C C . LYS A 1 186 ? -18.326 7.089 20.664 1.00 88.25 186 LYS A C 1
ATOM 1496 O O . LYS A 1 186 ? -17.961 7.913 19.829 1.00 88.25 186 LYS A O 1
ATOM 1501 N N . THR A 1 187 ? -17.530 6.660 21.642 1.00 87.31 187 THR A N 1
ATOM 1502 C CA . THR A 1 187 ? -16.157 7.120 21.892 1.00 87.31 187 THR A CA 1
ATOM 1503 C C . THR A 1 187 ? -15.166 6.700 20.807 1.00 87.31 187 THR A C 1
ATOM 1505 O O . THR A 1 187 ? -14.143 7.354 20.656 1.00 87.31 187 THR A O 1
ATOM 1508 N N . GLU A 1 188 ? -15.464 5.663 20.019 1.00 90.75 188 GLU A N 1
ATOM 1509 C CA . GLU A 1 188 ? -14.590 5.199 18.934 1.00 90.75 188 GLU A CA 1
ATOM 1510 C C . GLU A 1 188 ? -14.851 5.933 17.604 1.00 90.75 188 GLU A C 1
ATOM 1512 O O . GLU A 1 188 ? -14.140 5.710 16.626 1.00 90.75 188 GLU A O 1
ATOM 1517 N N . THR A 1 189 ? -15.863 6.810 17.535 1.00 93.12 189 THR A N 1
ATOM 1518 C CA . THR A 1 189 ? -16.314 7.412 16.264 1.00 93.12 189 THR A CA 1
ATOM 1519 C C . THR A 1 189 ? -15.211 8.199 15.556 1.00 93.12 189 THR A C 1
ATOM 1521 O O . THR A 1 189 ? -15.030 8.043 14.351 1.00 93.12 189 THR A O 1
ATOM 1524 N N . GLU A 1 190 ? -14.456 9.016 16.295 1.00 93.31 190 GLU A N 1
ATOM 1525 C CA . GLU A 1 190 ? -13.355 9.816 15.740 1.00 93.31 190 GLU A CA 1
ATOM 1526 C C . GLU A 1 190 ? -12.216 8.931 15.214 1.00 93.31 190 GLU A C 1
ATOM 1528 O O . GLU A 1 190 ? -11.718 9.153 14.110 1.00 93.31 190 GLU A O 1
ATOM 1533 N N . LEU A 1 191 ? -11.858 7.884 15.968 1.00 94.19 191 LEU A N 1
ATOM 1534 C CA . LEU A 1 191 ? -10.838 6.907 15.584 1.00 94.19 191 LEU A CA 1
ATOM 1535 C C . LEU A 1 191 ? -11.231 6.188 14.288 1.00 94.19 191 LEU A C 1
ATOM 1537 O O . LEU A 1 191 ? -10.473 6.204 13.322 1.00 94.19 191 LEU A O 1
ATOM 1541 N N . TRP A 1 192 ? -12.432 5.611 14.223 1.00 96.31 192 TRP A N 1
ATOM 1542 C CA . TRP A 1 192 ? -12.903 4.930 13.014 1.00 96.31 192 TRP A CA 1
ATOM 1543 C C . TRP A 1 192 ? -13.026 5.865 11.820 1.00 96.31 192 TRP A C 1
ATOM 1545 O O . TRP A 1 192 ? -12.647 5.484 10.718 1.00 96.31 192 TRP A O 1
ATOM 1555 N N . ASN A 1 193 ? -13.509 7.092 12.014 1.00 96.44 193 ASN A N 1
ATOM 1556 C CA . ASN A 1 193 ? -13.535 8.082 10.944 1.00 96.44 193 ASN A CA 1
ATOM 1557 C C . ASN A 1 193 ? -12.127 8.344 10.387 1.00 96.44 193 ASN A C 1
ATOM 1559 O O . ASN A 1 193 ? -11.952 8.337 9.170 1.00 96.44 193 ASN A O 1
ATOM 1563 N N . LEU A 1 194 ? -11.129 8.523 11.257 1.00 96.19 194 LEU A N 1
ATOM 1564 C CA . LEU A 1 194 ? -9.742 8.742 10.850 1.00 96.19 194 LEU A CA 1
ATOM 1565 C C . LEU A 1 194 ? -9.161 7.522 10.118 1.00 96.19 194 LEU A C 1
ATOM 1567 O O . LEU A 1 194 ? -8.602 7.671 9.034 1.00 96.19 194 LEU A O 1
ATOM 1571 N N . MET A 1 195 ? -9.347 6.314 10.660 1.00 97.31 195 MET A N 1
ATOM 1572 C CA . MET A 1 195 ? -8.841 5.080 10.048 1.00 97.31 195 MET A CA 1
ATOM 1573 C C . MET A 1 195 ? -9.483 4.801 8.682 1.00 97.31 195 MET A C 1
ATOM 1575 O O . MET A 1 195 ? -8.795 4.470 7.719 1.00 97.31 195 MET A O 1
ATOM 1579 N N . VAL A 1 196 ? -10.805 4.964 8.571 1.00 97.88 196 VAL A N 1
ATOM 1580 C CA . VAL A 1 196 ? -11.530 4.746 7.311 1.00 97.88 196 VAL A CA 1
ATOM 1581 C C . VAL A 1 196 ? -11.100 5.767 6.257 1.00 97.88 196 VAL A C 1
ATOM 1583 O O . VAL A 1 196 ? -10.917 5.393 5.099 1.00 97.88 196 VAL A O 1
ATOM 1586 N N . LYS A 1 197 ? -10.897 7.034 6.639 1.00 96.62 197 LYS A N 1
ATOM 1587 C CA . LYS A 1 197 ? -10.381 8.064 5.729 1.00 96.62 197 LYS A CA 1
ATOM 1588 C C . LYS A 1 197 ? -8.960 7.774 5.261 1.00 96.62 197 LYS A C 1
ATOM 1590 O O . LYS A 1 197 ? -8.703 7.906 4.069 1.00 96.62 197 LYS A O 1
ATOM 1595 N N . GLU A 1 198 ? -8.078 7.323 6.150 1.00 97.12 198 GLU A N 1
ATOM 1596 C CA . GLU A 1 198 ? -6.704 6.961 5.790 1.00 97.12 198 GLU A CA 1
ATOM 1597 C C . GLU A 1 198 ? -6.667 5.769 4.821 1.00 97.12 198 GLU A C 1
ATOM 1599 O O . GLU A 1 198 ? -6.013 5.848 3.783 1.00 97.12 198 GLU A O 1
ATOM 1604 N N . MET A 1 199 ? -7.433 4.701 5.083 1.00 97.06 199 MET A N 1
ATOM 1605 C CA . MET A 1 199 ? -7.543 3.557 4.161 1.00 97.06 199 MET A CA 1
ATOM 1606 C C . MET A 1 199 ? -8.149 3.954 2.815 1.00 97.06 199 MET A C 1
ATOM 1608 O O . MET A 1 199 ? -7.685 3.517 1.761 1.00 97.06 199 MET A O 1
ATOM 1612 N N . TRP A 1 200 ? -9.180 4.802 2.826 1.00 96.31 200 TRP A N 1
ATOM 1613 C CA . TRP A 1 200 ? -9.801 5.309 1.606 1.00 96.31 200 TRP A CA 1
ATOM 1614 C C . TRP A 1 200 ? -8.838 6.178 0.789 1.00 96.31 200 TRP A C 1
ATOM 1616 O O . TRP A 1 200 ? -8.733 6.009 -0.428 1.00 96.31 200 TRP A O 1
ATOM 1626 N N . ALA A 1 201 ? -8.098 7.079 1.437 1.00 94.31 201 ALA A N 1
ATOM 1627 C CA . ALA A 1 201 ? -7.082 7.898 0.788 1.00 94.31 201 ALA A CA 1
ATOM 1628 C C . ALA A 1 201 ? -5.938 7.033 0.237 1.00 94.31 201 ALA A C 1
ATOM 1630 O O . ALA A 1 201 ? -5.584 7.177 -0.932 1.00 94.31 201 ALA A O 1
ATOM 1631 N N . GLY A 1 202 ? -5.448 6.063 1.014 1.00 91.19 202 GLY A N 1
ATOM 1632 C CA . GLY A 1 202 ? -4.467 5.072 0.572 1.00 91.19 202 GLY A CA 1
ATOM 1633 C C . GLY A 1 202 ? -4.926 4.287 -0.656 1.00 91.19 202 GLY A C 1
ATOM 1634 O O . GLY A 1 202 ? -4.163 4.124 -1.606 1.00 91.19 202 GLY A O 1
ATOM 1635 N N . ARG A 1 203 ? -6.202 3.883 -0.706 1.00 92.31 203 ARG A N 1
ATOM 1636 C CA . ARG A 1 203 ? -6.781 3.196 -1.873 1.00 92.31 203 ARG A CA 1
ATOM 1637 C C . ARG A 1 203 ? -6.790 4.078 -3.108 1.00 92.31 203 ARG A C 1
ATOM 1639 O O . ARG A 1 203 ? -6.419 3.617 -4.185 1.00 92.31 203 ARG A O 1
ATOM 1646 N N . ARG A 1 204 ? -7.166 5.348 -2.954 1.00 87.88 204 ARG A N 1
ATOM 1647 C CA . ARG A 1 204 ? -7.126 6.319 -4.052 1.00 87.88 204 ARG A CA 1
ATOM 1648 C C . ARG A 1 204 ? -5.707 6.517 -4.572 1.00 87.88 204 ARG A C 1
ATOM 1650 O O . ARG A 1 204 ? -5.527 6.505 -5.785 1.00 87.88 204 ARG A O 1
ATOM 1657 N N . MET A 1 205 ? -4.719 6.648 -3.686 1.00 85.00 205 MET A N 1
ATOM 1658 C CA . MET A 1 205 ? -3.309 6.755 -4.077 1.00 85.00 205 MET A CA 1
ATOM 1659 C C . MET A 1 205 ? -2.848 5.491 -4.809 1.00 85.00 205 MET A C 1
ATOM 1661 O O . MET A 1 205 ? -2.301 5.580 -5.905 1.00 85.00 205 MET A O 1
ATOM 1665 N N . ALA A 1 206 ? -3.173 4.313 -4.277 1.00 82.25 206 ALA A N 1
ATOM 1666 C CA . ALA A 1 206 ? -2.861 3.040 -4.914 1.00 82.25 206 ALA A CA 1
ATOM 1667 C C . ALA A 1 206 ? -3.473 2.924 -6.322 1.00 82.25 206 ALA A C 1
ATOM 1669 O O . ALA A 1 206 ? -2.825 2.445 -7.249 1.00 82.25 206 ALA A O 1
ATOM 1670 N N . ASP A 1 207 ? -4.707 3.398 -6.522 1.00 81.94 207 ASP A N 1
ATOM 1671 C CA . ASP A 1 207 ? -5.359 3.400 -7.836 1.00 81.94 207 ASP A CA 1
ATOM 1672 C C . ASP A 1 207 ? -4.764 4.440 -8.791 1.00 81.94 207 ASP A C 1
ATOM 1674 O O . ASP A 1 207 ? -4.612 4.163 -9.984 1.00 81.94 207 ASP A O 1
ATOM 1678 N N . GLN A 1 208 ? -4.418 5.626 -8.292 1.00 80.75 208 GLN A N 1
ATOM 1679 C CA . GLN A 1 208 ? -3.815 6.698 -9.086 1.00 80.75 208 GLN A CA 1
ATOM 1680 C C . GLN A 1 208 ? -2.411 6.324 -9.566 1.00 80.75 208 GLN A C 1
ATOM 1682 O O . GLN A 1 208 ? -2.101 6.497 -10.745 1.00 80.75 208 GLN A O 1
ATOM 1687 N N . HIS A 1 209 ? -1.602 5.756 -8.675 1.00 75.19 209 HIS A N 1
ATOM 1688 C CA . HIS A 1 209 ? -0.211 5.396 -8.938 1.00 75.19 209 HIS A CA 1
ATOM 1689 C C . HIS A 1 209 ? -0.033 3.957 -9.438 1.00 75.19 209 HIS A C 1
ATOM 1691 O O . HIS A 1 209 ? 1.055 3.616 -9.887 1.00 75.19 209 HIS A O 1
ATOM 1697 N N . LYS A 1 210 ? -1.098 3.139 -9.422 1.00 74.62 210 LYS A N 1
ATOM 1698 C CA . LYS A 1 210 ? -1.067 1.702 -9.761 1.00 74.62 210 LYS A CA 1
ATOM 1699 C C . LYS A 1 210 ? -0.058 0.918 -8.918 1.00 74.62 210 LYS A C 1
ATOM 1701 O O . LYS A 1 210 ? 0.511 -0.063 -9.378 1.00 74.62 210 LYS A O 1
ATOM 1706 N N . ASP A 1 211 ? 0.107 1.339 -7.670 1.00 72.00 211 ASP A N 1
ATOM 1707 C CA . ASP A 1 211 ? 1.047 0.751 -6.726 1.00 72.00 211 ASP A CA 1
ATOM 1708 C C . ASP A 1 211 ? 0.282 0.251 -5.483 1.00 72.00 211 ASP A C 1
ATOM 1710 O O . ASP A 1 211 ? -0.306 1.049 -4.745 1.00 72.00 211 ASP A O 1
ATOM 1714 N N . PRO A 1 212 ? 0.225 -1.070 -5.239 1.00 75.25 212 PRO A N 1
ATOM 1715 C CA . PRO A 1 212 ? -0.476 -1.624 -4.088 1.00 75.25 212 PRO A CA 1
ATOM 1716 C C . PRO A 1 212 ? 0.191 -1.280 -2.747 1.00 75.25 212 PRO A C 1
ATOM 1718 O O . PRO A 1 212 ? -0.478 -1.377 -1.716 1.00 75.25 212 PRO A O 1
ATOM 1721 N N . GLN A 1 213 ? 1.453 -0.833 -2.724 1.00 75.38 213 GLN A N 1
ATOM 1722 C CA . GLN A 1 213 ? 2.162 -0.490 -1.486 1.00 75.38 213 GLN A CA 1
ATOM 1723 C C . GLN A 1 213 ? 1.479 0.633 -0.708 1.00 75.38 213 GLN A C 1
ATOM 1725 O O . GLN A 1 213 ? 1.491 0.608 0.522 1.00 75.38 213 GLN A O 1
ATOM 1730 N N . TYR A 1 214 ? 0.803 1.561 -1.391 1.00 82.00 214 TYR A N 1
ATOM 1731 C CA . TYR A 1 214 ? 0.011 2.606 -0.738 1.00 82.00 214 TYR A CA 1
ATOM 1732 C C . TYR A 1 214 ? -1.079 2.029 0.177 1.00 82.00 214 TYR A C 1
ATOM 1734 O O . TYR A 1 214 ? -1.338 2.590 1.240 1.00 82.00 214 TYR A O 1
ATOM 1742 N N . MET A 1 215 ? -1.684 0.885 -0.175 1.00 89.06 215 MET A N 1
ATOM 1743 C CA . MET A 1 215 ? -2.644 0.211 0.710 1.00 89.06 215 MET A CA 1
ATOM 1744 C C . MET A 1 215 ? -1.966 -0.412 1.921 1.00 89.06 215 MET A C 1
ATOM 1746 O O . MET A 1 215 ? -2.470 -0.296 3.035 1.00 89.06 215 MET A O 1
ATOM 1750 N N . THR A 1 216 ? -0.816 -1.044 1.716 1.00 84.88 216 THR A N 1
ATOM 1751 C CA . THR A 1 216 ? -0.029 -1.639 2.799 1.00 84.88 216 THR A CA 1
ATOM 1752 C C . THR A 1 216 ? 0.458 -0.572 3.784 1.00 84.88 216 THR A C 1
ATOM 1754 O O . THR A 1 216 ? 0.398 -0.757 5.003 1.00 84.88 216 THR A O 1
ATOM 1757 N N . GLN A 1 217 ? 0.883 0.584 3.272 1.00 85.62 217 GLN A N 1
ATOM 1758 C CA . GLN A 1 217 ? 1.294 1.722 4.083 1.00 85.62 217 GLN A CA 1
ATOM 1759 C C . GLN A 1 217 ? 0.103 2.364 4.802 1.00 85.62 217 GLN A C 1
ATOM 1761 O O . GLN A 1 217 ? 0.218 2.673 5.984 1.00 85.62 217 GLN A O 1
ATOM 1766 N N . ALA A 1 218 ? -1.050 2.514 4.143 1.00 91.62 218 ALA A N 1
ATOM 1767 C CA . ALA A 1 218 ? -2.256 3.045 4.779 1.00 91.62 218 ALA A CA 1
ATOM 1768 C C . ALA A 1 218 ? -2.731 2.141 5.921 1.00 91.62 218 ALA A C 1
ATOM 1770 O O . ALA A 1 218 ? -3.032 2.629 7.007 1.00 91.62 218 ALA A O 1
ATOM 1771 N N . LEU A 1 219 ? -2.707 0.822 5.713 1.00 92.94 219 LEU A N 1
ATOM 1772 C CA . LEU A 1 219 ? -3.014 -0.148 6.758 1.00 92.94 219 LEU A CA 1
ATOM 1773 C C . LEU A 1 219 ? -2.037 -0.031 7.933 1.00 92.94 219 LEU A C 1
ATOM 1775 O O . LEU A 1 219 ? -2.458 -0.005 9.086 1.00 92.94 219 LEU A O 1
ATOM 1779 N N . THR A 1 220 ? -0.741 0.102 7.645 1.00 91.31 220 THR A N 1
ATOM 1780 C CA . THR A 1 220 ? 0.280 0.322 8.679 1.00 91.31 220 THR A CA 1
ATOM 1781 C C . THR A 1 220 ? -0.002 1.603 9.467 1.00 91.31 220 THR A C 1
ATOM 1783 O O . THR A 1 220 ? 0.001 1.578 10.696 1.00 91.31 220 THR A O 1
ATOM 1786 N N . ASN A 1 221 ? -0.309 2.709 8.781 1.00 94.88 221 ASN A N 1
ATOM 1787 C CA . ASN A 1 221 ? -0.672 3.976 9.415 1.00 94.88 221 ASN A CA 1
ATOM 1788 C C . ASN A 1 221 ? -1.900 3.809 10.320 1.00 94.88 221 ASN A C 1
ATOM 1790 O O . ASN A 1 221 ? -1.885 4.281 11.450 1.00 94.88 221 ASN A O 1
ATOM 1794 N N . VAL A 1 222 ? -2.935 3.102 9.861 1.00 95.62 222 VAL A N 1
ATOM 1795 C CA . VAL A 1 222 ? -4.156 2.825 10.630 1.00 95.62 222 VAL A CA 1
ATOM 1796 C C . VAL 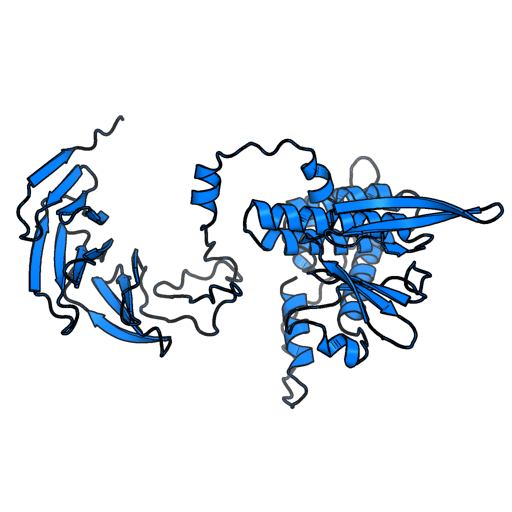A 1 222 ? -3.892 2.015 11.896 1.00 95.62 222 VAL A C 1
ATOM 1798 O O . VAL A 1 222 ? -4.405 2.369 12.956 1.00 95.62 222 VAL A O 1
ATOM 1801 N N . LEU A 1 223 ? -3.057 0.981 11.823 1.00 93.75 223 LEU A N 1
ATOM 1802 C CA . LEU A 1 223 ? -2.682 0.200 13.003 1.00 93.75 223 LEU A CA 1
ATOM 1803 C C . LEU A 1 223 ? -1.873 1.040 14.003 1.00 93.75 223 LEU A C 1
ATOM 1805 O O . LEU A 1 223 ? -2.089 0.950 15.208 1.00 93.75 223 LEU A O 1
ATOM 1809 N N . LEU A 1 224 ? -0.985 1.916 13.525 1.00 95.12 224 LEU A N 1
ATOM 1810 C CA . LEU A 1 224 ? -0.264 2.846 14.399 1.00 95.12 224 LEU A CA 1
ATOM 1811 C C . LEU A 1 224 ? -1.197 3.892 15.022 1.00 95.12 224 LEU A C 1
ATOM 1813 O O . LEU A 1 224 ? -1.026 4.231 16.188 1.00 95.12 224 LEU A O 1
ATOM 1817 N N . ILE A 1 225 ? -2.178 4.397 14.265 1.00 95.44 225 ILE A N 1
ATOM 1818 C CA . ILE A 1 225 ? -3.212 5.319 14.757 1.00 95.44 225 ILE A CA 1
ATOM 1819 C C . ILE A 1 225 ? -3.963 4.677 15.926 1.00 95.44 225 ILE A C 1
ATOM 1821 O O . ILE A 1 225 ? -4.106 5.309 16.972 1.00 95.44 225 ILE A O 1
ATOM 1825 N N . ASP A 1 226 ? -4.401 3.425 15.768 1.00 93.44 226 ASP A N 1
ATOM 1826 C CA . ASP A 1 226 ? -5.088 2.668 16.819 1.00 93.44 226 ASP A CA 1
ATOM 1827 C C . ASP A 1 226 ? -4.184 2.468 18.045 1.00 93.44 226 ASP A C 1
ATOM 1829 O O . ASP A 1 226 ? -4.593 2.752 19.172 1.00 93.44 226 ASP A O 1
ATOM 1833 N N . ALA A 1 227 ? -2.916 2.102 17.829 1.00 93.50 227 ALA A N 1
ATOM 1834 C CA . ALA A 1 227 ? -1.952 1.916 18.909 1.00 93.50 227 ALA A CA 1
ATOM 1835 C C . ALA A 1 227 ? -1.638 3.208 19.684 1.00 93.50 227 ALA A C 1
ATOM 1837 O O . ALA A 1 227 ? -1.570 3.198 20.914 1.00 93.50 227 ALA A O 1
ATOM 1838 N N . VAL A 1 228 ? -1.498 4.345 18.996 1.00 94.19 228 VAL A N 1
ATOM 1839 C CA . VAL A 1 228 ? -1.306 5.656 19.641 1.00 94.19 228 VAL A CA 1
ATOM 1840 C C . VAL A 1 228 ? -2.557 6.073 20.417 1.00 94.19 228 VAL A C 1
ATOM 1842 O O . VAL A 1 228 ? -2.443 6.553 21.547 1.00 94.19 228 VAL A O 1
ATOM 1845 N N . MET A 1 229 ? -3.749 5.863 19.850 1.00 91.94 229 MET A N 1
ATOM 1846 C CA . MET A 1 229 ? -5.018 6.153 20.526 1.00 91.94 229 MET A CA 1
ATOM 1847 C C . MET A 1 229 ? -5.178 5.339 21.812 1.00 91.94 229 MET A C 1
ATOM 1849 O O . MET A 1 229 ? -5.527 5.899 22.855 1.00 91.94 229 MET A O 1
ATOM 1853 N N . GLY A 1 230 ? -4.884 4.039 21.745 1.00 89.06 230 GLY A N 1
ATOM 1854 C CA . GLY A 1 230 ? -4.941 3.124 22.882 1.00 89.06 230 GLY A CA 1
ATOM 1855 C C . GLY A 1 230 ? -3.898 3.407 23.961 1.00 89.06 230 GLY A C 1
ATOM 1856 O O . GLY A 1 230 ? -4.174 3.188 25.139 1.00 89.06 230 GLY A O 1
ATOM 1857 N N . CYS A 1 231 ? -2.735 3.936 23.576 1.00 87.19 231 CYS A N 1
ATOM 1858 C CA . CYS A 1 231 ? -1.646 4.278 24.488 1.00 87.19 231 CYS A CA 1
ATOM 1859 C C . CYS A 1 231 ? -1.904 5.579 25.266 1.00 87.19 231 CYS A C 1
ATOM 1861 O O . CYS A 1 231 ? -1.731 5.624 26.481 1.00 87.19 231 CYS A O 1
ATOM 1863 N N . LEU A 1 232 ? -2.336 6.644 24.581 1.00 84.75 232 LEU A N 1
ATOM 1864 C CA . LEU A 1 232 ? -2.423 7.975 25.190 1.00 84.75 232 LEU A CA 1
ATOM 1865 C C . LEU A 1 232 ? -3.667 8.179 26.060 1.00 84.75 232 LEU A C 1
ATOM 1867 O O . LEU A 1 232 ? -3.614 9.018 26.952 1.00 84.75 232 LEU A O 1
ATOM 1871 N N . GLN A 1 233 ? -4.784 7.490 25.779 1.00 75.31 233 GLN A N 1
ATOM 1872 C CA . GLN A 1 233 ? -6.044 7.468 26.561 1.00 75.31 233 GLN A CA 1
ATOM 1873 C C . GLN A 1 233 ? -6.562 8.826 27.102 1.00 75.31 233 GLN A C 1
ATOM 1875 O O . GLN A 1 233 ? -7.342 8.880 28.050 1.00 75.31 233 GLN A O 1
ATOM 1880 N N . THR A 1 234 ? -6.170 9.947 26.491 1.00 74.06 234 THR A N 1
ATOM 1881 C CA . THR A 1 234 ? -6.554 11.317 26.875 1.00 74.06 234 THR A CA 1
ATOM 1882 C C . THR A 1 234 ? -7.408 11.966 25.787 1.00 74.06 234 THR A C 1
ATOM 1884 O O . THR A 1 234 ? -7.414 11.519 24.642 1.00 74.06 234 THR A O 1
ATOM 1887 N N . GLN A 1 235 ? -8.089 13.082 26.080 1.00 62.03 235 GLN A N 1
ATOM 1888 C CA . GLN A 1 235 ? -8.844 13.841 25.063 1.00 62.03 235 GLN A CA 1
ATOM 1889 C C . GLN A 1 235 ? -7.975 14.357 23.894 1.00 62.03 235 GLN A C 1
ATOM 1891 O O . GLN A 1 235 ? -8.504 14.649 22.825 1.00 62.03 235 GLN A O 1
ATOM 1896 N N . ARG A 1 236 ? -6.648 14.460 24.066 1.00 73.00 236 ARG A N 1
ATOM 1897 C CA . ARG A 1 236 ? -5.702 14.901 23.023 1.00 73.00 236 ARG A CA 1
ATOM 1898 C C . ARG A 1 236 ? -5.175 13.760 22.144 1.00 73.00 236 ARG A C 1
ATOM 1900 O O . ARG A 1 236 ? -4.509 14.034 21.147 1.00 73.00 236 ARG A O 1
ATOM 1907 N N . SER A 1 237 ? -5.508 12.509 22.470 1.00 84.12 237 SER A N 1
ATOM 1908 C CA . SER A 1 237 ? -5.054 11.308 21.752 1.00 84.12 237 SER A CA 1
ATOM 1909 C C . SER A 1 237 ? -5.370 11.353 20.255 1.00 84.12 237 SER A C 1
ATOM 1911 O O . SER A 1 237 ? -4.508 11.024 19.446 1.00 84.12 237 SER A O 1
ATOM 1913 N N . ILE A 1 238 ? -6.546 11.859 19.864 1.00 90.25 238 ILE A N 1
ATOM 1914 C CA . ILE A 1 238 ? -6.928 11.953 18.447 1.00 90.25 238 ILE A CA 1
ATOM 1915 C C . ILE A 1 238 ? -6.069 12.952 17.669 1.00 90.25 238 ILE A C 1
ATOM 1917 O O . ILE A 1 238 ? -5.730 12.710 16.513 1.00 90.25 238 ILE A O 1
ATOM 1921 N N . ILE A 1 239 ? -5.659 14.055 18.303 1.00 89.75 239 ILE A N 1
ATOM 1922 C CA . ILE A 1 239 ? -4.793 15.061 17.675 1.00 89.75 239 ILE A CA 1
ATOM 1923 C C . ILE A 1 239 ? -3.414 14.449 17.431 1.00 89.75 239 ILE A C 1
ATOM 1925 O O . ILE A 1 239 ? -2.877 14.567 16.329 1.00 89.75 239 ILE A O 1
ATOM 1929 N N . ALA A 1 240 ? -2.871 13.749 18.428 1.00 91.81 240 ALA A N 1
ATOM 1930 C CA . ALA A 1 240 ? -1.625 13.007 18.305 1.00 91.81 240 ALA A CA 1
ATOM 1931 C C . ALA A 1 240 ? -1.707 11.936 17.205 1.00 91.81 240 ALA A C 1
ATOM 1933 O O . ALA A 1 240 ? -0.912 11.964 16.269 1.00 91.81 240 ALA A O 1
ATOM 1934 N N . ALA A 1 241 ? -2.717 11.066 17.244 1.00 93.19 241 ALA A N 1
ATOM 1935 C CA . ALA A 1 241 ? -2.910 10.010 16.255 1.00 93.19 241 ALA A CA 1
ATOM 1936 C C . ALA A 1 241 ? -3.125 10.560 14.833 1.00 93.19 241 ALA A C 1
ATOM 1938 O O . ALA A 1 241 ? -2.610 9.998 13.870 1.00 93.19 241 ALA A O 1
ATOM 1939 N N . SER A 1 242 ? -3.778 11.718 14.674 1.00 93.31 242 SER A N 1
ATOM 1940 C CA . SER A 1 242 ? -3.940 12.368 13.363 1.00 93.31 242 SER A CA 1
ATOM 1941 C C . SER A 1 242 ? -2.612 12.722 12.684 1.00 93.31 242 SER A C 1
ATOM 1943 O O . SER A 1 242 ? -2.575 12.896 11.467 1.00 93.31 242 SER A O 1
ATOM 1945 N N . LYS A 1 243 ? -1.494 12.815 13.423 1.00 93.25 243 LYS A N 1
ATOM 1946 C CA . LYS A 1 243 ? -0.149 13.002 12.846 1.00 93.25 243 LYS A CA 1
ATOM 1947 C C . LYS A 1 243 ? 0.271 11.824 11.960 1.00 93.25 243 LYS A C 1
ATOM 1949 O O . LYS A 1 243 ? 1.034 12.043 11.025 1.00 93.25 243 LYS A O 1
ATOM 1954 N N . LEU A 1 244 ? -0.283 10.632 12.185 1.00 94.62 244 LEU A N 1
ATOM 1955 C CA . LEU A 1 244 ? -0.016 9.421 11.407 1.00 94.62 244 LEU A CA 1
ATOM 1956 C C . LEU A 1 244 ? -0.908 9.260 10.166 1.00 94.62 244 LEU A C 1
ATOM 1958 O O . LEU A 1 244 ? -0.526 8.513 9.269 1.00 94.62 244 LEU A O 1
ATOM 1962 N N . ALA A 1 245 ? -2.044 9.967 10.087 1.00 93.44 245 ALA A N 1
ATOM 1963 C CA . ALA A 1 245 ? -2.944 9.959 8.928 1.00 93.44 245 ALA A CA 1
ATOM 1964 C C . ALA A 1 245 ? -2.335 10.761 7.767 1.00 93.44 245 ALA A C 1
ATOM 1966 O O . ALA A 1 245 ? -2.613 11.947 7.575 1.00 93.44 245 ALA A O 1
ATOM 1967 N N . TYR A 1 246 ? -1.402 10.130 7.061 1.00 90.62 246 TYR A N 1
ATOM 1968 C CA . TYR A 1 246 ? -0.581 10.762 6.041 1.00 90.62 246 TYR A CA 1
ATOM 1969 C C . TYR A 1 246 ? -1.363 10.970 4.747 1.00 90.62 246 TYR A C 1
ATOM 1971 O O . TYR A 1 246 ? -1.394 12.084 4.222 1.00 90.62 246 TYR A O 1
ATOM 1979 N N . PHE A 1 247 ? -2.033 9.925 4.258 1.00 87.38 247 PHE A N 1
ATOM 1980 C CA . PHE A 1 247 ? -2.725 9.974 2.975 1.00 87.38 247 PHE A CA 1
ATOM 1981 C C . PHE A 1 247 ? -3.952 10.882 3.007 1.00 87.38 247 PHE A C 1
ATOM 1983 O O . PHE A 1 247 ? -4.199 11.603 2.038 1.00 87.38 247 PHE A O 1
ATOM 1990 N N . ASP A 1 248 ? -4.690 10.911 4.120 1.00 81.88 248 ASP A N 1
ATOM 1991 C CA . ASP A 1 248 ? -5.826 11.829 4.268 1.00 81.88 248 ASP A CA 1
ATOM 1992 C C . ASP A 1 248 ? -5.389 13.308 4.246 1.00 81.88 248 ASP A C 1
ATOM 1994 O O . ASP A 1 248 ? -6.109 14.158 3.720 1.00 81.88 248 ASP A O 1
ATOM 1998 N N . LYS A 1 249 ? -4.178 13.621 4.735 1.00 83.06 249 LYS A N 1
ATOM 1999 C CA . LYS A 1 249 ? -3.618 14.984 4.711 1.00 83.06 249 LYS A CA 1
ATOM 2000 C C . LYS A 1 249 ? -3.138 15.401 3.327 1.00 83.06 249 LYS A C 1
ATOM 2002 O O . LYS A 1 249 ? -3.530 16.463 2.844 1.00 83.06 249 LYS A O 1
ATOM 2007 N N . ILE A 1 250 ? -2.335 14.564 2.668 1.00 75.56 250 ILE A N 1
ATOM 2008 C CA . ILE A 1 250 ? -1.764 14.907 1.356 1.00 75.56 250 ILE A CA 1
ATOM 2009 C C . ILE A 1 250 ? -2.795 14.856 0.224 1.00 75.56 250 ILE A C 1
ATOM 2011 O O . ILE A 1 250 ? -2.538 15.368 -0.856 1.00 75.56 250 ILE A O 1
ATOM 2015 N N . LYS A 1 251 ? -3.999 14.313 0.460 1.00 64.38 251 LYS A N 1
ATOM 2016 C CA . LYS A 1 251 ? -5.129 14.380 -0.484 1.00 64.38 251 LYS A CA 1
ATOM 2017 C C . LYS A 1 251 ? -5.454 15.814 -0.932 1.00 64.38 251 LYS A C 1
ATOM 2019 O O . LYS A 1 251 ? -6.015 15.992 -2.015 1.00 64.38 251 LYS A O 1
ATOM 2024 N N . TYR A 1 252 ? -5.140 16.810 -0.100 1.00 53.69 252 TYR A N 1
ATOM 2025 C CA . TYR A 1 252 ? -5.346 18.234 -0.386 1.00 53.69 252 TYR A CA 1
ATOM 2026 C C . TYR A 1 252 ? -4.064 18.965 -0.802 1.00 53.69 252 TYR A C 1
ATOM 2028 O O . TYR A 1 252 ? -4.147 20.098 -1.277 1.00 53.69 252 TYR A O 1
ATOM 2036 N N . GLU A 1 253 ? -2.894 18.338 -0.656 1.00 47.72 253 GLU A N 1
ATOM 2037 C CA . GLU A 1 253 ? -1.663 18.845 -1.248 1.00 47.72 253 GLU A CA 1
ATOM 2038 C C . GLU A 1 253 ? -1.736 18.562 -2.746 1.00 47.72 253 GLU A C 1
ATOM 2040 O O . GLU A 1 253 ? -1.883 17.418 -3.173 1.00 47.72 253 GLU A O 1
ATOM 2045 N N . VAL A 1 254 ? -1.726 19.627 -3.549 1.00 37.69 254 VAL A N 1
ATOM 2046 C CA . VAL A 1 254 ? -1.774 19.536 -5.010 1.00 37.69 254 VAL A CA 1
ATOM 2047 C C . VAL A 1 254 ? -0.669 18.568 -5.437 1.00 37.69 254 VAL A C 1
ATOM 2049 O O . VAL A 1 254 ? 0.504 18.893 -5.230 1.00 37.69 254 VAL A O 1
ATOM 2052 N N . PRO A 1 255 ? -0.992 17.386 -6.001 1.00 42.09 255 PRO A N 1
ATOM 2053 C CA . PRO A 1 255 ? 0.040 16.480 -6.461 1.00 42.09 255 PRO A CA 1
ATOM 2054 C C . PRO A 1 255 ? 0.868 17.260 -7.467 1.00 42.09 255 PRO A C 1
ATOM 2056 O O . PRO A 1 255 ? 0.301 17.881 -8.371 1.00 42.09 255 PRO A O 1
ATOM 2059 N N . MET A 1 256 ? 2.190 17.256 -7.307 1.00 34.16 256 MET A N 1
ATOM 2060 C CA . MET A 1 256 ? 3.087 17.702 -8.361 1.00 34.16 256 MET A CA 1
ATOM 2061 C C . MET A 1 256 ? 2.670 16.911 -9.607 1.00 34.16 256 MET A C 1
ATOM 2063 O O . MET A 1 256 ? 2.838 15.692 -9.653 1.00 34.16 256 MET A O 1
ATOM 2067 N N . MET A 1 257 ? 1.966 17.570 -10.533 1.00 40.16 257 MET A N 1
ATOM 2068 C CA . MET A 1 257 ? 1.338 16.911 -11.672 1.00 40.16 257 MET A CA 1
ATOM 2069 C C . MET A 1 257 ? 2.455 16.407 -12.570 1.00 40.16 257 MET A C 1
ATOM 2071 O O . MET A 1 257 ? 2.956 17.127 -13.431 1.00 40.16 257 MET A O 1
ATOM 2075 N N . VAL A 1 258 ? 2.853 15.157 -12.366 1.00 41.44 258 VAL A N 1
ATOM 2076 C CA . VAL A 1 258 ? 3.643 14.442 -13.350 1.00 41.44 258 VAL A CA 1
ATOM 2077 C C . VAL A 1 258 ? 2.709 14.245 -14.549 1.00 41.44 258 VAL A C 1
ATOM 2079 O O . VAL A 1 258 ? 1.595 13.738 -14.358 1.00 41.44 258 VAL A O 1
ATOM 2082 N N . PRO A 1 259 ? 3.082 14.688 -15.763 1.00 44.47 259 PRO A N 1
ATOM 2083 C CA . PRO A 1 259 ? 2.248 14.517 -16.946 1.00 44.47 259 PRO A CA 1
ATOM 2084 C C . PRO A 1 259 ? 1.742 13.074 -17.052 1.00 44.47 259 PRO A C 1
ATOM 2086 O O . PRO A 1 259 ? 2.481 12.135 -16.751 1.00 44.47 259 PRO A O 1
ATOM 2089 N N . LYS A 1 260 ? 0.479 12.882 -17.465 1.00 48.81 260 LYS A N 1
ATOM 2090 C CA . LYS A 1 260 ? -0.143 11.545 -17.590 1.00 48.81 260 LYS A CA 1
ATOM 2091 C C . LYS A 1 260 ? 0.744 10.562 -18.350 1.00 48.81 260 LYS A C 1
ATOM 2093 O O . LYS A 1 260 ? 0.837 9.412 -17.947 1.00 48.81 260 LYS A O 1
ATOM 2098 N N . THR A 1 261 ? 1.438 11.054 -19.371 1.00 44.91 261 THR A N 1
ATOM 2099 C CA . THR A 1 261 ? 2.429 10.316 -20.153 1.00 44.91 261 THR A CA 1
ATOM 2100 C C . THR A 1 261 ? 3.573 9.788 -19.287 1.00 44.91 261 THR A C 1
ATOM 2102 O O . THR A 1 261 ? 3.867 8.604 -19.327 1.00 44.91 261 THR A O 1
ATOM 2105 N N . THR A 1 262 ? 4.172 10.616 -18.431 1.00 44.91 262 THR A N 1
ATOM 2106 C CA . THR A 1 262 ? 5.239 10.211 -17.504 1.00 44.91 262 THR A CA 1
ATOM 2107 C C . THR A 1 262 ? 4.735 9.254 -16.419 1.00 44.91 262 THR A C 1
ATOM 2109 O O . THR A 1 262 ? 5.434 8.307 -16.072 1.00 44.91 262 THR A O 1
ATOM 2112 N N . SER A 1 263 ? 3.518 9.458 -15.899 1.00 48.78 263 SER A N 1
ATOM 2113 C CA . SER A 1 263 ? 2.871 8.497 -14.991 1.00 48.78 263 SER A CA 1
ATOM 2114 C C . SER A 1 263 ? 2.649 7.154 -15.686 1.00 48.78 263 SER A C 1
ATOM 2116 O O . SER A 1 263 ? 2.940 6.117 -15.107 1.00 48.78 263 SER A O 1
ATOM 2118 N N . GLU A 1 264 ? 2.187 7.157 -16.935 1.00 51.62 264 GLU A N 1
ATOM 2119 C CA . GLU A 1 264 ? 1.998 5.956 -17.751 1.00 51.62 264 GLU A CA 1
ATOM 2120 C C . GLU A 1 264 ? 3.307 5.217 -18.024 1.00 51.62 264 GLU A C 1
ATOM 2122 O O . GLU A 1 264 ? 3.335 3.996 -17.907 1.00 51.62 264 GLU A O 1
ATOM 2127 N N . THR A 1 265 ? 4.404 5.940 -18.251 1.00 47.12 265 THR A N 1
ATOM 2128 C CA . THR A 1 265 ? 5.743 5.353 -18.394 1.00 47.12 265 THR A CA 1
ATOM 2129 C C . THR A 1 265 ? 6.292 4.794 -17.072 1.00 47.12 265 THR A C 1
ATOM 2131 O O . THR A 1 265 ? 6.997 3.788 -17.077 1.00 47.12 265 THR A O 1
ATOM 2134 N N . LEU A 1 266 ? 5.966 5.403 -15.923 1.00 43.12 266 LEU A N 1
ATOM 2135 C CA . LEU A 1 266 ? 6.443 4.978 -14.594 1.00 43.12 266 LEU A CA 1
ATOM 2136 C C . LEU A 1 266 ? 5.599 3.864 -13.939 1.00 43.12 266 LEU A C 1
ATOM 2138 O O . LEU A 1 266 ? 6.080 3.235 -12.998 1.00 43.12 266 LEU A O 1
ATOM 2142 N N . LYS A 1 267 ? 4.389 3.570 -14.444 1.00 45.03 267 LYS A N 1
ATOM 2143 C CA . LYS A 1 267 ? 3.489 2.494 -13.957 1.00 45.03 267 LYS A CA 1
ATOM 2144 C C . LYS A 1 267 ? 4.085 1.082 -14.022 1.00 45.03 267 LYS A C 1
ATOM 2146 O O . LYS A 1 267 ? 3.539 0.172 -13.411 1.00 45.03 267 LYS A O 1
ATOM 2151 N N . HIS A 1 268 ? 5.180 0.890 -14.754 1.00 45.69 268 HIS A N 1
ATOM 2152 C CA . HIS A 1 268 ? 5.813 -0.415 -14.969 1.00 45.69 268 HIS A CA 1
ATOM 2153 C C . HIS A 1 268 ? 7.118 -0.604 -14.187 1.00 45.69 268 HIS A C 1
ATOM 2155 O O . HIS A 1 268 ? 7.886 -1.520 -14.479 1.00 45.69 268 HIS A O 1
ATOM 2161 N N . LYS A 1 269 ? 7.402 0.249 -13.194 1.00 42.50 269 LYS A N 1
ATOM 2162 C CA . LYS A 1 269 ? 8.636 0.136 -12.416 1.00 42.50 269 LYS A CA 1
ATOM 2163 C C . LYS A 1 269 ? 8.513 -0.972 -11.365 1.00 42.50 269 LYS A C 1
ATOM 2165 O O . LYS A 1 269 ? 8.149 -0.731 -10.220 1.00 42.50 269 LYS A O 1
ATOM 2170 N N . ILE A 1 270 ? 8.841 -2.195 -11.774 1.00 49.31 270 ILE A N 1
ATOM 2171 C CA . ILE A 1 270 ? 9.164 -3.292 -10.859 1.00 49.31 270 ILE A CA 1
ATOM 2172 C C . ILE A 1 270 ? 10.394 -2.849 -10.064 1.00 49.31 270 ILE A C 1
ATOM 2174 O O . ILE A 1 270 ? 11.380 -2.407 -10.656 1.00 49.31 270 ILE A O 1
ATOM 2178 N N . ASN A 1 271 ? 10.339 -2.935 -8.736 1.00 46.00 271 ASN A N 1
ATOM 2179 C CA . ASN A 1 271 ? 11.528 -2.822 -7.903 1.00 46.00 271 ASN A CA 1
ATOM 2180 C C . ASN A 1 271 ? 11.984 -4.253 -7.543 1.00 46.00 271 ASN A C 1
ATOM 2182 O O . ASN A 1 271 ? 11.377 -4.880 -6.675 1.00 46.00 271 ASN A O 1
ATOM 2186 N N . PRO A 1 272 ? 13.008 -4.803 -8.229 1.00 43.75 272 PRO A N 1
ATOM 2187 C CA . PRO A 1 272 ? 13.387 -6.216 -8.122 1.00 43.75 272 PRO A CA 1
ATOM 2188 C C . PRO A 1 272 ? 13.930 -6.620 -6.745 1.00 43.75 272 PRO A C 1
ATOM 2190 O O . PRO A 1 272 ? 14.143 -7.800 -6.496 1.00 43.75 272 PRO A O 1
ATOM 2193 N N . SER A 1 273 ? 14.184 -5.657 -5.856 1.00 44.03 273 SER A N 1
ATOM 2194 C CA . SER A 1 273 ? 14.741 -5.881 -4.521 1.00 44.03 273 SER A CA 1
ATOM 2195 C C . SER A 1 273 ? 13.698 -5.884 -3.398 1.00 44.03 273 SER A C 1
ATOM 2197 O O . SER A 1 273 ? 14.081 -5.938 -2.232 1.00 44.03 273 SER A O 1
ATOM 2199 N N . LEU A 1 274 ? 12.395 -5.846 -3.713 1.00 43.59 274 LEU A N 1
ATOM 2200 C CA . LEU A 1 274 ? 11.331 -5.766 -2.699 1.00 43.59 274 LEU A CA 1
ATOM 2201 C C . LEU A 1 274 ? 11.298 -6.940 -1.708 1.00 43.59 274 LEU A C 1
ATOM 2203 O O . LEU A 1 274 ? 10.919 -6.720 -0.559 1.00 43.59 274 LEU A O 1
ATOM 2207 N N . ASP A 1 275 ? 11.745 -8.128 -2.126 1.00 41.22 275 ASP A N 1
ATOM 2208 C CA . ASP A 1 275 ? 11.722 -9.358 -1.317 1.00 41.22 275 ASP A CA 1
ATOM 2209 C C . ASP A 1 275 ? 13.113 -9.816 -0.830 1.00 41.22 275 ASP A C 1
ATOM 2211 O O . ASP A 1 275 ? 13.240 -10.863 -0.193 1.00 41.22 275 ASP A O 1
ATOM 2215 N N . LEU A 1 276 ? 14.180 -9.050 -1.090 1.00 39.34 276 LEU A N 1
ATOM 2216 C CA . LEU A 1 276 ? 15.524 -9.404 -0.622 1.00 39.34 276 LEU A CA 1
ATOM 2217 C C . LEU A 1 276 ? 15.730 -8.887 0.808 1.00 39.34 276 LEU A C 1
ATOM 2219 O O . LEU A 1 276 ? 15.989 -7.706 1.051 1.00 39.34 276 LEU A O 1
ATOM 2223 N N . ALA A 1 277 ? 15.581 -9.788 1.779 1.00 38.84 277 ALA A N 1
ATOM 2224 C CA . ALA A 1 277 ? 16.003 -9.546 3.149 1.00 38.84 277 ALA A CA 1
ATOM 2225 C C . ALA A 1 277 ? 17.542 -9.508 3.194 1.00 38.84 277 ALA A C 1
ATOM 2227 O O . ALA A 1 277 ? 18.184 -10.520 2.941 1.00 38.84 277 ALA A O 1
ATOM 2228 N N . GLU A 1 278 ? 18.092 -8.339 3.544 1.00 35.47 278 GLU A N 1
ATOM 2229 C CA . GLU A 1 278 ? 19.530 -8.010 3.634 1.00 35.47 278 GLU A CA 1
ATOM 2230 C C . GLU A 1 278 ? 20.221 -7.673 2.297 1.00 35.47 278 GLU A C 1
ATOM 2232 O O . GLU A 1 278 ? 19.781 -8.117 1.235 1.00 35.47 278 GLU A O 1
ATOM 2237 N N . PRO A 1 279 ? 21.319 -6.881 2.312 1.00 37.06 279 PRO A N 1
ATOM 2238 C CA . PRO A 1 279 ? 22.230 -6.784 1.176 1.00 37.06 279 PRO A CA 1
ATOM 2239 C C . PRO A 1 279 ? 22.954 -8.126 1.017 1.00 37.06 279 PRO A C 1
ATOM 2241 O O . PRO A 1 279 ? 24.111 -8.281 1.402 1.00 37.06 279 PRO A O 1
ATOM 2244 N N . GLN A 1 280 ? 22.254 -9.127 0.492 1.00 36.56 280 GLN A N 1
ATOM 2245 C CA . GLN A 1 280 ? 22.884 -10.362 0.062 1.00 36.56 280 GLN A CA 1
ATOM 2246 C C . GLN A 1 280 ? 23.682 -10.063 -1.204 1.00 36.56 280 GLN A C 1
ATOM 2248 O O . GLN A 1 280 ? 23.234 -9.321 -2.082 1.00 36.56 280 GLN A O 1
ATOM 2253 N N . THR A 1 281 ? 24.891 -10.618 -1.265 1.00 41.69 281 THR A N 1
ATOM 2254 C CA . THR A 1 281 ? 25.688 -10.771 -2.487 1.00 41.69 281 THR A CA 1
ATOM 2255 C C . THR A 1 281 ? 24.764 -10.963 -3.675 1.00 41.69 281 THR A C 1
ATOM 2257 O O . THR A 1 281 ? 23.937 -11.871 -3.645 1.00 41.69 281 THR A O 1
ATOM 2260 N N . VAL A 1 282 ? 24.856 -10.084 -4.674 1.00 45.25 282 VAL A N 1
ATOM 2261 C CA . VAL A 1 282 ? 23.953 -10.107 -5.823 1.00 45.25 282 VAL A CA 1
ATOM 2262 C C . VAL A 1 282 ? 23.988 -11.505 -6.439 1.00 45.25 282 VAL A C 1
ATOM 2264 O O . VAL A 1 282 ? 24.982 -11.894 -7.048 1.00 45.25 282 VAL A O 1
ATOM 2267 N N . HIS A 1 283 ? 22.927 -12.283 -6.220 1.00 57.62 283 HIS A N 1
ATOM 2268 C CA . HIS A 1 283 ? 22.757 -13.584 -6.848 1.00 57.62 283 HIS A CA 1
ATOM 2269 C C . HIS A 1 283 ? 22.345 -13.317 -8.290 1.00 57.62 283 HIS A C 1
ATOM 2271 O O . HIS A 1 283 ? 21.162 -13.178 -8.607 1.00 57.62 283 HIS A O 1
ATOM 2277 N N . TRP A 1 284 ? 23.349 -13.134 -9.140 1.00 79.75 284 TRP A N 1
ATOM 2278 C CA . TRP A 1 284 ? 23.157 -12.956 -10.567 1.00 79.75 284 TRP A CA 1
ATOM 2279 C C . TRP A 1 284 ? 22.539 -14.211 -11.200 1.00 79.75 284 TRP A C 1
ATOM 2281 O O . TRP A 1 284 ? 22.474 -15.275 -10.584 1.00 79.75 284 TRP A O 1
ATOM 2291 N N . GLY A 1 285 ? 22.036 -14.072 -12.426 1.00 81.25 285 GLY A N 1
ATOM 2292 C CA . GLY A 1 285 ? 21.465 -15.191 -13.175 1.00 81.25 285 GLY A CA 1
ATOM 2293 C C . GLY A 1 285 ? 20.120 -15.707 -12.659 1.00 81.25 285 GLY A C 1
ATOM 2294 O O . GLY A 1 285 ? 19.657 -16.751 -13.114 1.00 81.25 285 GLY A O 1
ATOM 2295 N N . ARG A 1 286 ? 19.467 -14.980 -11.745 1.00 86.38 286 ARG A N 1
ATOM 2296 C CA . ARG A 1 286 ? 18.138 -15.313 -11.227 1.00 86.38 286 ARG A CA 1
ATOM 2297 C C . ARG A 1 286 ? 17.031 -14.636 -12.034 1.00 86.38 286 ARG A C 1
ATOM 2299 O O . ARG A 1 286 ? 17.059 -13.425 -12.247 1.00 86.38 286 ARG A O 1
ATOM 2306 N N . VAL A 1 287 ? 16.016 -15.408 -12.408 1.00 85.25 287 VAL A N 1
ATOM 2307 C CA . VAL A 1 287 ? 14.801 -14.938 -13.086 1.00 85.25 287 VAL A CA 1
ATOM 2308 C C . VAL A 1 287 ? 13.607 -15.165 -12.170 1.00 85.25 287 VAL A C 1
ATOM 2310 O O . VAL A 1 287 ? 13.448 -16.243 -11.603 1.00 85.25 287 VAL A O 1
ATOM 2313 N N . VAL A 1 288 ? 12.769 -14.144 -12.010 1.00 83.25 288 VAL A N 1
ATOM 2314 C CA . VAL A 1 288 ? 11.593 -14.195 -11.134 1.00 83.25 288 VAL A CA 1
ATOM 2315 C C . VAL A 1 288 ? 10.340 -14.019 -11.977 1.00 83.25 288 VAL A C 1
ATOM 2317 O O . VAL A 1 288 ? 10.274 -13.115 -12.810 1.00 83.25 288 VAL A O 1
ATOM 2320 N N . VAL A 1 289 ? 9.352 -14.884 -11.756 1.00 76.81 289 VAL A N 1
ATOM 2321 C CA . VAL A 1 289 ? 8.077 -14.868 -12.475 1.00 76.81 289 VAL A CA 1
ATOM 2322 C C . VAL A 1 289 ? 6.981 -14.387 -11.531 1.00 76.81 289 VAL A C 1
ATOM 2324 O O . VAL A 1 289 ? 6.869 -14.853 -10.398 1.00 76.81 289 VAL A O 1
ATOM 2327 N N . PHE A 1 290 ? 6.165 -13.453 -12.008 1.00 75.00 290 PHE A N 1
ATOM 2328 C CA . PHE A 1 290 ? 5.025 -12.917 -11.272 1.00 75.00 290 PHE A CA 1
ATOM 2329 C C . PHE A 1 290 ? 3.737 -13.247 -12.013 1.00 75.00 290 PHE A C 1
ATOM 2331 O O . PHE A 1 290 ? 3.674 -13.138 -13.239 1.00 75.00 290 PHE A O 1
ATOM 2338 N N . ASP A 1 291 ? 2.698 -13.603 -11.264 1.00 68.44 291 ASP A N 1
ATOM 2339 C CA . ASP A 1 291 ? 1.349 -13.655 -11.809 1.00 68.44 291 ASP A CA 1
ATOM 2340 C C . ASP A 1 291 ? 0.864 -12.230 -12.111 1.00 68.44 291 ASP A C 1
ATOM 2342 O O . ASP A 1 291 ? 0.901 -11.348 -11.254 1.00 68.44 291 ASP A O 1
ATOM 2346 N N . ALA A 1 292 ? 0.419 -11.978 -13.341 1.00 59.06 292 ALA A N 1
ATOM 2347 C CA . ALA A 1 292 ? 0.059 -10.629 -13.781 1.00 59.06 292 ALA A CA 1
ATOM 2348 C C . ALA A 1 292 ? -1.281 -10.126 -13.205 1.00 59.06 292 ALA A C 1
ATOM 2350 O O . ALA A 1 292 ? -1.551 -8.922 -13.239 1.00 59.06 292 ALA A O 1
ATOM 2351 N N . ALA A 1 293 ? -2.135 -11.025 -12.701 1.00 55.38 293 ALA A N 1
ATOM 2352 C CA . ALA A 1 293 ? -3.439 -10.678 -12.145 1.00 55.38 293 ALA A CA 1
ATOM 2353 C C . ALA A 1 293 ? -3.353 -10.368 -10.643 1.00 55.38 293 ALA A C 1
ATOM 2355 O O . ALA A 1 293 ? -3.964 -9.404 -10.173 1.00 55.38 293 ALA A O 1
ATOM 2356 N N . SER A 1 294 ? -2.587 -11.157 -9.893 1.00 59.59 294 SER A N 1
ATOM 2357 C CA . SER A 1 294 ? -2.400 -11.031 -8.447 1.00 59.59 294 SER A CA 1
ATOM 2358 C C . SER A 1 294 ? -1.141 -10.251 -8.065 1.00 59.59 294 SER A C 1
ATOM 2360 O O . SER A 1 294 ? -1.061 -9.771 -6.935 1.00 59.59 294 SER A O 1
ATOM 2362 N N . TRP A 1 295 ? -0.173 -10.123 -8.980 1.00 59.31 295 TRP A N 1
ATOM 2363 C CA . TRP A 1 295 ? 1.178 -9.605 -8.726 1.00 59.31 295 TRP A CA 1
ATOM 2364 C C . TRP A 1 295 ? 1.947 -10.381 -7.650 1.00 59.31 295 TRP A C 1
ATOM 2366 O O . TRP A 1 295 ? 2.910 -9.871 -7.079 1.00 59.31 295 TRP A O 1
ATOM 2376 N N . SER A 1 296 ? 1.546 -11.624 -7.371 1.00 60.56 296 SER A N 1
ATOM 2377 C CA . SER A 1 296 ? 2.304 -12.520 -6.502 1.00 60.56 296 SER A CA 1
ATOM 2378 C C . SER A 1 296 ? 3.437 -13.176 -7.280 1.00 60.56 296 SER A C 1
ATOM 2380 O O . SER A 1 296 ? 3.232 -13.640 -8.404 1.00 60.56 296 SER A O 1
ATOM 2382 N N . MET A 1 297 ? 4.612 -13.267 -6.663 1.00 64.19 297 MET A N 1
ATOM 2383 C CA . MET A 1 297 ? 5.687 -14.118 -7.162 1.00 64.19 297 MET A CA 1
ATOM 2384 C C . MET A 1 297 ? 5.190 -15.569 -7.207 1.00 64.19 297 MET A C 1
ATOM 2386 O O . MET A 1 297 ? 4.678 -16.078 -6.207 1.00 64.19 297 MET A O 1
ATOM 2390 N N . LEU A 1 298 ? 5.311 -16.224 -8.360 1.00 63.72 298 LEU A N 1
ATOM 2391 C CA . LEU A 1 298 ? 5.083 -17.663 -8.456 1.00 63.72 298 LEU A CA 1
ATOM 2392 C C . LEU A 1 298 ? 6.263 -18.351 -7.758 1.00 63.72 298 LEU A C 1
ATOM 2394 O O . LEU A 1 298 ? 7.411 -17.970 -7.987 1.00 63.72 298 LEU A O 1
ATOM 2398 N N . GLN A 1 299 ? 5.980 -19.277 -6.834 1.00 52.28 299 GLN A N 1
ATOM 2399 C CA . GLN A 1 299 ? 6.993 -19.965 -6.025 1.00 52.28 299 GLN A CA 1
ATOM 2400 C C . GLN A 1 299 ? 7.910 -20.793 -6.930 1.00 52.28 299 GLN A C 1
ATOM 2402 O O . GLN A 1 299 ? 7.563 -21.909 -7.284 1.00 52.28 299 GLN A O 1
ATOM 2407 N N . ASP A 1 300 ? 8.998 -20.166 -7.379 1.00 59.56 300 ASP A N 1
ATOM 2408 C CA . ASP A 1 300 ? 10.351 -20.689 -7.593 1.00 59.56 300 ASP A CA 1
ATOM 2409 C C . ASP A 1 300 ? 11.088 -19.732 -8.542 1.00 59.56 300 ASP A C 1
ATOM 2411 O O . ASP A 1 300 ? 10.685 -19.487 -9.681 1.00 59.56 300 ASP A O 1
ATOM 2415 N N . CYS A 1 301 ? 12.176 -19.125 -8.061 1.00 69.62 301 CYS A N 1
ATOM 2416 C CA . CYS A 1 301 ? 13.052 -18.346 -8.924 1.00 69.62 301 CYS A CA 1
ATOM 2417 C C . CYS A 1 301 ? 13.840 -19.286 -9.844 1.00 69.62 301 CYS A C 1
ATOM 2419 O O . CYS A 1 301 ? 14.468 -20.238 -9.382 1.00 69.62 301 CYS A O 1
ATOM 2421 N N . ILE A 1 302 ? 13.857 -18.995 -11.141 1.00 81.69 302 ILE A N 1
ATOM 2422 C CA . ILE A 1 302 ? 14.566 -19.812 -12.123 1.00 81.69 302 ILE A CA 1
ATOM 2423 C C . ILE A 1 302 ? 16.018 -19.336 -12.162 1.00 81.69 302 ILE A C 1
ATOM 2425 O O . ILE A 1 302 ? 16.309 -18.238 -12.641 1.00 81.69 302 ILE A O 1
ATOM 2429 N N . GLN A 1 303 ? 16.932 -20.152 -11.641 1.00 85.19 303 GLN A N 1
ATOM 2430 C CA . GLN A 1 303 ? 18.367 -19.906 -11.755 1.00 85.19 303 GLN A CA 1
ATOM 2431 C C . GLN A 1 303 ? 18.832 -20.375 -13.136 1.00 85.19 303 GLN A C 1
ATOM 2433 O O . GLN A 1 303 ? 18.801 -21.570 -13.427 1.00 85.19 303 GLN A O 1
ATOM 2438 N N . VAL A 1 304 ? 19.225 -19.440 -14.001 1.00 84.19 304 VAL A N 1
ATOM 2439 C CA . VAL A 1 304 ? 19.676 -19.756 -15.364 1.00 84.19 304 VAL A CA 1
ATOM 2440 C C . VAL A 1 304 ? 21.193 -19.701 -15.519 1.00 84.19 304 VAL A C 1
ATOM 2442 O O . VAL A 1 304 ? 21.711 -20.336 -16.420 1.00 84.19 304 VAL A O 1
ATOM 2445 N N . GLY A 1 305 ? 21.920 -19.064 -14.601 1.00 82.44 305 GLY A N 1
ATOM 2446 C CA . GLY A 1 305 ? 23.387 -19.030 -14.572 1.00 82.44 305 GLY A CA 1
ATOM 2447 C C . GLY A 1 305 ? 23.899 -18.306 -13.326 1.00 82.44 305 GLY A C 1
ATOM 2448 O O . GLY A 1 305 ? 23.115 -18.021 -12.432 1.00 82.44 305 GLY A O 1
ATOM 2449 N N . GLU A 1 306 ? 25.189 -17.966 -13.276 1.00 84.62 306 GLU A N 1
ATOM 2450 C CA . GLU A 1 306 ? 25.812 -17.268 -12.128 1.00 84.62 306 GLU A CA 1
ATOM 2451 C C . GLU A 1 306 ? 26.219 -15.815 -12.447 1.00 84.62 306 GLU A C 1
ATOM 2453 O O . GLU A 1 306 ? 26.856 -15.147 -11.632 1.00 84.62 306 GLU A O 1
ATOM 2458 N N . THR A 1 307 ? 25.893 -15.315 -13.646 1.00 86.69 307 THR A N 1
ATOM 2459 C CA . THR A 1 307 ? 26.318 -13.990 -14.132 1.00 86.69 307 THR A CA 1
ATOM 2460 C C . THR A 1 307 ? 25.139 -13.077 -14.461 1.00 86.69 307 THR A C 1
ATOM 2462 O O . THR A 1 307 ? 23.980 -13.499 -14.475 1.00 86.69 307 THR A O 1
ATOM 2465 N N . GLN A 1 308 ? 25.408 -11.780 -14.637 1.00 90.44 308 GLN A N 1
ATOM 2466 C CA . GLN A 1 308 ? 2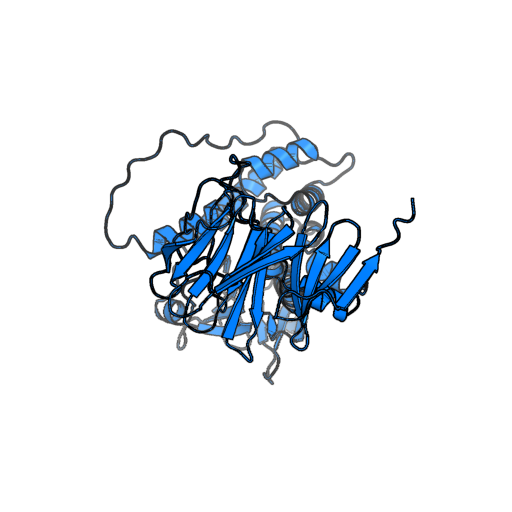4.365 -10.778 -14.837 1.00 90.44 308 GLN A CA 1
ATOM 2467 C C . GLN A 1 308 ? 23.518 -11.097 -16.081 1.00 90.44 308 GLN A C 1
ATOM 2469 O O . GLN A 1 308 ? 24.024 -11.520 -17.122 1.00 90.44 308 GLN A O 1
ATOM 2474 N N . LEU A 1 309 ? 22.206 -10.890 -15.966 1.00 92.81 309 LEU A N 1
ATOM 2475 C CA . LEU A 1 309 ? 21.270 -10.973 -17.084 1.00 92.81 309 LEU A CA 1
ATOM 2476 C C . LEU A 1 309 ? 21.074 -9.564 -17.646 1.00 92.81 309 LEU A C 1
ATOM 2478 O O . LEU A 1 309 ? 20.795 -8.629 -16.896 1.00 92.81 309 LEU A O 1
ATOM 2482 N N . ASN A 1 310 ? 21.236 -9.414 -18.956 1.00 93.38 310 ASN A N 1
ATOM 2483 C CA . ASN A 1 310 ? 21.326 -8.117 -19.623 1.00 93.38 310 ASN A CA 1
ATOM 2484 C C . ASN A 1 310 ? 20.039 -7.742 -20.364 1.00 93.38 310 ASN A C 1
ATOM 2486 O O . ASN A 1 310 ? 19.655 -6.575 -20.395 1.00 93.38 310 ASN A O 1
ATOM 2490 N N . CYS A 1 311 ? 19.366 -8.717 -20.977 1.00 93.19 311 CYS A N 1
ATOM 2491 C CA . CYS A 1 311 ? 18.168 -8.477 -21.778 1.00 93.19 311 CYS A CA 1
ATOM 2492 C C . CYS A 1 311 ? 17.220 -9.680 -21.753 1.00 93.19 311 CYS A C 1
ATOM 2494 O O . CYS A 1 311 ? 17.638 -10.810 -21.507 1.00 93.19 311 CYS A O 1
ATOM 2496 N N . MET A 1 312 ? 15.937 -9.435 -22.020 1.00 93.94 312 MET A N 1
ATOM 2497 C CA . MET A 1 312 ? 14.893 -10.458 -22.062 1.00 93.94 312 MET A CA 1
ATOM 2498 C C . MET A 1 312 ? 13.950 -10.198 -23.235 1.00 93.94 312 MET A C 1
ATOM 2500 O O . MET A 1 312 ? 13.634 -9.048 -23.540 1.00 93.94 312 MET A O 1
ATOM 2504 N N . LEU A 1 313 ? 13.476 -11.270 -23.864 1.00 90.94 313 LEU A N 1
ATOM 2505 C CA . LEU A 1 313 ? 12.486 -11.228 -24.929 1.00 90.94 313 LEU A CA 1
ATOM 2506 C C . LEU A 1 313 ? 11.446 -12.334 -24.728 1.00 90.94 313 LEU A C 1
ATOM 2508 O O . LEU A 1 313 ? 11.776 -13.519 -24.761 1.00 90.94 313 LEU A O 1
ATOM 2512 N N . GLY A 1 314 ? 10.186 -11.942 -24.535 1.00 85.19 314 GLY A N 1
ATOM 2513 C CA . GLY A 1 314 ? 9.052 -12.866 -24.569 1.00 85.19 314 GLY A CA 1
ATOM 2514 C C . GLY A 1 314 ? 8.648 -13.163 -26.012 1.00 85.19 314 GLY A C 1
ATOM 2515 O O . GLY A 1 314 ? 8.515 -12.240 -26.818 1.00 85.19 314 GLY A O 1
ATOM 2516 N N . LEU A 1 315 ? 8.458 -14.439 -26.346 1.00 70.50 315 LEU A N 1
ATOM 2517 C CA . LEU A 1 315 ? 8.100 -14.876 -27.693 1.00 70.50 315 LEU A CA 1
ATOM 2518 C C . LEU A 1 315 ? 6.693 -15.479 -27.746 1.00 70.50 315 LEU A C 1
ATOM 2520 O O . LEU A 1 315 ? 6.179 -16.032 -26.775 1.00 70.50 315 LEU A O 1
ATOM 2524 N N . VAL A 1 316 ? 6.082 -15.409 -28.930 1.00 53.94 316 VAL A N 1
ATOM 2525 C CA . VAL A 1 316 ? 4.903 -16.216 -29.266 1.00 53.94 316 VAL A CA 1
ATOM 2526 C C . VAL A 1 316 ? 5.391 -17.657 -29.434 1.00 53.94 316 VAL A C 1
ATOM 2528 O O . VAL A 1 316 ? 6.327 -17.851 -30.203 1.00 53.94 316 VAL A O 1
ATOM 2531 N N . GLN A 1 317 ? 4.750 -18.621 -28.753 1.00 61.16 317 GLN A N 1
ATOM 2532 C CA . GLN A 1 317 ? 5.160 -20.032 -28.526 1.00 61.16 317 GLN A CA 1
ATOM 2533 C C . GLN A 1 317 ? 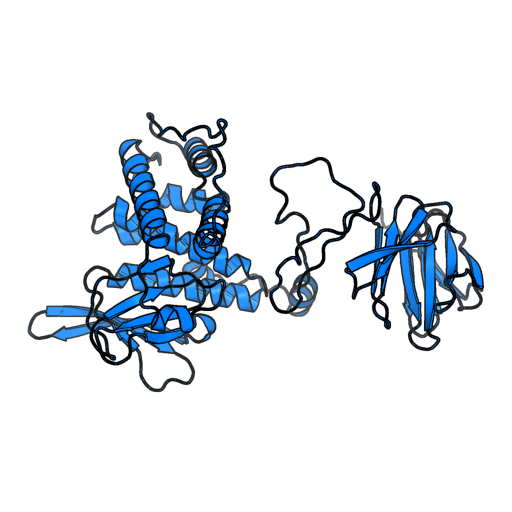5.776 -20.333 -27.143 1.00 61.16 317 GLN A C 1
ATOM 2535 O O . GLN A 1 317 ? 6.661 -21.177 -27.039 1.00 61.16 317 GLN A O 1
ATOM 2540 N N . GLU A 1 318 ? 5.290 -19.690 -26.077 1.00 73.19 318 GLU A N 1
ATOM 2541 C CA . GLU A 1 318 ? 5.518 -20.164 -24.695 1.00 73.19 318 GLU A CA 1
ATOM 2542 C C . GLU A 1 318 ? 7.000 -20.252 -24.272 1.00 73.19 318 GLU A C 1
ATOM 2544 O O . G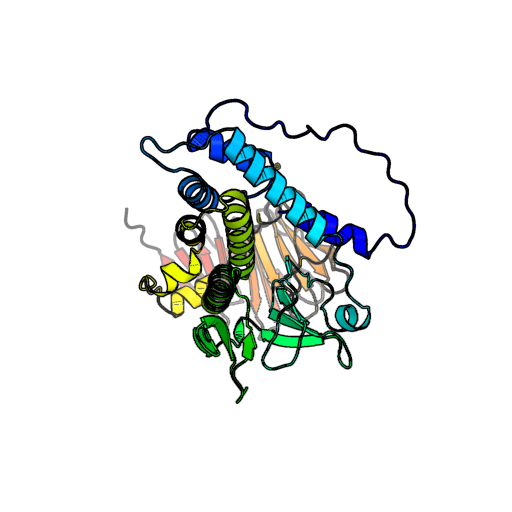LU A 1 318 ? 7.401 -21.103 -23.479 1.00 73.19 318 GLU A O 1
ATOM 2549 N N . GLN A 1 319 ? 7.841 -19.362 -24.808 1.00 83.94 319 GLN A N 1
ATOM 2550 C CA . GLN A 1 319 ? 9.261 -19.290 -24.469 1.00 83.94 319 GLN A CA 1
ATOM 2551 C C . GLN A 1 319 ? 9.698 -17.863 -24.160 1.00 83.94 319 GLN A C 1
ATOM 2553 O O . GLN A 1 319 ? 9.248 -16.894 -24.780 1.00 83.94 319 GLN A O 1
ATOM 2558 N N . VAL A 1 320 ? 10.643 -17.750 -23.231 1.00 90.06 320 VAL A N 1
ATOM 2559 C CA . VAL A 1 320 ? 11.317 -16.499 -22.878 1.00 90.06 320 VAL A CA 1
ATOM 2560 C C . VAL A 1 320 ? 12.810 -16.667 -23.104 1.00 90.06 320 VAL A C 1
ATOM 2562 O O . VAL A 1 320 ? 13.418 -17.611 -22.606 1.00 90.06 320 VAL A O 1
ATOM 2565 N N . TRP A 1 321 ? 13.399 -15.754 -23.872 1.00 92.25 321 TRP A N 1
ATOM 2566 C CA . TRP A 1 321 ? 14.832 -15.726 -24.154 1.00 92.25 321 TRP A CA 1
ATOM 2567 C C . TRP A 1 321 ? 15.504 -14.667 -23.302 1.00 92.25 321 TRP A C 1
ATOM 2569 O O . TRP A 1 321 ? 14.984 -13.560 -23.167 1.00 92.25 321 TRP A O 1
ATOM 2579 N N . ILE A 1 322 ? 16.668 -14.992 -22.754 1.00 94.25 322 ILE A N 1
ATOM 2580 C CA . ILE A 1 322 ? 17.389 -14.125 -21.829 1.00 94.25 322 ILE A CA 1
ATOM 2581 C C . ILE A 1 322 ? 18.855 -14.089 -22.224 1.00 94.25 322 ILE A C 1
ATOM 2583 O O . ILE A 1 322 ? 19.519 -15.119 -22.215 1.00 94.25 322 ILE A O 1
ATOM 2587 N N . GLY A 1 323 ? 19.359 -12.906 -22.564 1.00 95.00 323 GLY A N 1
ATOM 2588 C CA . GLY A 1 323 ? 20.773 -12.696 -22.854 1.00 95.00 323 GLY A CA 1
ATOM 2589 C C . GLY A 1 323 ? 21.550 -12.368 -21.584 1.00 95.00 323 GLY A C 1
ATOM 2590 O O . GLY A 1 323 ? 21.089 -11.567 -20.767 1.00 95.00 323 GLY A O 1
ATOM 2591 N N . SER A 1 324 ? 22.726 -12.971 -21.425 1.00 94.69 324 SER A N 1
ATOM 2592 C CA . SER A 1 324 ? 23.561 -12.832 -20.233 1.00 94.69 324 SER A CA 1
ATOM 2593 C C . SER A 1 324 ? 24.967 -12.306 -20.538 1.00 94.69 324 SER A C 1
ATOM 2595 O O . SER A 1 324 ? 25.432 -12.294 -21.684 1.00 94.69 324 SER A O 1
ATOM 2597 N N . GLN A 1 325 ? 25.638 -11.836 -19.488 1.00 94.56 325 GLN A N 1
ATOM 2598 C CA . GLN A 1 325 ? 27.019 -11.377 -19.513 1.00 94.56 325 GLN A CA 1
ATOM 2599 C C . GLN A 1 325 ? 28.016 -12.508 -19.821 1.00 94.56 325 GLN A C 1
ATOM 2601 O O . GLN A 1 325 ? 29.067 -12.248 -20.401 1.00 94.56 325 GLN A O 1
ATOM 2606 N N . ASP A 1 326 ? 27.684 -13.761 -19.503 1.00 92.00 326 ASP A N 1
ATOM 2607 C CA . ASP A 1 326 ? 28.501 -14.946 -19.816 1.00 92.00 326 ASP A CA 1
ATOM 2608 C C . ASP A 1 326 ? 28.482 -15.368 -21.300 1.00 92.00 326 ASP A C 1
ATOM 2610 O O . ASP A 1 326 ? 29.066 -16.389 -21.658 1.00 92.00 326 ASP A O 1
ATOM 2614 N N . SER A 1 327 ? 27.892 -14.556 -22.183 1.00 94.00 327 SER A N 1
ATOM 2615 C CA . SER A 1 327 ? 27.728 -14.813 -23.626 1.00 94.00 327 SER A CA 1
ATOM 2616 C C . SER A 1 327 ? 26.675 -15.874 -23.973 1.00 94.00 327 SER A C 1
ATOM 2618 O O . SER A 1 327 ? 26.533 -16.238 -25.142 1.00 94.00 327 SER A O 1
ATOM 2620 N N . VAL A 1 328 ? 25.904 -16.354 -22.993 1.00 94.38 328 VAL A N 1
ATOM 2621 C CA . VAL A 1 328 ? 24.843 -17.343 -23.208 1.00 94.38 328 VAL A CA 1
ATOM 2622 C C . VAL A 1 328 ? 23.488 -16.656 -23.384 1.00 94.38 328 VAL A C 1
ATOM 2624 O O . VAL A 1 328 ? 23.177 -15.637 -22.758 1.00 94.38 328 VAL A O 1
ATOM 2627 N N . ILE A 1 329 ? 22.655 -17.234 -24.252 1.00 95.75 329 ILE A N 1
ATOM 2628 C CA . ILE A 1 329 ? 21.216 -16.967 -24.293 1.00 95.75 329 ILE A CA 1
ATOM 2629 C C . ILE A 1 329 ? 20.493 -18.149 -23.649 1.00 95.75 329 ILE A C 1
ATOM 2631 O O . ILE A 1 329 ? 20.516 -19.262 -24.177 1.00 95.75 329 ILE A O 1
ATOM 2635 N N . TYR A 1 330 ? 19.832 -17.904 -22.524 1.00 93.38 330 TYR A N 1
ATOM 2636 C CA . TYR A 1 330 ? 19.016 -18.882 -21.811 1.00 93.38 330 TYR A CA 1
ATOM 2637 C C . TYR A 1 330 ? 17.587 -18.873 -22.348 1.00 93.38 330 TYR A C 1
ATOM 2639 O O . TYR A 1 330 ? 17.011 -17.805 -22.560 1.00 93.38 330 TYR A O 1
ATOM 2647 N N . ILE A 1 331 ? 17.005 -20.054 -22.560 1.00 90.50 331 ILE A N 1
ATOM 2648 C CA . ILE A 1 331 ? 15.622 -20.204 -23.021 1.00 90.50 331 ILE A CA 1
ATOM 2649 C C . ILE A 1 331 ? 14.814 -20.898 -21.930 1.00 90.50 331 ILE A C 1
ATOM 2651 O O . ILE A 1 331 ? 15.044 -22.067 -21.603 1.00 90.50 331 ILE A O 1
ATOM 2655 N N . ILE A 1 332 ? 13.841 -20.162 -21.405 1.00 88.50 332 ILE A N 1
ATOM 2656 C CA . ILE A 1 332 ? 12.891 -20.620 -20.398 1.00 88.50 332 ILE A CA 1
ATOM 2657 C C . ILE A 1 332 ? 11.603 -21.041 -21.091 1.00 88.50 332 ILE A C 1
ATOM 2659 O O . ILE A 1 332 ? 11.047 -20.287 -21.890 1.00 88.50 332 ILE A O 1
ATOM 2663 N N . ASP A 1 333 ? 11.133 -22.237 -20.758 1.00 81.31 333 ASP A N 1
ATOM 2664 C CA . ASP A 1 333 ? 9.805 -22.720 -21.118 1.00 81.31 333 ASP A CA 1
ATOM 2665 C C . ASP A 1 333 ? 8.773 -22.159 -20.128 1.00 81.31 333 ASP A C 1
ATOM 2667 O O . ASP A 1 333 ? 8.941 -22.293 -18.913 1.00 81.31 333 ASP A O 1
ATOM 2671 N N . THR A 1 334 ? 7.727 -21.492 -20.623 1.00 77.94 334 THR A N 1
ATOM 2672 C CA . THR A 1 334 ? 6.731 -20.840 -19.757 1.00 77.94 334 THR A CA 1
ATOM 2673 C C . THR A 1 334 ? 5.688 -21.802 -19.194 1.00 77.94 334 THR A C 1
ATOM 2675 O O . THR A 1 334 ? 4.935 -21.405 -18.311 1.00 77.94 334 THR A O 1
ATOM 2678 N N . HIS A 1 335 ? 5.607 -23.039 -19.693 1.00 79.38 335 HIS A N 1
ATOM 2679 C CA . HIS A 1 335 ? 4.702 -24.056 -19.162 1.00 79.38 335 HIS A CA 1
ATOM 2680 C C . HIS A 1 335 ? 5.353 -24.808 -18.000 1.00 79.38 335 HIS A C 1
ATOM 2682 O O . HIS A 1 335 ? 4.756 -24.938 -16.933 1.00 79.38 335 HIS A O 1
ATOM 2688 N N . SER A 1 336 ? 6.593 -25.272 -18.185 1.00 77.50 336 SER A N 1
ATOM 2689 C CA . SER A 1 336 ? 7.340 -25.979 -17.138 1.00 77.50 336 SER A CA 1
ATOM 2690 C C . SER A 1 336 ? 8.082 -25.055 -16.174 1.00 77.50 336 SER A C 1
ATOM 2692 O O . SER A 1 336 ? 8.616 -25.542 -15.182 1.00 77.50 336 SER A O 1
ATOM 2694 N N . MET A 1 337 ? 8.141 -23.749 -16.463 1.00 79.69 337 MET A N 1
ATOM 2695 C CA . MET A 1 337 ? 8.884 -22.749 -15.684 1.00 79.69 337 MET A CA 1
ATOM 2696 C C . MET A 1 337 ? 10.346 -23.154 -15.454 1.00 79.69 337 MET A C 1
ATOM 2698 O O . MET A 1 337 ? 10.900 -22.983 -14.371 1.00 79.69 337 MET A O 1
ATOM 2702 N N . SER A 1 338 ? 10.993 -23.709 -16.481 1.00 81.06 338 SER A N 1
ATOM 2703 C CA . SER A 1 338 ? 12.361 -24.221 -16.373 1.00 81.06 338 SER A CA 1
ATOM 2704 C C . SER A 1 338 ? 13.222 -23.824 -17.568 1.00 81.06 338 SER A C 1
ATOM 2706 O O . SER A 1 338 ? 12.763 -23.759 -18.711 1.00 81.06 338 SER A O 1
ATOM 2708 N N . CYS A 1 339 ? 14.507 -23.575 -17.311 1.00 82.50 339 CYS A N 1
ATOM 2709 C CA . CYS A 1 339 ? 15.490 -23.315 -18.357 1.00 82.50 339 CYS A CA 1
ATOM 2710 C C . CYS A 1 339 ? 16.066 -24.633 -18.879 1.00 82.50 339 CYS A C 1
ATOM 2712 O O . CYS A 1 339 ? 16.970 -25.206 -18.278 1.00 82.50 339 CYS A O 1
ATOM 2714 N N . ASN A 1 340 ? 15.558 -25.098 -20.020 1.00 72.88 340 ASN A N 1
ATOM 2715 C CA . ASN A 1 340 ? 15.946 -26.395 -20.586 1.00 72.88 340 ASN A CA 1
ATOM 2716 C C . ASN A 1 340 ? 16.846 -26.277 -21.826 1.00 72.88 340 ASN A C 1
ATOM 2718 O O . ASN A 1 340 ? 17.308 -27.295 -22.342 1.00 72.88 340 ASN A O 1
ATOM 2722 N N . LYS A 1 341 ? 17.080 -25.063 -22.348 1.00 83.88 341 LYS A N 1
ATOM 2723 C CA . LYS A 1 341 ? 17.906 -24.840 -23.547 1.00 83.88 341 LYS A CA 1
ATOM 2724 C C . LYS A 1 341 ? 18.791 -23.603 -23.392 1.00 83.88 341 LYS A C 1
ATOM 2726 O O . LYS A 1 341 ? 18.389 -22.617 -22.779 1.00 83.88 341 LYS A O 1
ATOM 2731 N N . GLN A 1 342 ? 19.981 -23.665 -23.984 1.00 91.12 342 GLN A N 1
ATOM 2732 C CA . GLN A 1 342 ? 20.998 -22.612 -23.960 1.00 91.12 342 GLN A CA 1
ATOM 2733 C C . GLN A 1 342 ? 21.596 -22.444 -25.359 1.00 91.12 342 GLN A C 1
ATOM 2735 O O . GLN A 1 342 ? 21.827 -23.438 -26.049 1.00 91.12 342 GLN A O 1
ATOM 2740 N N . LEU A 1 343 ? 21.854 -21.202 -25.771 1.00 91.81 343 LEU A N 1
ATOM 2741 C CA . LEU A 1 343 ? 22.540 -20.874 -27.023 1.00 91.81 343 LEU A CA 1
ATOM 2742 C C . LEU A 1 343 ? 23.864 -20.182 -26.700 1.00 91.81 343 LEU A C 1
ATOM 2744 O O . LEU A 1 343 ? 23.874 -19.164 -26.014 1.00 91.81 343 LEU A O 1
ATOM 2748 N N . THR A 1 344 ? 24.971 -20.718 -27.210 1.00 93.94 344 THR A N 1
ATOM 2749 C CA . THR A 1 344 ? 26.340 -20.340 -26.805 1.00 93.94 344 THR A CA 1
ATOM 2750 C C . THR A 1 344 ? 27.182 -19.814 -27.971 1.00 93.94 344 THR A C 1
ATOM 2752 O O . THR A 1 344 ? 28.402 -19.943 -27.973 1.00 93.94 344 THR A O 1
ATOM 2755 N N . GLU A 1 345 ? 26.537 -19.296 -29.018 1.00 95.38 345 GLU A N 1
ATOM 2756 C CA . GLU A 1 345 ? 27.222 -18.882 -30.254 1.00 95.38 345 GLU A CA 1
ATOM 2757 C C . GLU A 1 345 ? 27.870 -17.493 -30.147 1.00 95.38 345 GLU A C 1
ATOM 2759 O O . GLU A 1 345 ? 28.781 -17.170 -30.913 1.00 95.38 345 GLU A O 1
ATOM 2764 N N . HIS A 1 346 ? 27.425 -16.659 -29.202 1.00 94.81 346 HIS A N 1
ATOM 2765 C CA . HIS A 1 346 ? 28.091 -15.390 -28.908 1.00 94.81 346 HIS A CA 1
ATOM 2766 C C . HIS A 1 346 ? 29.402 -15.614 -28.160 1.00 94.81 346 HIS A C 1
ATOM 2768 O O . HIS A 1 346 ? 29.567 -16.589 -27.432 1.00 94.81 346 HIS A O 1
ATOM 2774 N N . ARG A 1 347 ? 30.345 -14.684 -28.337 1.00 92.56 347 ARG A N 1
ATOM 2775 C CA . ARG A 1 347 ? 31.666 -14.718 -27.682 1.00 92.56 347 ARG A CA 1
ATOM 2776 C C . ARG A 1 347 ? 31.869 -13.623 -26.638 1.00 92.56 347 ARG A C 1
ATOM 2778 O O . ARG A 1 347 ? 32.875 -13.645 -25.936 1.00 92.56 347 ARG A O 1
ATOM 2785 N N . HIS A 1 348 ? 30.939 -12.679 -26.573 1.00 95.25 348 HIS A N 1
ATOM 2786 C CA . HIS A 1 348 ? 30.894 -11.614 -25.585 1.00 95.25 348 HIS A CA 1
ATOM 2787 C C . HIS A 1 348 ? 29.461 -11.479 -25.063 1.00 95.25 348 HIS A C 1
ATOM 2789 O O . HIS A 1 348 ? 28.528 -12.086 -25.601 1.00 95.25 348 HIS A O 1
ATOM 2795 N N . GLU A 1 349 ? 29.284 -10.655 -24.029 1.00 95.56 349 GLU A N 1
ATOM 2796 C CA . GLU A 1 349 ? 27.989 -10.433 -23.390 1.00 95.56 349 GLU A CA 1
ATOM 2797 C C . GLU A 1 349 ? 26.872 -10.155 -24.404 1.00 95.56 349 GLU A C 1
ATOM 2799 O O . GLU A 1 349 ? 27.048 -9.404 -25.367 1.00 95.56 349 GLU A O 1
ATOM 2804 N N . VAL A 1 350 ? 25.708 -10.761 -24.183 1.00 97.62 350 VAL A N 1
ATOM 2805 C CA . VAL A 1 350 ? 24.532 -10.540 -25.026 1.00 97.62 350 VAL A CA 1
ATOM 2806 C C . VAL A 1 350 ? 23.834 -9.282 -24.529 1.00 97.62 350 VAL A C 1
ATOM 2808 O O . VAL A 1 350 ? 23.311 -9.253 -23.418 1.00 97.62 350 VAL A O 1
ATOM 2811 N N . THR A 1 351 ? 23.837 -8.225 -25.334 1.00 96.94 351 THR A N 1
ATOM 2812 C CA . THR A 1 351 ? 23.363 -6.890 -24.933 1.00 96.94 351 THR A CA 1
ATOM 2813 C C . THR A 1 351 ? 21.928 -6.607 -25.365 1.00 96.94 351 THR A C 1
ATOM 2815 O O . THR A 1 351 ? 21.263 -5.749 -24.790 1.00 96.94 351 THR A O 1
ATOM 2818 N N . GLY A 1 352 ? 21.400 -7.354 -26.336 1.00 96.44 352 GLY A N 1
ATOM 2819 C CA . GLY A 1 352 ? 20.036 -7.153 -26.806 1.00 96.44 352 GLY A CA 1
ATOM 2820 C C . GLY A 1 352 ? 19.452 -8.352 -27.534 1.00 96.44 352 GLY A C 1
ATOM 2821 O O . GLY A 1 352 ? 20.162 -9.140 -28.160 1.00 96.44 352 GLY A O 1
ATOM 2822 N N . LEU A 1 353 ? 18.127 -8.450 -27.474 1.00 96.50 353 LEU A N 1
ATOM 2823 C CA . LEU A 1 353 ? 17.300 -9.437 -28.158 1.00 96.50 353 LEU A CA 1
ATOM 2824 C C . LEU A 1 353 ? 16.132 -8.709 -28.827 1.00 96.50 353 LEU A C 1
ATOM 2826 O O . LEU A 1 353 ? 15.551 -7.792 -28.247 1.00 96.50 353 LEU A O 1
ATOM 2830 N N . THR A 1 354 ? 15.772 -9.107 -30.043 1.00 94.25 354 THR A N 1
ATOM 2831 C CA . THR A 1 354 ? 14.601 -8.563 -30.740 1.00 94.25 354 THR A CA 1
ATOM 2832 C C . THR A 1 354 ? 14.006 -9.594 -31.695 1.00 94.25 354 THR A C 1
ATOM 2834 O O . THR A 1 354 ? 14.675 -10.546 -32.103 1.00 94.25 354 THR A O 1
ATOM 2837 N N . VAL A 1 355 ? 12.738 -9.419 -32.054 1.00 90.44 355 VAL A N 1
ATOM 2838 C CA . VAL A 1 355 ? 12.014 -10.305 -32.968 1.00 90.44 355 VAL A CA 1
ATOM 2839 C C . VAL A 1 355 ? 11.314 -9.486 -34.038 1.00 90.44 355 VAL A C 1
ATOM 2841 O O . VAL A 1 355 ? 10.736 -8.434 -33.772 1.00 90.44 355 VAL A O 1
ATOM 2844 N N . ASP A 1 356 ? 11.351 -9.988 -35.267 1.00 88.00 356 ASP A N 1
ATOM 2845 C CA . ASP A 1 356 ? 10.476 -9.520 -36.325 1.00 88.00 356 ASP A CA 1
ATOM 2846 C C . ASP A 1 356 ? 9.211 -10.366 -36.334 1.00 88.00 356 ASP A C 1
ATOM 2848 O O . ASP A 1 356 ? 9.229 -11.519 -36.765 1.00 88.00 356 ASP A O 1
ATOM 2852 N N . HIS A 1 357 ? 8.101 -9.791 -35.886 1.00 81.31 357 HIS A N 1
ATOM 2853 C CA . HIS A 1 357 ? 6.820 -10.490 -35.867 1.00 81.31 357 HIS A CA 1
ATOM 2854 C C . HIS A 1 357 ? 6.240 -10.759 -37.264 1.00 81.31 357 HIS A C 1
ATOM 2856 O O . HIS A 1 357 ? 5.378 -11.625 -37.384 1.00 81.31 357 HIS A O 1
ATOM 2862 N N . ARG A 1 358 ? 6.692 -10.064 -38.322 1.00 79.12 358 ARG A N 1
ATOM 2863 C CA . ARG A 1 358 ? 6.200 -10.303 -39.692 1.00 79.12 358 ARG A CA 1
ATOM 2864 C C . ARG A 1 358 ? 6.803 -11.557 -40.312 1.00 79.12 358 ARG A C 1
ATOM 2866 O O . ARG A 1 358 ? 6.082 -12.332 -40.928 1.00 79.12 358 ARG A O 1
ATOM 2873 N N . ASP A 1 359 ? 8.102 -11.762 -40.101 1.00 73.44 359 ASP A N 1
ATOM 2874 C CA . ASP A 1 359 ? 8.858 -12.874 -40.700 1.00 73.44 359 ASP A CA 1
ATOM 2875 C C . ASP A 1 359 ? 9.246 -13.960 -39.677 1.00 73.44 359 ASP A C 1
ATOM 2877 O O . ASP A 1 359 ? 9.964 -14.907 -40.013 1.00 73.44 359 ASP A O 1
ATOM 2881 N N . VAL A 1 360 ? 8.817 -13.800 -38.418 1.00 78.12 360 VAL A N 1
ATOM 2882 C CA . VAL A 1 360 ? 9.138 -14.655 -37.259 1.00 78.12 360 VAL A CA 1
ATOM 2883 C C . VAL A 1 360 ? 10.641 -14.963 -37.187 1.00 78.12 360 VAL A C 1
ATOM 2885 O O . VAL A 1 360 ? 11.072 -16.108 -37.043 1.00 78.12 360 VAL A O 1
ATOM 2888 N N . GLN A 1 361 ? 11.462 -13.923 -37.358 1.00 85.50 361 GLN A N 1
ATOM 2889 C CA . GLN A 1 361 ? 12.922 -14.005 -37.263 1.00 85.50 361 GLN A CA 1
ATOM 2890 C C . GLN A 1 361 ? 13.383 -13.368 -35.964 1.00 85.50 361 GLN A C 1
ATOM 2892 O O . GLN A 1 361 ? 12.932 -12.280 -35.614 1.00 85.50 361 GLN A O 1
ATOM 2897 N N . MET A 1 362 ? 14.309 -14.017 -35.273 1.00 90.88 362 MET A N 1
ATOM 2898 C CA . MET A 1 362 ? 14.845 -13.503 -34.017 1.00 90.88 362 MET A CA 1
ATOM 2899 C C . MET A 1 362 ? 16.275 -13.049 -34.226 1.00 90.88 362 MET A C 1
ATOM 2901 O O . MET A 1 362 ? 17.025 -13.641 -35.005 1.00 90.88 362 MET A O 1
ATOM 2905 N N . TYR A 1 363 ? 16.649 -12.009 -33.501 1.00 95.12 363 TYR A N 1
ATOM 2906 C CA . TYR A 1 363 ? 17.976 -11.438 -33.542 1.00 95.12 363 TYR A CA 1
ATOM 2907 C C . TYR A 1 363 ? 18.489 -11.224 -32.130 1.00 95.12 363 TYR A C 1
ATOM 2909 O O . TYR A 1 363 ? 17.738 -10.901 -31.212 1.00 95.12 363 TYR A O 1
ATOM 2917 N N . SER A 1 364 ? 19.794 -11.369 -31.981 1.00 97.19 364 SER A N 1
ATOM 2918 C CA . SER A 1 364 ? 20.513 -11.045 -30.754 1.00 97.19 364 SER A CA 1
ATOM 2919 C C . SER A 1 364 ? 21.752 -10.240 -31.100 1.00 97.19 364 SER A C 1
ATOM 2921 O O . SER A 1 364 ? 22.393 -10.560 -32.105 1.00 97.19 364 SER A O 1
ATOM 2923 N N . CYS A 1 365 ? 22.121 -9.273 -30.272 1.00 97.69 365 CYS A N 1
ATOM 2924 C CA . CYS A 1 365 ? 23.375 -8.546 -30.407 1.00 97.69 365 CYS A CA 1
ATOM 2925 C C . CYS A 1 365 ? 24.294 -8.760 -29.207 1.00 97.69 365 CYS A C 1
ATOM 2927 O O . CYS A 1 365 ? 23.826 -8.997 -28.093 1.00 97.69 365 CYS A O 1
ATOM 2929 N N . SER A 1 366 ? 25.594 -8.662 -29.459 1.00 97.94 366 SER A N 1
ATOM 2930 C CA . SER A 1 366 ? 26.644 -8.713 -28.451 1.00 97.94 366 SER A CA 1
ATOM 2931 C C . SER A 1 366 ? 27.424 -7.405 -28.415 1.00 97.94 366 SER A C 1
ATOM 2933 O O . SER A 1 366 ? 27.430 -6.663 -29.398 1.00 97.94 366 SER A O 1
ATOM 2935 N N . SER A 1 367 ? 28.082 -7.121 -27.290 1.00 97.19 367 SER A N 1
ATOM 2936 C CA . SER A 1 367 ? 28.858 -5.894 -27.093 1.00 97.19 367 SER A CA 1
ATOM 2937 C C . SER A 1 367 ? 29.970 -5.699 -28.124 1.00 97.19 367 SER A C 1
ATOM 2939 O O . SER A 1 367 ? 30.277 -4.557 -28.447 1.00 97.19 367 SER A O 1
ATOM 2941 N N . ASP A 1 368 ? 30.499 -6.777 -28.708 1.00 95.62 368 ASP A N 1
ATOM 2942 C CA . ASP A 1 368 ? 31.558 -6.758 -29.729 1.00 95.62 368 ASP A CA 1
ATOM 2943 C C . ASP A 1 368 ? 31.092 -6.361 -31.148 1.00 95.62 368 ASP A C 1
ATOM 2945 O O . ASP A 1 368 ? 31.848 -6.468 -32.117 1.00 95.62 368 ASP A O 1
ATOM 2949 N N . GLY A 1 369 ? 29.834 -5.935 -31.296 1.00 95.19 369 GLY A N 1
ATOM 2950 C CA . GLY A 1 369 ? 29.252 -5.558 -32.585 1.00 95.19 369 GLY A CA 1
ATOM 2951 C C . GLY A 1 369 ? 28.691 -6.736 -33.386 1.00 95.19 369 GLY A C 1
ATOM 2952 O O . GLY A 1 369 ? 28.211 -6.540 -34.506 1.00 95.19 369 GLY A O 1
ATOM 2953 N N . THR A 1 370 ? 28.718 -7.960 -32.854 1.00 97.31 370 THR A N 1
ATOM 2954 C CA . THR A 1 370 ? 28.112 -9.129 -33.501 1.00 97.31 370 THR A CA 1
ATOM 2955 C C . THR A 1 370 ? 26.594 -9.115 -33.356 1.00 97.31 370 THR A C 1
ATOM 2957 O O . THR A 1 370 ? 26.050 -8.990 -32.262 1.00 97.31 370 THR A O 1
ATOM 2960 N N . VAL A 1 371 ? 25.890 -9.322 -34.468 1.00 97.88 371 VAL A N 1
ATOM 2961 C CA . VAL A 1 371 ? 24.447 -9.563 -34.519 1.00 97.88 371 VAL A CA 1
ATOM 2962 C C . VAL A 1 371 ? 24.198 -10.931 -35.145 1.00 97.88 371 VAL A C 1
ATOM 2964 O O . VAL A 1 371 ? 24.596 -11.187 -36.281 1.00 97.88 371 VAL A O 1
ATOM 2967 N N . LEU A 1 372 ? 23.511 -11.811 -34.420 1.00 96.75 372 LEU A N 1
ATOM 2968 C CA . LEU A 1 372 ? 23.120 -13.137 -34.898 1.00 96.75 372 LEU A CA 1
ATOM 2969 C C . LEU A 1 372 ? 21.631 -13.159 -35.216 1.00 96.75 372 LEU A C 1
ATOM 2971 O O . LEU A 1 372 ? 20.817 -12.717 -34.408 1.00 96.75 372 LEU A O 1
ATOM 2975 N N . GLN A 1 373 ? 21.291 -13.692 -36.387 1.00 95.06 373 GLN A N 1
ATOM 2976 C CA . GLN A 1 373 ? 19.932 -14.050 -36.770 1.00 95.06 373 GLN A CA 1
ATOM 2977 C C . GLN A 1 373 ? 19.704 -15.532 -36.477 1.00 95.06 373 GLN A C 1
ATOM 2979 O O . GLN A 1 373 ? 20.473 -16.377 -36.942 1.00 95.06 373 GLN A O 1
ATOM 2984 N N . TRP A 1 374 ? 18.610 -15.847 -35.796 1.00 92.56 374 TRP A N 1
ATOM 2985 C CA . TRP A 1 374 ? 18.262 -17.199 -35.376 1.00 92.56 374 TRP A CA 1
ATOM 2986 C C . TRP A 1 374 ? 17.086 -17.758 -36.165 1.00 92.56 374 TRP A C 1
ATOM 2988 O O . TRP A 1 374 ? 16.139 -17.049 -36.517 1.00 92.56 374 TRP A O 1
ATOM 2998 N N . ASP A 1 375 ? 17.131 -19.062 -36.406 1.00 86.12 375 ASP A N 1
ATOM 2999 C CA . ASP A 1 375 ? 15.958 -19.833 -36.778 1.00 86.12 375 ASP A CA 1
ATOM 3000 C C . ASP A 1 375 ? 15.112 -20.153 -35.541 1.00 86.12 375 ASP A C 1
ATOM 3002 O O . ASP A 1 375 ? 15.610 -20.753 -34.592 1.00 86.12 375 ASP A O 1
ATOM 3006 N N . SER A 1 376 ? 13.831 -19.788 -35.552 1.00 77.81 376 SER A N 1
ATOM 3007 C CA . SER A 1 376 ? 12.931 -19.999 -34.410 1.00 77.81 376 SER A CA 1
ATOM 3008 C C . SER A 1 376 ? 12.589 -21.458 -34.144 1.00 77.81 376 SER A C 1
ATOM 3010 O O . SER A 1 376 ? 12.431 -21.836 -32.988 1.00 77.81 376 SER A O 1
ATOM 3012 N N . ALA A 1 377 ? 12.543 -22.298 -35.179 1.00 81.50 377 ALA A N 1
ATOM 3013 C CA . ALA A 1 377 ? 12.218 -23.711 -35.019 1.00 81.50 377 ALA A CA 1
ATOM 3014 C C . ALA A 1 377 ? 13.426 -24.545 -34.561 1.00 81.50 377 ALA A C 1
ATOM 3016 O O . ALA A 1 377 ? 13.320 -25.355 -33.642 1.00 81.50 377 ALA A O 1
ATOM 3017 N N . SER A 1 378 ? 14.581 -24.363 -35.207 1.00 86.31 378 SER A N 1
ATOM 3018 C CA . SER A 1 378 ? 15.787 -25.165 -34.957 1.00 86.31 378 SER A CA 1
ATOM 3019 C C . SER A 1 378 ? 16.753 -24.555 -33.945 1.00 86.31 378 SER A C 1
ATOM 3021 O O . SER A 1 378 ? 17.674 -25.251 -33.522 1.00 86.31 378 SER A O 1
ATOM 3023 N N . LEU A 1 379 ? 16.565 -23.285 -33.564 1.00 87.38 379 LEU A N 1
ATOM 3024 C CA . LEU A 1 379 ? 17.446 -22.536 -32.660 1.00 87.38 379 LEU A CA 1
ATOM 3025 C C . LEU A 1 379 ? 18.893 -22.411 -33.160 1.00 87.38 379 LEU A C 1
ATOM 3027 O O . LEU A 1 379 ? 19.819 -22.203 -32.382 1.00 87.38 379 LEU A O 1
ATOM 3031 N N . LYS A 1 380 ? 19.100 -22.532 -34.474 1.00 90.12 380 LYS A N 1
ATOM 3032 C CA . LYS A 1 380 ? 20.415 -22.401 -35.108 1.00 90.12 380 LYS A CA 1
ATOM 3033 C C . LYS A 1 380 ? 20.620 -21.005 -35.677 1.00 90.12 380 LYS A C 1
ATOM 3035 O O . LYS A 1 380 ? 19.674 -20.358 -36.131 1.00 90.12 380 LYS A O 1
ATOM 3040 N N . VAL A 1 381 ? 21.876 -20.570 -35.715 1.00 94.50 381 VAL A N 1
ATOM 3041 C CA . VAL A 1 381 ? 22.267 -19.326 -36.381 1.00 94.50 381 VAL A CA 1
ATOM 3042 C C . VAL A 1 381 ? 22.049 -19.471 -37.886 1.00 94.50 381 VAL A C 1
ATOM 3044 O O . VAL A 1 381 ? 22.618 -20.345 -38.537 1.00 94.50 381 VAL A O 1
ATOM 3047 N N . LYS A 1 382 ? 21.224 -18.589 -38.451 1.00 93.38 382 LYS A N 1
ATOM 3048 C CA . LYS A 1 382 ? 21.030 -18.437 -39.900 1.00 93.38 382 LYS A CA 1
ATOM 3049 C C . LYS A 1 382 ? 22.065 -17.516 -40.520 1.00 93.38 382 LYS A C 1
ATOM 3051 O O . LYS A 1 382 ? 22.451 -17.701 -41.672 1.00 93.38 382 LYS A O 1
ATOM 3056 N N . ARG A 1 383 ? 22.442 -16.466 -39.791 1.00 92.94 383 ARG A N 1
ATOM 3057 C CA . ARG A 1 383 ? 23.325 -15.414 -40.291 1.00 92.94 383 ARG A CA 1
ATOM 3058 C C . ARG A 1 383 ? 24.027 -14.715 -39.143 1.00 92.94 383 ARG A C 1
ATOM 3060 O O . ARG A 1 383 ? 23.414 -14.454 -38.113 1.00 92.94 383 ARG A O 1
ATOM 3067 N N . GLN A 1 384 ? 25.272 -14.340 -39.394 1.00 95.38 384 GLN A N 1
ATOM 3068 C CA . GLN A 1 384 ? 26.046 -13.431 -38.567 1.00 95.38 384 GLN A CA 1
ATOM 3069 C C . GLN A 1 384 ? 26.278 -12.128 -39.337 1.00 95.38 384 GLN A C 1
ATOM 3071 O O . GLN A 1 384 ? 26.619 -12.144 -40.520 1.00 95.38 384 GLN A O 1
ATOM 3076 N N . ILE A 1 385 ? 26.052 -11.005 -38.668 1.00 95.69 385 ILE A N 1
ATOM 3077 C CA . ILE A 1 385 ? 26.232 -9.645 -39.172 1.00 95.69 385 ILE A CA 1
ATOM 3078 C C . ILE A 1 385 ? 27.185 -8.950 -38.201 1.00 95.69 385 ILE A C 1
ATOM 3080 O O . ILE A 1 385 ? 27.088 -9.157 -36.995 1.00 95.69 385 ILE A O 1
ATOM 3084 N N . HIS A 1 386 ? 28.102 -8.137 -38.715 1.00 95.31 386 HIS A N 1
ATOM 3085 C CA . HIS A 1 386 ? 29.014 -7.359 -37.884 1.00 95.31 386 HIS A CA 1
ATOM 3086 C C . HIS A 1 386 ? 28.764 -5.864 -38.081 1.00 95.31 386 HIS A C 1
ATOM 3088 O O . HIS A 1 386 ? 28.715 -5.375 -39.213 1.00 95.31 386 HIS A O 1
ATOM 3094 N N . VAL A 1 387 ? 28.598 -5.152 -36.972 1.00 93.50 387 VAL A N 1
ATOM 3095 C CA . VAL A 1 387 ? 28.424 -3.703 -36.919 1.00 93.50 387 VAL A CA 1
ATOM 3096 C C . VAL A 1 387 ? 29.719 -3.093 -36.412 1.00 93.50 387 VAL A C 1
ATOM 3098 O O . VAL A 1 387 ? 30.159 -3.394 -35.312 1.00 93.50 387 VAL A O 1
ATOM 3101 N N . SER A 1 388 ? 30.326 -2.221 -37.216 1.00 91.12 388 SER A N 1
ATOM 3102 C CA . SER A 1 388 ? 31.550 -1.521 -36.819 1.00 91.12 388 SER A CA 1
ATOM 3103 C C . SER A 1 388 ? 31.235 -0.494 -35.728 1.00 91.12 388 SER A C 1
ATOM 3105 O O . SER A 1 388 ? 30.713 0.581 -36.030 1.00 91.12 388 SER A O 1
ATOM 3107 N N . CYS A 1 389 ? 31.533 -0.803 -34.475 1.00 89.38 389 CYS A N 1
ATOM 3108 C CA . CYS A 1 389 ? 31.379 0.094 -33.333 1.00 89.38 389 CYS A CA 1
ATOM 3109 C C . CYS A 1 389 ? 32.221 -0.399 -32.156 1.00 89.38 389 CYS A C 1
ATOM 3111 O O . CYS A 1 389 ? 32.505 -1.591 -32.075 1.00 89.38 389 CYS A O 1
ATOM 3113 N N . ASP A 1 390 ? 32.545 0.500 -31.229 1.00 85.69 390 ASP A N 1
ATOM 3114 C CA . ASP A 1 390 ? 33.298 0.149 -30.019 1.00 85.69 390 ASP A CA 1
ATOM 3115 C C . ASP A 1 390 ? 32.474 -0.726 -29.069 1.00 85.69 390 ASP A C 1
ATOM 3117 O O . ASP A 1 390 ? 32.983 -1.703 -28.520 1.00 85.69 390 ASP A O 1
ATOM 3121 N N . ARG A 1 391 ? 31.183 -0.405 -28.910 1.00 93.38 391 ARG A N 1
ATOM 3122 C CA . ARG A 1 391 ? 30.235 -1.219 -28.149 1.00 93.38 391 ARG A CA 1
ATOM 3123 C C . ARG A 1 391 ? 28.839 -1.148 -28.743 1.00 93.38 391 ARG A C 1
ATOM 3125 O O . ARG A 1 391 ? 28.285 -0.063 -28.915 1.00 93.38 391 ARG A O 1
ATOM 3132 N N . LEU A 1 392 ? 28.254 -2.312 -29.013 1.00 96.19 392 LEU A N 1
ATOM 3133 C CA . LEU A 1 392 ? 26.856 -2.442 -29.422 1.00 96.19 392 LEU A CA 1
ATOM 3134 C C . LEU A 1 392 ? 25.980 -2.691 -28.187 1.00 96.19 392 LEU A C 1
ATOM 3136 O O . LEU A 1 392 ? 26.038 -3.750 -27.561 1.00 96.19 392 LEU A O 1
ATOM 3140 N N . SER A 1 393 ? 25.179 -1.692 -27.822 1.00 94.88 393 SER A N 1
ATOM 3141 C CA . SER A 1 393 ? 24.432 -1.655 -26.559 1.00 94.88 393 SER A CA 1
ATOM 3142 C C . SER A 1 393 ? 23.030 -2.247 -26.661 1.00 94.88 393 SER A C 1
ATOM 3144 O O . SER A 1 393 ? 22.524 -2.797 -25.688 1.00 94.88 393 SER A O 1
ATOM 3146 N N . SER A 1 394 ? 22.377 -2.133 -27.818 1.00 95.81 394 SER A N 1
ATOM 3147 C CA . SER A 1 394 ? 21.039 -2.686 -28.027 1.00 95.81 394 SER A CA 1
ATOM 3148 C C . SER A 1 394 ? 20.702 -2.840 -29.506 1.00 95.81 394 SER A C 1
ATOM 3150 O O . SER A 1 394 ? 21.306 -2.217 -30.385 1.00 95.81 394 SER A O 1
ATOM 3152 N N . ILE A 1 395 ? 19.696 -3.669 -29.772 1.00 96.25 395 ILE A N 1
ATOM 3153 C CA . ILE A 1 395 ? 19.135 -3.893 -31.099 1.00 96.25 395 ILE A CA 1
ATOM 3154 C C . ILE A 1 395 ? 17.611 -3.838 -31.034 1.00 96.25 395 ILE A C 1
ATOM 3156 O O . ILE A 1 395 ? 17.011 -4.340 -30.083 1.00 96.25 395 ILE A O 1
ATOM 3160 N N . GLN A 1 396 ? 16.983 -3.234 -32.039 1.00 95.31 396 GLN A N 1
ATOM 3161 C CA . GLN A 1 396 ? 15.529 -3.178 -32.196 1.00 95.31 396 GLN A CA 1
ATOM 3162 C C . GLN A 1 396 ? 15.135 -3.343 -33.661 1.00 95.31 396 GLN A C 1
ATOM 3164 O O . GLN A 1 396 ? 15.889 -2.982 -34.563 1.00 95.31 396 GLN A O 1
ATOM 3169 N N . ILE A 1 397 ? 13.933 -3.861 -33.901 1.00 91.50 397 ILE A N 1
ATOM 3170 C CA . ILE A 1 397 ? 13.325 -3.878 -35.231 1.00 91.50 397 ILE A CA 1
ATOM 3171 C C . ILE A 1 397 ? 12.230 -2.829 -35.283 1.00 91.50 397 ILE A C 1
ATOM 3173 O O . ILE A 1 397 ? 11.284 -2.859 -34.501 1.00 91.50 397 ILE A O 1
ATOM 3177 N N . TYR A 1 398 ? 12.344 -1.923 -36.249 1.00 89.31 398 TYR A N 1
ATOM 3178 C CA . TYR A 1 398 ? 11.324 -0.925 -36.531 1.00 89.31 398 TYR A CA 1
ATOM 3179 C C . TYR A 1 398 ? 11.096 -0.850 -38.033 1.00 89.31 398 TYR A C 1
ATOM 3181 O O . TYR A 1 398 ? 12.043 -0.745 -38.811 1.00 89.31 398 TYR A O 1
ATOM 3189 N N . ASP A 1 399 ? 9.834 -1.000 -38.430 1.00 85.31 399 ASP A N 1
ATOM 3190 C CA . ASP A 1 399 ? 9.386 -1.061 -39.824 1.00 85.31 399 ASP A CA 1
ATOM 3191 C C . ASP A 1 399 ? 10.182 -2.032 -40.726 1.00 85.31 399 ASP A C 1
ATOM 3193 O O . ASP A 1 399 ? 10.125 -2.000 -41.946 1.00 85.31 399 ASP A O 1
ATOM 3197 N N . GLY A 1 400 ? 10.824 -3.046 -40.135 1.00 84.44 400 GLY A N 1
ATOM 3198 C CA . GLY A 1 400 ? 11.453 -4.156 -40.881 1.00 84.44 400 GLY A CA 1
ATOM 3199 C C . GLY A 1 400 ? 12.912 -3.914 -41.171 1.00 84.44 400 GLY A C 1
ATOM 3200 O O . GLY A 1 400 ? 13.541 -4.680 -41.898 1.00 84.44 400 GLY A O 1
ATOM 3201 N N . THR A 1 401 ? 13.441 -2.881 -40.543 1.00 91.06 401 THR A N 1
ATOM 3202 C CA . THR A 1 401 ? 14.843 -2.549 -40.539 1.00 91.06 401 THR A CA 1
ATOM 3203 C C . THR A 1 401 ? 15.383 -2.787 -39.135 1.00 91.06 401 THR A C 1
ATOM 3205 O O . THR A 1 401 ? 14.682 -2.584 -38.139 1.00 91.06 401 THR A O 1
ATOM 3208 N N . LEU A 1 402 ? 16.616 -3.279 -39.063 1.00 94.75 402 LEU A N 1
ATOM 3209 C CA . LEU A 1 402 ? 17.334 -3.470 -37.811 1.00 94.75 402 LEU A CA 1
ATOM 3210 C C . LEU A 1 402 ? 17.989 -2.146 -37.427 1.00 94.75 402 LEU A C 1
ATOM 3212 O O . LEU A 1 402 ? 18.685 -1.535 -38.233 1.00 94.75 402 LEU A O 1
ATOM 3216 N N . TRP A 1 403 ? 17.783 -1.728 -36.189 1.00 96.56 403 TRP A N 1
ATOM 3217 C CA . TRP A 1 403 ? 18.385 -0.541 -35.604 1.00 96.56 403 TRP A CA 1
ATOM 3218 C C . TRP A 1 403 ? 19.324 -0.980 -34.491 1.00 96.56 403 TRP A C 1
ATOM 3220 O O . TRP A 1 403 ? 18.901 -1.610 -33.523 1.00 96.56 403 TRP A O 1
ATOM 3230 N N . CYS A 1 404 ? 20.603 -0.665 -34.653 1.00 95.94 404 CYS A N 1
ATOM 3231 C CA . CYS A 1 404 ? 21.676 -1.006 -33.731 1.00 95.94 404 CYS A CA 1
ATOM 3232 C C . CYS A 1 404 ? 22.141 0.263 -33.020 1.00 95.94 404 CYS A C 1
ATOM 3234 O O . CYS A 1 404 ? 22.596 1.205 -33.670 1.00 95.94 404 CYS A O 1
ATOM 3236 N N . CYS A 1 405 ? 22.026 0.292 -31.696 1.00 95.88 405 CYS A N 1
ATOM 3237 C CA . CYS A 1 405 ? 22.512 1.401 -30.886 1.00 95.88 405 CYS A CA 1
ATOM 3238 C C . CYS A 1 405 ? 23.950 1.124 -30.452 1.00 95.88 405 CYS A C 1
ATOM 3240 O O . CYS A 1 405 ? 24.221 0.136 -29.774 1.00 95.88 405 CYS A O 1
ATOM 3242 N N . CYS A 1 406 ? 24.859 2.000 -30.840 1.00 92.88 406 CYS A N 1
ATOM 3243 C CA . CYS A 1 406 ? 26.258 1.993 -30.444 1.00 92.88 406 CYS A CA 1
ATOM 3244 C C . CYS A 1 406 ? 26.509 3.171 -29.492 1.00 92.88 406 CYS A C 1
ATOM 3246 O O . CYS A 1 406 ? 25.709 4.106 -29.456 1.00 92.88 406 CYS A O 1
ATOM 3248 N N . ASP A 1 407 ? 27.617 3.155 -28.755 1.00 88.12 407 ASP A N 1
ATOM 3249 C CA . ASP A 1 407 ? 27.941 4.227 -27.795 1.00 88.12 407 ASP A CA 1
ATOM 3250 C C . ASP A 1 407 ? 27.956 5.635 -28.429 1.00 88.12 407 ASP A C 1
ATOM 3252 O O . ASP A 1 407 ? 27.523 6.606 -27.810 1.00 88.12 407 ASP A O 1
ATOM 3256 N N . ASP A 1 408 ? 28.409 5.750 -29.679 1.00 87.44 408 ASP A N 1
ATOM 3257 C CA . ASP A 1 408 ? 28.580 7.018 -30.397 1.00 87.44 408 ASP A CA 1
ATOM 3258 C C . ASP A 1 408 ? 27.575 7.232 -31.539 1.00 87.44 408 ASP A C 1
ATOM 3260 O O . ASP A 1 408 ? 27.562 8.283 -32.187 1.00 87.44 408 ASP A O 1
ATOM 3264 N N . SER A 1 409 ? 26.768 6.224 -31.870 1.00 92.50 409 SER A N 1
ATOM 3265 C CA . SER A 1 409 ? 25.989 6.240 -33.101 1.00 92.50 409 SER A CA 1
ATOM 3266 C C . SER A 1 409 ? 24.832 5.254 -33.109 1.00 92.50 409 SER A C 1
ATOM 3268 O O . SER A 1 409 ? 24.838 4.228 -32.444 1.00 92.50 409 SER A O 1
ATOM 3270 N N . ILE A 1 410 ? 23.826 5.539 -33.928 1.00 95.31 410 ILE A N 1
ATOM 3271 C CA . ILE A 1 410 ? 22.736 4.616 -34.236 1.00 95.31 410 ILE A CA 1
ATOM 3272 C C . ILE A 1 410 ? 22.892 4.176 -35.691 1.00 95.31 410 ILE A C 1
ATOM 3274 O O . ILE A 1 410 ? 22.987 5.010 -36.596 1.00 95.31 410 ILE A O 1
ATOM 3278 N N . VAL A 1 411 ? 22.937 2.867 -35.923 1.00 95.12 411 VAL A N 1
ATOM 3279 C CA . VAL A 1 411 ? 23.133 2.265 -37.244 1.00 95.12 411 VAL A CA 1
ATOM 3280 C C . VAL A 1 411 ? 21.854 1.571 -37.689 1.00 95.12 411 VAL A C 1
ATOM 3282 O O . VAL A 1 411 ? 21.354 0.665 -37.030 1.00 95.12 411 VAL A O 1
ATOM 3285 N N . GLU A 1 412 ? 21.346 1.981 -38.841 1.00 95.31 412 GLU A N 1
ATOM 3286 C CA . GLU A 1 412 ? 20.243 1.342 -39.544 1.00 95.31 412 GLU A CA 1
ATOM 3287 C C . GLU A 1 412 ? 20.801 0.282 -40.507 1.00 95.31 412 GLU A C 1
ATOM 3289 O O . GLU A 1 412 ? 21.637 0.582 -41.367 1.00 95.31 412 GLU A O 1
ATOM 3294 N N . LEU A 1 413 ? 20.334 -0.957 -40.385 1.00 93.81 413 LEU A N 1
ATOM 3295 C CA . LEU A 1 413 ? 20.744 -2.114 -41.175 1.00 93.81 413 LEU A CA 1
ATOM 3296 C C . LEU A 1 413 ? 19.524 -2.766 -41.827 1.00 93.81 413 LEU A C 1
ATOM 3298 O O . LEU A 1 413 ? 18.529 -3.069 -41.168 1.00 93.81 413 LEU A O 1
ATOM 3302 N N . LYS A 1 414 ? 19.629 -3.127 -43.108 1.00 90.81 414 LYS A N 1
ATOM 3303 C CA . LYS A 1 414 ? 18.662 -4.066 -43.700 1.00 90.81 414 LYS A CA 1
ATOM 3304 C C . LYS A 1 414 ? 18.759 -5.417 -42.986 1.00 90.81 414 LYS A C 1
ATOM 3306 O O . LYS A 1 414 ? 19.834 -5.795 -42.526 1.00 90.81 414 LYS A O 1
ATOM 3311 N N . LYS A 1 415 ? 17.698 -6.229 -43.030 1.00 84.75 415 LYS A N 1
ATOM 3312 C CA . LYS A 1 415 ? 17.721 -7.630 -42.542 1.00 84.75 415 LYS A CA 1
ATOM 3313 C C . LYS A 1 415 ? 18.819 -8.496 -43.180 1.00 84.75 415 LYS A C 1
ATOM 3315 O O . LYS A 1 415 ? 19.217 -9.513 -42.616 1.00 84.75 415 LYS A O 1
ATOM 3320 N N . SER A 1 416 ? 19.304 -8.115 -44.365 1.00 84.44 416 SER A N 1
ATOM 3321 C CA . SER A 1 416 ? 20.456 -8.734 -45.036 1.00 84.44 416 SER A CA 1
ATOM 3322 C C . SER A 1 416 ? 21.799 -8.451 -44.349 1.00 84.44 416 SER A C 1
ATOM 3324 O O . SER A 1 416 ? 22.781 -9.102 -44.685 1.00 84.44 416 SER A O 1
ATOM 3326 N N . GLY A 1 417 ? 21.855 -7.498 -43.414 1.00 82.62 417 GLY A N 1
ATOM 3327 C CA . GLY A 1 417 ? 23.067 -7.027 -42.743 1.00 82.62 417 GLY A CA 1
ATOM 3328 C C . GLY A 1 417 ? 23.749 -5.840 -43.421 1.00 82.62 417 GLY A C 1
ATOM 3329 O O . GLY A 1 417 ? 24.766 -5.363 -42.931 1.00 82.62 417 GLY A O 1
ATOM 3330 N N . THR A 1 418 ? 23.212 -5.334 -44.535 1.00 87.00 418 THR A N 1
ATOM 3331 C CA . THR A 1 418 ? 23.803 -4.178 -45.224 1.00 87.00 418 THR A CA 1
ATOM 3332 C C . THR A 1 418 ? 23.438 -2.874 -44.508 1.00 87.00 418 THR A C 1
ATOM 3334 O O . THR A 1 418 ? 22.235 -2.612 -44.364 1.00 87.00 418 THR A O 1
ATOM 3337 N N . PRO A 1 419 ? 24.416 -2.034 -44.122 1.00 87.19 419 PRO A N 1
ATOM 3338 C CA . PRO A 1 419 ? 24.143 -0.739 -43.513 1.00 87.19 419 PRO A CA 1
ATOM 3339 C C . PRO A 1 419 ? 23.465 0.207 -44.500 1.00 87.19 419 PRO A C 1
ATOM 3341 O O . PRO A 1 419 ? 23.863 0.310 -45.659 1.00 87.19 419 PRO A O 1
ATOM 3344 N N . GLN A 1 420 ? 22.420 0.884 -44.032 1.00 89.19 420 GLN A N 1
ATOM 3345 C CA . GLN A 1 420 ? 21.691 1.903 -44.787 1.00 89.19 420 GLN A CA 1
ATOM 3346 C C . GLN A 1 420 ? 22.057 3.304 -44.326 1.00 89.19 420 GLN A C 1
ATOM 3348 O O . GLN A 1 420 ? 22.267 4.191 -45.151 1.00 89.19 420 GLN A O 1
ATOM 3353 N N . ARG A 1 421 ? 22.141 3.500 -43.009 1.00 91.50 421 ARG A N 1
ATOM 3354 C CA . ARG A 1 421 ? 22.367 4.809 -42.411 1.00 91.50 421 ARG A CA 1
ATOM 3355 C C . ARG A 1 421 ? 23.149 4.667 -41.114 1.00 91.50 421 ARG A C 1
ATOM 3357 O O . ARG A 1 421 ? 22.937 3.725 -40.361 1.00 91.50 421 ARG A O 1
ATOM 3364 N N . ARG A 1 422 ? 24.033 5.624 -40.842 1.00 93.69 422 ARG A N 1
ATOM 3365 C CA . ARG A 1 422 ? 24.647 5.822 -39.526 1.00 93.69 422 ARG A CA 1
ATOM 3366 C C . ARG A 1 422 ? 24.358 7.240 -39.062 1.00 93.69 422 ARG A C 1
ATOM 3368 O O . ARG A 1 422 ? 24.561 8.192 -39.812 1.00 93.69 422 ARG A O 1
ATOM 3375 N N . MET A 1 423 ? 23.860 7.363 -37.843 1.00 93.44 423 MET A N 1
ATOM 3376 C CA . MET A 1 423 ? 23.499 8.620 -37.203 1.00 93.44 423 MET A CA 1
ATOM 3377 C C . MET A 1 423 ? 24.437 8.811 -36.018 1.00 93.44 423 MET A C 1
ATOM 3379 O O . MET A 1 423 ? 24.341 8.065 -35.053 1.00 93.44 423 MET A O 1
ATOM 3383 N N . VAL A 1 424 ? 25.364 9.761 -36.105 1.00 90.75 424 VAL A N 1
ATOM 3384 C CA . VAL A 1 424 ? 26.306 10.047 -35.014 1.00 90.75 424 VAL A CA 1
ATOM 3385 C C . VAL A 1 424 ? 25.577 10.811 -33.910 1.00 90.75 424 VAL A C 1
ATOM 3387 O O . VAL A 1 424 ? 24.871 11.783 -34.189 1.00 90.75 424 VAL A O 1
ATOM 3390 N N . LEU A 1 425 ? 25.733 10.361 -32.669 1.00 83.75 425 LEU A N 1
ATOM 3391 C CA . LEU A 1 425 ? 25.224 11.028 -31.480 1.00 83.75 425 LEU A CA 1
ATOM 3392 C C . LEU A 1 425 ? 26.251 12.087 -31.067 1.00 83.75 425 LEU A C 1
ATOM 3394 O O . LEU A 1 425 ? 27.392 11.772 -30.746 1.00 83.75 425 LEU A O 1
ATOM 3398 N N . LEU A 1 426 ? 25.869 13.364 -31.125 1.00 74.88 426 LEU A N 1
ATOM 3399 C CA . LEU A 1 426 ? 26.738 14.455 -30.688 1.00 74.88 426 LEU A CA 1
ATOM 3400 C C . LEU A 1 426 ? 26.785 14.468 -29.157 1.00 74.88 426 LEU A C 1
ATOM 3402 O O . LEU A 1 426 ? 25.792 14.791 -28.507 1.00 74.88 426 LEU A O 1
ATOM 3406 N N . THR A 1 427 ? 27.939 14.147 -28.581 1.00 56.75 427 THR A N 1
ATOM 3407 C CA . THR A 1 427 ? 28.226 14.406 -27.170 1.00 56.75 427 THR A CA 1
ATOM 3408 C C . THR A 1 427 ? 28.453 15.906 -26.978 1.00 56.75 427 THR A C 1
ATOM 3410 O O . THR A 1 427 ? 29.485 16.455 -27.358 1.00 56.75 427 THR A O 1
ATOM 3413 N N . THR A 1 428 ? 27.475 16.610 -26.406 1.00 45.53 428 THR A N 1
ATOM 3414 C CA . THR A 1 428 ? 27.728 17.925 -25.801 1.00 45.53 428 THR A CA 1
ATOM 3415 C C . THR A 1 428 ? 28.491 17.699 -24.501 1.00 45.53 428 THR A C 1
ATOM 3417 O O . THR A 1 428 ? 27.912 17.176 -23.548 1.00 45.53 428 THR A O 1
ATOM 3420 N N . TYR A 1 429 ? 29.785 18.025 -24.515 1.00 44.94 429 TYR A N 1
ATOM 3421 C CA . TYR A 1 429 ? 30.650 18.064 -23.334 1.00 44.94 429 TYR A CA 1
ATOM 3422 C C . TYR A 1 429 ? 30.289 19.213 -22.395 1.00 44.94 429 TYR A C 1
ATOM 3424 O O . TYR A 1 429 ? 29.922 20.296 -22.911 1.00 44.94 429 TYR A O 1
#

Organism: Dissostichus mawsoni (NCBI:txid36200)